Protein AF-A0A3L7QKF2-F1 (afdb_monomer_lite)

Secondary structure (DSSP, 8-state):
-----------TTGGG--S--STT--HHHHHHHT-S----TT----TTSSSPSSPP--TTGGGSHHHHHHHHHHHHHHHHHHHHHHHHTSHHHHHHHHHBHHHHTHHHHHHHHHHHHHHHHHHHHH--TTHHHHHH-EEEEEEEEEEEEEEEEEEETTEEEEEEEEEEEEEEEEETTTTEEEEEEEEPPPEEGGGGGGEE-S--TT-EEEEEE-SS-HHHH-EEGGGTT--SSS--SEETTEE-----HHHHHHHHHHHHHHHHHHHHHHHHHHT--TT--HHHHHHHHHHHHHHHHHHHHHHHHH-TT-----TT-HHHHHHHHHHHHHHHHHHHHHHHHHHHHHHHHT--SPPEEEEEEEEEEEEEEETTTEEEEEEEEEETTS---EEEE--HHHHHHHHHH--SEEEEEEE--TTS--EEEEEEEPEEEEPPSSPPHHHHTT-EEEEETTT--EEEEEEEEESSSS-EEPPPHHHHHHHHHHHHHHTTEEEE-

Sequence (497 aa):
MDQSPVQKPFDLAAFRQPVAQPQGATPEQLAEALGPFAPPEDYDFGDEFDPEVPRPLPRPNRRGSYASRRRSQPLILIVLGIAFVVFRMLPSIEDLGHYILPLWYLHWGGLLFFIGGIGALIRNLLTWDDFQYIRDGIPAIGRVIHLRQAVVPQFHNGVQVASHGSFRALVEYTNPQREQRAFAFFETTTFPESKAPRYESGLEIGDYVTLVSLPGDFATNLRLYAWTGLNPNDDWPKFDGKPLRGMTPLKALLLTKSVLLGLWLFVGFLHLFLYFPEEWNWKWGGIYSLAGVLIAFGVVTLFALRNPKTEPVSLANPPQLRHKILGGFVVGVVGLLGGLFMMSLLNSLCDRSLPVLRSVEIVNSWETTHNFLIRHYEVELRPLRGGADFKKGISVSNLFQLQAAGSRYGVELVRPGWLRLHWVEGIRPVEWQLASNPPTDVEKARIVRFKSIQTSEVYPLMPCIHVNKDLTVPPPPDLVALAAHDLAQQSQMQVEK

Foldseek 3Di:
DDCDDDPDPDPPVVVPPDPCDPPPADLVNLQVVLPDPDDDPPDDLDPLQPDDAQTDQDPQLCQFQLNQQLVQQLVLLQVQLVVLLVVLPPVLLVLCCLFFVVSVCSNVSSVCSNVVSVVSVVCSVPDCPLVSLSRAWDKWKKFFSDKDWDWDFDDDPNHGPFIWIKMKTWIWTQDPVPRDIDIAIAIADTHHPVQVVQKDFLDDHGDIFIWIAGPDPRRVRIHGPLRSRSRRVSQDGAGNPHHPHHQHNVNSVVVSVVVVVVVVLVSLLVVCVQWPFPPDDVVVLVVLLVVLLVVLVVVVVVVCVVCVPPDDPDPVDVVVVVVVVVVSVVSSVSSSSVSSSVQSVQQVVVFPDFFDWFKWFFPDKDWDQDPVTGIWIKTWIAGPVDDDIDIDTFRPVQVVQCVVQVFRIWTFGWGCTPVRRITTPHIWHWHKDFADVVHDPVLVVFWWWKQAPVPRDITGIGTWTPPDPVDIDHHDPSRSVVRVVRCCVVRVIDTDD

pLDDT: mean 86.91, std 12.93, range [34.22, 98.38]

Radius of gyration: 35.55 Å; chains: 1; bounding box: 88×64×93 Å

Structure (mmCIF, N/CA/C/O backbone):
data_AF-A0A3L7QKF2-F1
#
_entry.id   AF-A0A3L7QKF2-F1
#
loop_
_atom_site.group_PDB
_atom_site.id
_atom_site.type_symbol
_atom_site.label_atom_id
_atom_site.label_alt_id
_atom_site.label_comp_id
_atom_site.label_asym_id
_atom_site.label_entity_id
_atom_site.label_seq_id
_atom_site.pdbx_PDB_ins_code
_atom_site.Cartn_x
_atom_site.Cartn_y
_atom_site.Cartn_z
_atom_site.occupancy
_atom_site.B_iso_or_equiv
_atom_site.auth_seq_id
_atom_site.auth_comp_id
_atom_site.auth_asym_id
_atom_site.auth_atom_id
_atom_site.pdbx_PDB_model_num
ATOM 1 N N . MET A 1 1 ? 1.753 41.190 -2.729 1.00 40.41 1 MET A N 1
ATOM 2 C CA . MET A 1 1 ? 1.175 41.350 -1.380 1.00 40.41 1 MET A CA 1
ATOM 3 C C . MET A 1 1 ? 0.117 40.284 -1.238 1.00 40.41 1 MET A C 1
ATOM 5 O O . MET A 1 1 ? -0.972 40.434 -1.771 1.00 40.41 1 MET A O 1
ATOM 9 N N . ASP A 1 2 ? 0.523 39.165 -0.655 1.00 37.12 2 ASP A N 1
ATOM 10 C CA . ASP A 1 2 ? -0.265 37.945 -0.542 1.00 37.12 2 ASP A CA 1
ATOM 11 C C . ASP A 1 2 ? -1.055 38.032 0.770 1.00 37.12 2 ASP A C 1
ATOM 13 O O . ASP A 1 2 ? -0.482 37.929 1.857 1.00 37.12 2 ASP A O 1
ATOM 17 N N . GLN A 1 3 ? -2.343 38.378 0.688 1.00 39.28 3 GLN A N 1
ATOM 18 C CA . GLN A 1 3 ? -3.219 38.464 1.859 1.00 39.28 3 GLN A CA 1
ATOM 19 C C . GLN A 1 3 ? -3.704 37.061 2.226 1.00 39.28 3 GLN A C 1
ATOM 21 O O . GLN A 1 3 ? -4.871 36.717 2.050 1.00 39.28 3 GLN A O 1
ATOM 26 N N . SER A 1 4 ? -2.792 36.243 2.746 1.00 34.22 4 SER A N 1
ATOM 27 C CA . SER A 1 4 ? -3.167 35.013 3.435 1.00 34.22 4 SER A CA 1
ATOM 28 C C . SER A 1 4 ? -4.012 35.390 4.657 1.00 34.22 4 SER A C 1
ATOM 30 O O . SER A 1 4 ? -3.553 36.186 5.484 1.00 34.22 4 SER A O 1
ATOM 32 N N . PRO A 1 5 ? -5.248 34.879 4.788 1.00 47.62 5 PRO A N 1
ATOM 33 C CA . PRO A 1 5 ? -6.104 35.216 5.912 1.00 47.62 5 PRO A CA 1
ATOM 34 C C . PRO A 1 5 ? -5.421 34.788 7.211 1.00 47.62 5 PRO A C 1
ATOM 36 O O . PRO A 1 5 ? -5.010 33.637 7.363 1.00 47.62 5 PRO A O 1
ATOM 39 N N . VAL A 1 6 ? -5.302 35.734 8.145 1.00 45.66 6 VAL A N 1
ATOM 40 C CA . VAL A 1 6 ? -4.823 35.496 9.508 1.00 45.66 6 VAL A CA 1
ATOM 41 C C . VAL A 1 6 ? -5.741 34.452 10.144 1.00 45.66 6 VAL A C 1
ATOM 43 O O . VAL A 1 6 ? -6.860 34.757 10.561 1.00 45.66 6 VAL A O 1
ATOM 46 N N . GLN A 1 7 ? -5.289 33.197 10.171 1.00 41.38 7 GLN A N 1
ATOM 47 C CA . GLN A 1 7 ? -5.963 32.122 10.885 1.00 41.38 7 GLN A CA 1
ATOM 48 C C . GLN A 1 7 ? -5.945 32.481 12.370 1.00 41.38 7 GLN A C 1
ATOM 50 O O . GLN A 1 7 ? -4.893 32.485 13.009 1.00 41.38 7 GLN A O 1
ATOM 55 N N . LYS A 1 8 ? -7.117 32.826 12.919 1.00 47.12 8 LYS A N 1
ATOM 56 C CA . LYS A 1 8 ? -7.283 32.956 14.367 1.00 47.12 8 LYS A CA 1
ATOM 57 C C . LYS A 1 8 ? -6.832 31.643 15.026 1.00 47.12 8 LYS A C 1
ATOM 59 O O . LYS A 1 8 ? -7.213 30.580 14.529 1.00 47.12 8 LYS A O 1
ATOM 64 N N . PRO A 1 9 ? -6.052 31.694 16.120 1.00 48.16 9 PRO A N 1
ATOM 65 C CA . PRO A 1 9 ? -5.667 30.495 16.850 1.00 48.16 9 PRO A CA 1
ATOM 66 C C . PRO A 1 9 ? -6.928 29.736 17.273 1.00 48.16 9 PRO A C 1
ATOM 68 O O . PRO A 1 9 ? -7.850 30.308 17.855 1.00 48.16 9 PRO A O 1
ATOM 71 N N . PHE A 1 10 ? -6.982 28.459 16.902 1.00 46.50 10 PHE A N 1
ATOM 72 C CA . PHE A 1 10 ? -8.096 27.568 17.193 1.00 46.50 10 PHE A CA 1
ATOM 73 C C . PHE A 1 10 ? -8.155 27.319 18.705 1.00 46.50 10 PHE A C 1
ATOM 75 O O . PHE A 1 10 ? -7.245 26.715 19.275 1.00 46.50 10 PHE A O 1
ATOM 82 N N . ASP A 1 11 ? -9.202 27.819 19.360 1.00 50.75 11 ASP A N 1
ATOM 83 C CA . ASP A 1 11 ? -9.399 27.678 20.802 1.00 50.75 11 ASP A CA 1
ATOM 84 C C . ASP A 1 11 ? -9.822 26.238 21.153 1.00 50.75 11 ASP A C 1
ATOM 86 O O . ASP A 1 11 ? -10.990 25.854 21.054 1.00 50.75 11 ASP A O 1
ATOM 90 N N . LEU A 1 12 ? -8.848 25.421 21.564 1.00 42.91 12 LEU A N 1
ATOM 91 C CA . LEU A 1 12 ? -9.054 24.040 22.017 1.00 42.91 12 LEU A CA 1
ATOM 92 C C . LEU A 1 12 ? -9.940 23.943 23.276 1.00 42.91 12 LEU A C 1
ATOM 94 O O . LEU A 1 12 ? -10.521 22.881 23.514 1.00 42.91 12 LEU A O 1
ATOM 98 N N . ALA A 1 13 ? -10.077 25.014 24.071 1.00 44.22 13 ALA A N 1
ATOM 99 C CA . ALA A 1 13 ? -10.923 25.014 25.266 1.00 44.22 13 ALA A CA 1
ATOM 100 C C . ALA A 1 13 ? -12.416 25.123 24.914 1.00 44.22 13 ALA A C 1
ATOM 102 O O . ALA A 1 13 ? -13.247 24.489 25.566 1.00 44.22 13 ALA A O 1
ATOM 103 N N . ALA A 1 14 ? -12.758 25.812 23.821 1.00 44.22 14 ALA A N 1
ATOM 104 C CA . ALA A 1 14 ? -14.123 25.869 23.294 1.00 44.22 14 ALA A CA 1
ATOM 105 C C . ALA A 1 14 ? -14.601 24.523 22.704 1.00 44.22 14 ALA A C 1
ATOM 107 O O . ALA A 1 14 ? -15.801 24.276 22.611 1.00 44.22 14 ALA A O 1
ATOM 108 N N . PHE A 1 15 ? -13.685 23.614 22.350 1.00 44.75 15 PHE A N 1
ATOM 109 C CA . PHE A 1 15 ? -14.020 22.318 21.741 1.00 44.75 15 PHE A CA 1
ATOM 110 C C . PHE A 1 15 ? -14.338 21.203 22.749 1.00 44.75 15 PHE A C 1
ATOM 112 O O . PHE A 1 15 ? -14.870 20.158 22.378 1.00 44.75 15 PHE A O 1
ATOM 119 N N . ARG A 1 16 ? -14.072 21.435 24.041 1.00 40.22 16 ARG A N 1
ATOM 120 C CA . ARG A 1 16 ? -14.614 20.618 25.138 1.00 40.22 16 ARG A CA 1
ATOM 121 C C . ARG A 1 16 ? -16.004 21.081 25.574 1.00 40.22 16 ARG A C 1
ATOM 123 O O . ARG A 1 16 ? -16.436 20.726 26.668 1.00 40.22 16 ARG A O 1
ATOM 130 N N . GLN A 1 17 ? -16.713 21.865 24.758 1.00 40.62 17 GLN A N 1
ATOM 131 C CA . GLN A 1 17 ? -18.116 22.115 25.046 1.00 40.62 17 GLN A CA 1
ATOM 132 C C . GLN A 1 17 ? -18.864 20.773 25.029 1.00 40.62 17 GLN A C 1
ATOM 134 O O . GLN A 1 17 ? -18.797 20.046 24.031 1.00 40.62 17 GLN A O 1
ATOM 139 N N . PRO A 1 18 ? -19.526 20.392 26.137 1.00 46.41 18 PRO A N 1
ATOM 140 C CA . PRO A 1 18 ? -20.340 19.192 26.167 1.00 46.41 18 PRO A CA 1
ATOM 141 C C . PRO A 1 18 ? -21.357 19.318 25.037 1.00 46.41 18 PRO A C 1
ATOM 143 O O . PRO A 1 18 ? -22.107 20.291 24.989 1.00 46.41 18 PRO A O 1
ATOM 146 N N . VAL A 1 19 ? -21.339 18.362 24.099 1.00 48.81 19 VAL A N 1
ATOM 147 C CA . VAL A 1 19 ? -22.352 18.241 23.039 1.00 48.81 19 VAL A CA 1
ATOM 148 C C . VAL A 1 19 ? -23.697 18.500 23.698 1.00 48.81 19 VAL A C 1
ATOM 150 O O . VAL A 1 19 ? -23.996 17.812 24.676 1.00 48.81 19 VAL A O 1
ATOM 153 N N . ALA A 1 20 ? -24.416 19.521 23.220 1.00 48.44 20 ALA A N 1
ATOM 154 C CA . ALA A 1 20 ? -25.563 20.133 23.887 1.00 48.44 20 ALA A CA 1
ATOM 155 C C . ALA A 1 20 ? -26.327 19.103 24.724 1.00 48.44 20 ALA A C 1
ATOM 157 O O . ALA A 1 20 ? -26.848 18.131 24.169 1.00 48.44 20 ALA A O 1
ATOM 158 N N . GLN A 1 21 ? -26.299 19.245 26.054 1.00 55.09 21 GLN A N 1
ATOM 159 C CA . GLN A 1 21 ? -27.175 18.472 26.938 1.00 55.09 21 GLN A CA 1
ATOM 160 C C . GLN A 1 21 ? -28.605 18.553 26.375 1.00 55.09 21 GLN A C 1
ATOM 162 O O . GLN A 1 21 ? -28.918 19.568 25.740 1.00 55.09 21 GLN A O 1
ATOM 167 N N . PRO A 1 22 ? -29.450 17.510 26.523 1.00 57.03 22 PRO A N 1
ATOM 168 C CA . PRO A 1 22 ? -30.863 17.610 26.152 1.00 57.03 22 PRO A CA 1
ATOM 169 C C . PRO A 1 22 ? -31.383 18.950 26.672 1.00 57.03 22 PRO A C 1
ATOM 171 O O . PRO A 1 22 ? -31.248 19.225 27.862 1.00 57.03 22 PRO A O 1
ATOM 174 N N . GLN A 1 23 ? -31.784 19.831 25.750 1.00 59.03 23 GLN A N 1
ATOM 175 C CA . GLN A 1 23 ? -31.842 21.274 25.987 1.00 59.03 23 GLN A CA 1
ATOM 176 C C . GLN A 1 23 ? -32.671 21.573 27.247 1.00 59.03 23 GLN A C 1
ATOM 178 O O . GLN A 1 23 ? -33.895 21.520 27.209 1.00 59.03 23 GLN A O 1
ATOM 183 N N . GLY A 1 24 ? -31.985 21.853 28.362 1.00 79.12 24 GLY A N 1
ATOM 184 C CA . GLY A 1 24 ? -32.574 22.316 29.620 1.00 79.12 24 GLY A CA 1
ATOM 185 C C . GLY A 1 24 ? -32.659 21.325 30.789 1.00 79.12 24 GLY A C 1
ATOM 186 O O . GLY A 1 24 ? -32.879 21.801 31.897 1.00 79.12 24 GLY A O 1
ATOM 187 N N . ALA A 1 25 ? -32.466 20.011 30.605 1.00 87.62 25 ALA A N 1
ATOM 188 C CA . ALA A 1 25 ? -32.591 19.051 31.713 1.00 87.62 25 ALA A CA 1
ATOM 189 C C . ALA A 1 25 ? -31.238 18.752 32.382 1.00 87.62 25 ALA A C 1
ATOM 191 O O . ALA A 1 25 ? -30.298 18.308 31.714 1.00 87.62 25 ALA A O 1
ATOM 192 N N . THR A 1 26 ? -31.129 18.970 33.696 1.00 94.12 26 THR A N 1
ATOM 193 C CA . THR A 1 26 ? -29.914 18.613 34.448 1.00 94.12 26 THR A CA 1
ATOM 194 C C . THR A 1 26 ? -29.810 17.088 34.622 1.00 94.12 26 THR A C 1
ATOM 196 O O . THR A 1 26 ? -30.835 16.398 34.591 1.00 94.12 26 THR A O 1
ATOM 199 N N . PRO A 1 27 ? -28.601 16.516 34.800 1.00 94.94 27 PRO A N 1
ATOM 200 C CA . PRO A 1 27 ? -28.430 15.087 35.092 1.00 94.94 27 PRO A CA 1
ATOM 201 C C . PRO A 1 27 ? -29.315 14.588 36.241 1.00 94.94 27 PRO A C 1
ATOM 203 O O . PRO A 1 27 ? -29.858 13.489 36.170 1.00 94.94 27 PRO A O 1
ATOM 206 N N . GLU A 1 28 ? -29.512 15.420 37.262 1.00 96.12 28 GLU A N 1
ATOM 207 C CA . GLU A 1 28 ? -30.348 15.127 38.424 1.00 96.12 28 GLU A CA 1
ATOM 208 C C . GLU A 1 28 ? -31.826 15.013 38.043 1.00 96.12 28 GLU A C 1
ATOM 210 O O . GLU A 1 28 ? -32.482 14.070 38.470 1.00 96.12 28 GLU A O 1
ATOM 215 N N . GLN A 1 29 ? -32.334 15.911 37.194 1.00 95.50 29 GLN A N 1
ATOM 216 C CA . GLN A 1 29 ? -33.720 15.863 36.711 1.00 95.50 29 GLN A CA 1
ATOM 217 C C . GLN A 1 29 ? -33.979 14.619 35.852 1.00 95.50 29 GLN A C 1
ATOM 219 O O . GLN A 1 29 ? -35.027 13.985 35.967 1.00 95.50 29 GLN A O 1
ATOM 224 N N . LEU A 1 30 ? -33.013 14.244 35.006 1.00 95.06 30 LEU A N 1
ATOM 225 C CA . LEU A 1 30 ? -33.091 13.019 34.202 1.00 95.06 30 LEU A CA 1
ATOM 226 C C . LEU A 1 30 ? -33.076 11.764 35.086 1.00 95.06 30 LEU A C 1
ATOM 228 O O . LEU A 1 30 ? -33.817 10.820 34.824 1.00 95.06 30 LEU A O 1
ATOM 232 N N . ALA A 1 31 ? -32.261 11.759 36.142 1.00 96.06 31 ALA A N 1
ATOM 233 C CA . ALA A 1 31 ? -32.215 10.669 37.110 1.00 96.06 31 ALA A CA 1
ATOM 234 C C . ALA A 1 31 ? -33.495 10.573 37.956 1.00 96.06 31 ALA A C 1
ATOM 236 O O . ALA A 1 31 ? -33.977 9.471 38.209 1.00 96.06 31 ALA A O 1
ATOM 237 N N . GLU A 1 32 ? -34.058 11.708 38.378 1.00 95.94 32 GLU A N 1
ATOM 238 C CA . GLU A 1 32 ? -35.310 11.780 39.142 1.00 95.94 32 GLU A CA 1
ATOM 239 C C . GLU A 1 32 ? -36.499 11.246 38.333 1.00 95.94 32 GLU A C 1
ATOM 241 O O . GLU A 1 32 ? -37.336 10.523 38.874 1.00 95.94 32 GLU A O 1
ATOM 246 N N . ALA A 1 33 ? -36.521 11.494 37.019 1.00 96.12 33 ALA A N 1
ATOM 247 C CA . ALA A 1 33 ? -37.537 10.955 36.114 1.00 96.12 33 ALA A CA 1
ATOM 248 C C . ALA A 1 33 ? -37.557 9.413 36.051 1.00 96.12 33 ALA A C 1
ATOM 250 O O . ALA A 1 33 ? -38.593 8.829 35.741 1.00 96.12 33 ALA A O 1
ATOM 251 N N . LEU A 1 34 ? -36.439 8.749 36.368 1.00 96.38 34 LEU A N 1
ATOM 252 C CA . LEU A 1 34 ? -36.322 7.285 36.435 1.00 96.38 34 LEU A CA 1
ATOM 253 C C . LEU A 1 34 ? -36.580 6.729 37.846 1.00 96.38 34 LEU A C 1
ATOM 255 O O . LEU A 1 34 ? -36.437 5.529 38.081 1.00 96.38 34 LEU A O 1
ATOM 259 N N . GLY A 1 35 ? -36.941 7.586 38.804 1.00 96.62 35 GLY A N 1
ATOM 260 C CA . GLY A 1 35 ? -37.160 7.211 40.196 1.00 96.62 35 GLY A CA 1
ATOM 261 C C . GLY A 1 35 ? -35.864 7.042 41.003 1.00 96.62 35 GLY A C 1
ATOM 262 O O . GLY A 1 35 ? -34.771 7.387 40.539 1.00 96.62 35 GLY A O 1
ATOM 263 N N . PRO A 1 36 ? -35.952 6.531 42.244 1.00 96.44 36 PRO A N 1
ATOM 264 C CA . PRO A 1 36 ? -34.785 6.361 43.105 1.00 96.44 36 PRO A CA 1
ATOM 265 C C . PRO A 1 36 ? -33.778 5.377 42.495 1.00 96.44 36 PRO A C 1
ATOM 267 O O . PRO A 1 36 ? -34.155 4.392 41.863 1.00 96.44 36 PRO A O 1
ATOM 270 N N . PHE A 1 37 ? -32.483 5.637 42.695 1.00 96.81 37 PHE A N 1
ATOM 271 C CA . PHE A 1 37 ? -31.429 4.701 42.310 1.00 96.81 37 PHE A CA 1
ATOM 272 C C . PHE A 1 37 ? -31.416 3.523 43.294 1.00 96.81 37 PHE A C 1
ATOM 274 O O . PHE A 1 37 ? -30.796 3.599 44.351 1.00 96.81 37 PHE A O 1
ATOM 281 N N . ALA A 1 38 ? -32.148 2.463 42.951 1.00 95.94 38 ALA A N 1
ATOM 282 C CA . ALA A 1 38 ? -32.276 1.239 43.738 1.00 95.94 38 ALA A CA 1
ATOM 283 C C . ALA A 1 38 ? -31.801 0.035 42.903 1.00 95.94 38 ALA A C 1
ATOM 285 O O . ALA A 1 38 ? -32.624 -0.596 42.240 1.00 95.94 38 ALA A O 1
ATOM 286 N N . PRO A 1 39 ? -30.480 -0.224 42.832 1.00 94.94 39 PRO A N 1
ATOM 287 C CA . PRO A 1 39 ? -29.970 -1.367 42.082 1.00 94.94 39 PRO A CA 1
ATOM 288 C C . PRO A 1 39 ? -30.537 -2.685 42.641 1.00 94.94 39 PRO A C 1
ATOM 290 O O . PRO A 1 39 ? -30.769 -2.760 43.850 1.00 94.94 39 PRO A O 1
ATOM 293 N N . PRO A 1 40 ? -30.760 -3.710 41.796 1.00 96.06 40 PRO A N 1
ATOM 294 C CA . PRO A 1 40 ? -31.186 -5.029 42.260 1.00 96.06 40 PRO A CA 1
ATOM 295 C C . PRO A 1 40 ? -30.218 -5.591 43.309 1.00 96.06 40 PRO A C 1
ATOM 297 O O . PRO A 1 40 ? -29.003 -5.452 43.162 1.00 96.06 40 PRO A O 1
ATOM 300 N N . GLU A 1 41 ? -30.745 -6.225 44.361 1.00 95.31 41 GLU A N 1
ATOM 301 C CA . GLU A 1 41 ? -29.920 -6.829 45.424 1.00 95.31 41 GLU A CA 1
ATOM 302 C C . GLU A 1 41 ? -29.033 -7.968 44.896 1.00 95.31 41 GLU A C 1
ATOM 304 O O . GLU A 1 41 ? -27.963 -8.230 45.437 1.00 95.31 41 GLU A O 1
ATOM 309 N N . ASP A 1 42 ? -29.467 -8.612 43.815 1.00 95.94 42 ASP A N 1
ATOM 310 C CA . ASP A 1 42 ? -28.813 -9.710 43.112 1.00 95.94 42 ASP A CA 1
ATOM 311 C C . ASP A 1 42 ? -28.104 -9.260 41.822 1.00 95.94 42 ASP A C 1
ATOM 313 O O . ASP A 1 42 ? -27.880 -10.071 40.924 1.00 95.94 42 ASP A O 1
ATOM 317 N N . TYR A 1 43 ? -27.751 -7.971 41.703 1.00 96.12 43 TYR A N 1
ATOM 318 C CA . TYR A 1 43 ? -27.028 -7.477 40.531 1.00 96.12 43 TYR A CA 1
ATOM 319 C C . TYR A 1 43 ? -25.668 -8.177 40.385 1.00 96.12 43 TYR A C 1
ATOM 321 O O . TYR A 1 43 ? -24.766 -8.004 41.208 1.00 96.12 43 TYR A O 1
ATOM 329 N N . ASP A 1 44 ? -25.516 -8.930 39.298 1.00 95.50 44 ASP A N 1
ATOM 330 C CA . ASP A 1 44 ? -24.287 -9.636 38.957 1.00 95.50 44 ASP A CA 1
ATOM 331 C C . ASP A 1 44 ? -23.329 -8.722 38.175 1.00 95.50 44 ASP A C 1
ATOM 333 O O . ASP A 1 44 ? -23.649 -8.204 37.100 1.00 95.50 44 ASP A O 1
ATOM 337 N N . PHE A 1 45 ? -22.124 -8.521 38.710 1.00 95.69 45 PHE A N 1
ATOM 338 C CA . PHE A 1 45 ? -21.072 -7.780 38.012 1.00 95.69 45 PHE A CA 1
ATOM 339 C C . PHE A 1 45 ? -20.445 -8.586 36.864 1.00 95.69 45 PHE A C 1
ATOM 341 O O . PHE A 1 45 ? -19.832 -7.980 35.977 1.00 95.69 45 PHE A O 1
ATOM 348 N N . GLY A 1 46 ? -20.622 -9.908 36.881 1.00 95.06 46 GLY A N 1
ATOM 349 C CA . GLY A 1 46 ? -20.027 -10.915 36.014 1.00 95.06 46 GLY A CA 1
ATOM 350 C C . GLY A 1 46 ? -18.950 -11.726 36.741 1.00 95.06 46 GLY A C 1
ATOM 351 O O . GLY A 1 46 ? -18.132 -11.155 37.468 1.00 95.06 46 GLY A O 1
ATOM 352 N N . ASP A 1 47 ? -18.892 -13.034 36.454 1.00 95.31 47 ASP A N 1
ATOM 353 C CA . ASP A 1 47 ? -17.947 -14.014 37.027 1.00 95.31 47 ASP A CA 1
ATOM 354 C C . ASP A 1 47 ? -16.475 -13.539 37.042 1.00 95.31 47 ASP A C 1
ATOM 356 O O . ASP A 1 47 ? -15.659 -13.960 37.864 1.00 95.31 47 ASP A O 1
ATOM 360 N N . GLU A 1 48 ? -16.075 -12.689 36.090 1.00 96.00 48 GLU A N 1
ATOM 361 C CA . GLU A 1 48 ? -14.723 -12.130 36.021 1.00 96.00 48 GLU A CA 1
ATOM 362 C C . GLU A 1 48 ? -14.356 -11.177 37.170 1.00 96.00 48 GLU A C 1
ATOM 364 O O . GLU A 1 48 ? -13.160 -10.926 37.365 1.00 96.00 48 GLU A O 1
ATOM 369 N N . PHE A 1 49 ? -15.335 -10.646 37.908 1.00 96.75 49 PHE A N 1
ATOM 370 C CA . PHE A 1 49 ? -15.122 -9.713 39.018 1.00 96.75 49 PHE A CA 1
ATOM 371 C C . PHE A 1 49 ? -15.223 -10.356 40.408 1.00 96.75 49 PHE A C 1
ATOM 373 O O . PHE A 1 49 ? -14.779 -9.719 41.368 1.00 96.75 49 PHE A O 1
ATOM 380 N N . ASP A 1 50 ? -15.695 -11.603 40.509 1.00 96.25 50 ASP A N 1
ATOM 381 C CA . ASP A 1 50 ? -15.806 -12.354 41.771 1.00 96.25 50 ASP A CA 1
ATOM 382 C C . ASP A 1 50 ? -14.463 -12.645 42.460 1.00 96.25 50 ASP A C 1
ATOM 384 O O . ASP A 1 50 ? -14.389 -12.555 43.689 1.00 96.25 50 ASP A O 1
ATOM 388 N N . PRO A 1 51 ? -13.375 -13.000 41.739 1.00 96.56 51 PRO A N 1
ATOM 389 C CA . PRO A 1 51 ? -12.096 -13.260 42.387 1.00 96.56 51 PRO A CA 1
ATOM 390 C C . PRO A 1 51 ? -11.510 -12.008 43.054 1.00 96.56 51 PRO A C 1
ATOM 392 O O . PRO A 1 51 ? -11.762 -10.875 42.639 1.00 96.56 51 PRO A O 1
ATOM 395 N N . GLU A 1 52 ? -10.635 -12.207 44.039 1.00 96.12 52 GLU A N 1
ATOM 396 C CA . GLU A 1 52 ? -9.886 -11.111 44.659 1.00 96.12 52 GLU A CA 1
ATOM 397 C C . GLU A 1 52 ? -8.854 -10.492 43.695 1.00 96.12 52 GLU A C 1
ATOM 399 O O . GLU A 1 52 ? -8.279 -11.159 42.829 1.00 96.12 52 GLU A O 1
ATOM 404 N N . VAL A 1 53 ? -8.602 -9.190 43.856 1.00 96.50 53 VAL A N 1
ATOM 405 C CA . VAL A 1 53 ? -7.585 -8.440 43.101 1.00 96.50 53 VAL A CA 1
ATOM 406 C C . VAL A 1 53 ? -6.175 -8.856 43.560 1.00 96.50 53 VAL A C 1
ATOM 408 O O . VAL A 1 53 ? -5.930 -8.877 44.765 1.00 96.50 53 VAL A O 1
ATOM 411 N N . PRO A 1 54 ? -5.203 -9.110 42.657 1.00 96.56 54 PRO A N 1
ATOM 412 C CA . PRO A 1 54 ? -5.298 -9.073 41.197 1.00 96.56 54 PRO A CA 1
ATOM 413 C C . PRO A 1 54 ? -5.990 -10.313 40.612 1.00 96.56 54 PRO A C 1
ATOM 415 O O . PRO A 1 54 ? -5.513 -11.439 40.758 1.00 96.56 54 PRO A O 1
ATOM 418 N N . ARG A 1 55 ? -7.067 -10.092 39.851 1.00 96.00 55 ARG A N 1
ATOM 419 C CA . ARG A 1 55 ? -7.905 -11.163 39.303 1.00 96.00 55 ARG A CA 1
ATOM 420 C C . ARG A 1 55 ? -7.233 -11.887 38.135 1.00 96.00 55 ARG A C 1
ATOM 422 O O . ARG A 1 55 ? -6.617 -11.246 37.272 1.00 96.00 55 ARG A O 1
ATOM 429 N N . PRO A 1 56 ? -7.373 -13.220 38.025 1.00 95.75 56 PRO A N 1
ATOM 430 C CA . PRO A 1 56 ? -6.913 -13.947 36.852 1.00 95.75 56 PRO A CA 1
ATOM 431 C C . PRO A 1 56 ? -7.777 -13.594 35.635 1.00 95.75 56 PRO A C 1
ATOM 433 O O . PRO A 1 56 ? -8.993 -13.719 35.674 1.00 95.75 56 PRO A O 1
ATOM 436 N N . LEU A 1 57 ? -7.157 -13.210 34.512 1.00 94.19 57 LEU A N 1
ATOM 437 C CA . LEU A 1 57 ? -7.900 -12.895 33.285 1.00 94.19 57 LEU A CA 1
ATOM 438 C C . LEU A 1 57 ? -8.559 -14.162 32.697 1.00 94.19 57 LEU A C 1
ATOM 440 O O . LEU A 1 57 ? -7.817 -15.029 32.195 1.00 94.19 57 LEU A O 1
ATOM 444 N N . PRO A 1 58 ? -9.903 -14.261 32.650 1.00 94.19 58 PRO A N 1
ATOM 445 C CA . PRO A 1 58 ? -10.564 -15.466 32.171 1.00 94.19 58 PRO A CA 1
ATOM 446 C C . PRO A 1 58 ? -10.295 -15.723 30.681 1.00 94.19 58 PRO A C 1
ATOM 448 O O . PRO A 1 58 ? -10.068 -14.818 29.868 1.00 94.19 58 PRO A O 1
ATOM 451 N N . ARG A 1 59 ? -10.295 -17.004 30.289 1.00 94.19 59 ARG A N 1
ATOM 452 C CA . ARG A 1 59 ? -10.061 -17.413 28.890 1.00 94.19 59 ARG A CA 1
ATOM 453 C C . ARG A 1 59 ? -11.089 -16.831 27.901 1.00 94.19 59 ARG A C 1
ATOM 455 O O . ARG A 1 59 ? -10.662 -16.518 26.786 1.00 94.19 59 ARG A O 1
ATOM 462 N N . PRO A 1 60 ? -12.386 -16.680 28.238 1.00 93.31 60 PRO A N 1
ATOM 463 C CA . PRO A 1 60 ? -13.362 -16.045 27.351 1.00 93.31 60 PRO A CA 1
ATOM 464 C C . PRO A 1 60 ? -13.013 -14.591 27.015 1.00 93.31 60 PRO A C 1
ATOM 466 O O . PRO A 1 60 ? -12.994 -14.239 25.837 1.00 93.31 60 PRO A O 1
ATOM 469 N N . ASN A 1 61 ? -12.609 -13.777 27.994 1.00 93.12 61 ASN A N 1
ATOM 470 C CA . ASN A 1 61 ? -12.307 -12.348 27.803 1.00 93.12 61 ASN A CA 1
ATOM 471 C C . ASN A 1 61 ? -11.105 -12.130 26.867 1.00 93.12 61 ASN A C 1
ATOM 473 O O . ASN A 1 61 ? -11.011 -11.157 26.119 1.00 93.12 61 ASN A O 1
ATOM 477 N N . ARG A 1 62 ? -10.212 -13.125 26.773 1.00 91.56 62 ARG A N 1
ATOM 478 C CA . ARG A 1 62 ? -9.130 -13.172 25.771 1.00 91.56 62 ARG A CA 1
ATOM 479 C C . ARG A 1 62 ? -9.621 -13.337 24.325 1.00 91.56 62 ARG A C 1
ATOM 481 O O . ARG A 1 62 ? -8.776 -13.371 23.421 1.00 91.56 62 ARG A O 1
ATOM 488 N N . ARG A 1 63 ? -10.922 -13.507 24.090 1.00 90.50 63 ARG A N 1
ATOM 489 C CA . ARG A 1 63 ? -11.559 -13.645 22.770 1.00 90.50 63 ARG A CA 1
ATOM 490 C C . ARG A 1 63 ? -12.470 -12.462 22.411 1.00 90.50 63 ARG A C 1
ATOM 492 O O . ARG A 1 63 ? -12.963 -12.458 21.285 1.00 90.50 63 ARG A O 1
ATOM 499 N N . GLY A 1 64 ? -12.656 -11.485 23.305 1.00 91.38 64 GLY A N 1
ATOM 500 C CA . GLY A 1 64 ? -13.423 -10.262 23.028 1.00 91.38 64 GLY A CA 1
ATOM 501 C C . GLY A 1 64 ? -12.853 -9.444 21.860 1.00 91.38 64 GLY A C 1
ATOM 502 O O . GLY A 1 64 ? -11.705 -9.659 21.432 1.00 91.38 64 GLY A O 1
ATOM 503 N N . SER A 1 65 ? -13.638 -8.508 21.314 1.00 91.12 65 SER A N 1
ATOM 504 C CA . SER A 1 65 ? -13.230 -7.658 20.186 1.00 91.12 65 SER A CA 1
ATOM 505 C C . SER A 1 65 ? -11.914 -6.932 20.442 1.00 91.12 65 SER A C 1
ATOM 507 O O . SER A 1 65 ? -11.058 -6.881 19.551 1.00 91.12 65 SER A O 1
ATOM 509 N N . TYR A 1 66 ? -11.712 -6.429 21.661 1.00 92.50 66 TYR A N 1
ATOM 510 C CA . TYR A 1 66 ? -10.486 -5.762 22.075 1.00 92.50 66 TYR A CA 1
ATOM 511 C C . TYR A 1 66 ? -9.271 -6.688 21.946 1.00 92.50 66 TYR A C 1
ATOM 513 O O . TYR A 1 66 ? -8.319 -6.385 21.220 1.00 92.50 66 TYR A O 1
ATOM 521 N N . ALA A 1 67 ? -9.346 -7.874 22.555 1.00 91.75 67 ALA A N 1
ATOM 522 C CA . ALA A 1 67 ? -8.286 -8.876 22.508 1.00 91.75 67 ALA A CA 1
ATOM 523 C C . ALA A 1 67 ? -7.967 -9.307 21.068 1.00 91.75 67 ALA A C 1
ATOM 525 O O . ALA A 1 67 ? -6.800 -9.459 20.694 1.00 91.75 67 ALA A O 1
ATOM 526 N N . SER A 1 68 ? -9.005 -9.481 20.242 1.00 89.88 68 SER A N 1
ATOM 527 C CA . SER A 1 68 ? -8.852 -9.829 18.831 1.00 89.88 68 SER A CA 1
ATOM 528 C C . SER A 1 68 ? -8.118 -8.732 18.061 1.00 89.88 68 SER A C 1
ATOM 530 O O . SER A 1 68 ? -7.166 -9.047 17.348 1.00 89.88 68 SER A O 1
ATOM 532 N N . ARG A 1 69 ? -8.524 -7.460 18.209 1.00 88.88 69 ARG A N 1
ATOM 533 C CA . ARG A 1 69 ? -7.878 -6.311 17.544 1.00 88.88 69 ARG A CA 1
ATOM 534 C C . ARG A 1 69 ? -6.414 -6.192 17.953 1.00 88.88 69 ARG A C 1
ATOM 536 O O . ARG A 1 69 ? -5.538 -6.075 17.093 1.00 88.88 69 ARG A O 1
ATOM 543 N N . ARG A 1 70 ? -6.156 -6.318 19.255 1.00 91.44 70 ARG A N 1
ATOM 544 C CA . ARG A 1 70 ? -4.819 -6.253 19.843 1.00 91.44 70 ARG A CA 1
ATOM 545 C C . ARG A 1 70 ? -3.880 -7.325 19.282 1.00 91.44 70 ARG A C 1
ATOM 547 O O . ARG A 1 70 ? -2.710 -7.046 19.048 1.00 91.44 70 ARG A O 1
ATOM 554 N N . ARG A 1 71 ? -4.371 -8.536 18.993 1.00 89.81 71 ARG A N 1
ATOM 555 C CA . ARG A 1 71 ? -3.559 -9.592 18.353 1.00 89.81 71 ARG A CA 1
ATOM 556 C C . ARG A 1 71 ? -3.416 -9.419 16.844 1.00 89.81 71 ARG A C 1
ATOM 558 O O . ARG A 1 71 ? -2.346 -9.682 16.305 1.00 89.81 71 ARG A O 1
ATOM 565 N N . SER A 1 72 ? -4.477 -9.009 16.150 1.00 88.88 72 SER A N 1
ATOM 566 C CA . SER A 1 72 ? -4.470 -8.947 14.685 1.00 88.88 72 SER A CA 1
ATOM 567 C C . SER A 1 72 ? -3.637 -7.791 14.142 1.00 88.88 72 SER A C 1
ATOM 569 O O . SER A 1 72 ? -2.968 -7.958 13.129 1.00 88.88 72 SER A O 1
ATOM 571 N N . GLN A 1 73 ? -3.668 -6.627 14.797 1.00 90.50 73 GLN A N 1
ATOM 572 C CA . GLN A 1 73 ? -2.985 -5.424 14.320 1.00 90.50 73 GLN A CA 1
ATOM 573 C C . GLN A 1 73 ? -1.467 -5.605 14.133 1.00 90.50 73 GLN A C 1
ATOM 575 O O . GLN A 1 73 ? -1.002 -5.358 13.021 1.00 90.50 73 GLN A O 1
ATOM 580 N N . PRO A 1 74 ? -0.682 -6.063 15.133 1.00 93.62 74 PRO A N 1
ATOM 581 C CA . PRO A 1 74 ? 0.754 -6.264 14.940 1.00 93.62 74 PRO A CA 1
ATOM 582 C C . PRO A 1 74 ? 1.042 -7.290 13.842 1.00 93.62 74 PRO A C 1
ATOM 584 O O . PRO A 1 74 ? 1.928 -7.074 13.024 1.00 93.62 74 PRO A O 1
ATOM 587 N N . LEU A 1 75 ? 0.250 -8.366 13.762 1.00 90.19 75 LEU A N 1
ATOM 588 C CA . LEU A 1 75 ? 0.420 -9.394 12.737 1.00 90.19 75 LEU A CA 1
ATOM 589 C C . LEU A 1 75 ? 0.167 -8.851 11.323 1.00 90.19 75 LEU A C 1
ATOM 591 O O . LEU A 1 75 ? 0.939 -9.152 10.419 1.00 90.19 75 LEU A O 1
ATOM 595 N N . ILE A 1 76 ? -0.862 -8.018 11.131 1.00 88.50 76 ILE A N 1
ATOM 596 C CA . ILE A 1 76 ? -1.115 -7.335 9.851 1.00 88.50 76 ILE A CA 1
ATOM 597 C C . ILE A 1 76 ? 0.093 -6.488 9.449 1.00 88.50 76 ILE A C 1
ATOM 599 O O . ILE A 1 76 ? 0.546 -6.585 8.311 1.00 88.50 76 ILE A O 1
ATOM 603 N N . LEU A 1 77 ? 0.613 -5.677 10.374 1.00 93.44 77 LEU A N 1
ATOM 604 C CA . LEU A 1 77 ? 1.743 -4.785 10.109 1.00 93.44 77 LEU A CA 1
ATOM 605 C C . LEU A 1 77 ? 3.011 -5.578 9.764 1.00 93.44 77 LEU A C 1
ATOM 607 O O . LEU A 1 77 ? 3.672 -5.264 8.780 1.00 93.44 77 LEU A O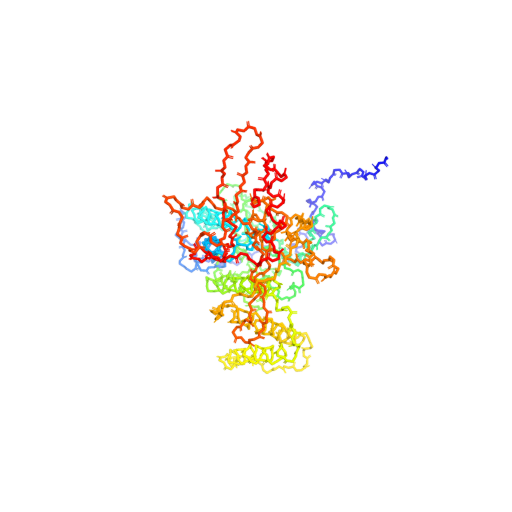 1
ATOM 611 N N . ILE A 1 78 ? 3.303 -6.650 10.507 1.00 94.19 78 ILE A N 1
ATOM 612 C CA . ILE A 1 78 ? 4.447 -7.534 10.242 1.00 94.19 78 ILE A CA 1
ATOM 613 C C . ILE A 1 78 ? 4.322 -8.182 8.860 1.00 94.19 78 ILE A C 1
ATOM 615 O O . ILE A 1 78 ? 5.260 -8.119 8.069 1.00 94.19 78 ILE A O 1
ATOM 619 N N . VAL A 1 79 ? 3.168 -8.781 8.545 1.00 89.69 79 VAL A N 1
ATOM 620 C CA . VAL A 1 79 ? 2.951 -9.469 7.262 1.00 89.69 79 VAL A CA 1
ATOM 621 C C . VAL A 1 79 ? 3.026 -8.489 6.092 1.00 89.69 79 VAL A C 1
ATOM 623 O O . VAL A 1 79 ? 3.650 -8.801 5.081 1.00 89.69 79 VAL A O 1
ATOM 626 N N . LEU A 1 80 ? 2.433 -7.299 6.225 1.00 89.12 80 LEU A N 1
ATOM 627 C CA . LEU A 1 80 ? 2.515 -6.258 5.201 1.00 89.12 80 LEU A CA 1
ATOM 628 C C . LEU A 1 80 ? 3.956 -5.761 5.025 1.00 89.12 80 LEU A C 1
ATOM 630 O O . LEU A 1 80 ? 4.413 -5.611 3.896 1.00 89.12 80 LEU A O 1
ATOM 634 N N . GLY A 1 81 ? 4.679 -5.569 6.131 1.00 94.75 81 GLY A N 1
ATOM 635 C CA . GLY A 1 81 ? 6.078 -5.159 6.124 1.00 94.75 81 GLY A CA 1
ATOM 636 C C . GLY A 1 81 ? 6.979 -6.154 5.395 1.00 94.75 81 GLY A C 1
ATOM 637 O O . GLY A 1 81 ? 7.707 -5.771 4.480 1.00 94.75 81 GLY A O 1
ATOM 638 N N . ILE A 1 82 ? 6.859 -7.444 5.728 1.00 93.56 82 ILE A N 1
ATOM 639 C CA . ILE A 1 82 ? 7.577 -8.529 5.041 1.00 93.56 82 ILE A CA 1
ATOM 640 C C . ILE A 1 82 ? 7.208 -8.554 3.558 1.00 93.56 82 ILE A C 1
ATOM 642 O O . ILE A 1 82 ? 8.095 -8.611 2.710 1.00 93.56 82 ILE A O 1
ATOM 646 N N . ALA A 1 83 ? 5.914 -8.483 3.232 1.00 87.75 83 ALA A N 1
ATOM 647 C CA . ALA A 1 83 ? 5.467 -8.507 1.847 1.00 87.75 83 ALA A CA 1
ATOM 648 C C . ALA A 1 83 ? 6.074 -7.353 1.037 1.00 87.75 83 ALA A C 1
ATOM 650 O O . ALA A 1 83 ? 6.589 -7.586 -0.047 1.00 87.75 83 ALA A O 1
ATOM 651 N N . PHE A 1 84 ? 6.091 -6.131 1.565 1.00 91.81 84 PHE A N 1
ATOM 652 C CA . PHE A 1 84 ? 6.688 -4.975 0.891 1.00 91.81 84 PHE A CA 1
ATOM 653 C C . PHE A 1 84 ? 8.196 -5.121 0.658 1.00 91.81 84 PHE A C 1
ATOM 655 O O . PHE A 1 84 ? 8.677 -4.805 -0.431 1.00 91.81 84 PHE A O 1
ATOM 662 N N . VAL A 1 85 ? 8.935 -5.667 1.627 1.00 92.69 85 VAL A N 1
ATOM 663 C CA . VAL A 1 85 ? 10.370 -5.953 1.458 1.00 92.69 85 VAL A CA 1
ATOM 664 C C . VAL A 1 85 ? 10.596 -7.016 0.381 1.00 92.69 85 VAL A C 1
ATOM 666 O O . VAL A 1 85 ? 11.413 -6.812 -0.514 1.00 92.69 85 VAL A O 1
ATOM 669 N N . VAL A 1 86 ? 9.838 -8.117 0.415 1.00 87.88 86 VAL A N 1
ATOM 670 C CA . VAL A 1 86 ? 9.938 -9.196 -0.583 1.00 87.88 86 VAL A CA 1
ATOM 671 C C . VAL A 1 86 ? 9.561 -8.695 -1.979 1.00 87.88 86 VAL A C 1
ATOM 673 O O . VAL A 1 86 ? 10.249 -9.009 -2.945 1.00 87.88 86 VAL A O 1
ATOM 676 N N . PHE A 1 87 ? 8.512 -7.878 -2.102 1.00 84.50 87 PHE A N 1
ATOM 677 C CA . PHE A 1 87 ? 8.100 -7.310 -3.387 1.00 84.50 87 PHE A CA 1
ATOM 678 C C . PHE A 1 87 ? 9.194 -6.432 -4.008 1.00 84.50 87 PHE A C 1
ATOM 680 O O . PHE A 1 87 ? 9.401 -6.511 -5.214 1.00 84.50 87 PHE A O 1
ATOM 687 N N . ARG A 1 88 ? 9.946 -5.651 -3.217 1.00 88.38 88 ARG A N 1
ATOM 688 C CA . ARG A 1 88 ? 11.062 -4.837 -3.741 1.00 88.38 88 ARG A CA 1
ATOM 689 C C . ARG A 1 88 ? 12.218 -5.676 -4.301 1.00 88.38 88 ARG A C 1
ATOM 691 O O . ARG A 1 88 ? 12.943 -5.177 -5.157 1.00 88.38 88 ARG A O 1
ATOM 698 N N . MET A 1 89 ? 12.396 -6.918 -3.846 1.00 87.31 89 MET A N 1
ATOM 699 C CA . MET A 1 89 ? 13.441 -7.813 -4.367 1.00 87.31 89 MET A CA 1
ATOM 700 C C . MET A 1 89 ? 13.143 -8.324 -5.784 1.00 87.31 89 MET A C 1
ATOM 702 O O . MET A 1 89 ? 14.007 -8.935 -6.406 1.00 87.31 89 MET A O 1
ATOM 706 N N . LEU A 1 90 ? 11.934 -8.093 -6.307 1.00 81.44 90 LEU A N 1
ATOM 707 C CA . LEU A 1 90 ? 11.604 -8.419 -7.688 1.00 81.44 90 LEU A CA 1
ATOM 708 C C . LEU A 1 90 ? 12.250 -7.382 -8.627 1.00 81.44 90 LEU A C 1
ATOM 710 O O . LEU A 1 90 ? 11.928 -6.198 -8.498 1.00 81.44 90 LEU A O 1
ATOM 714 N N . PRO A 1 91 ? 13.074 -7.793 -9.614 1.00 80.62 91 PRO A N 1
ATOM 715 C CA . PRO A 1 91 ? 13.728 -6.867 -10.546 1.00 80.62 91 PRO A CA 1
ATOM 716 C C . PRO A 1 91 ? 12.746 -5.921 -11.249 1.00 80.62 91 PRO A C 1
ATOM 718 O O . PRO A 1 91 ? 13.001 -4.734 -11.390 1.00 80.62 91 PRO A O 1
ATOM 721 N N . SER A 1 92 ? 11.550 -6.407 -11.590 1.00 78.62 92 SER A N 1
ATOM 722 C CA . SER A 1 92 ? 10.517 -5.574 -12.215 1.00 78.62 92 SER A CA 1
ATOM 723 C C . SER A 1 92 ? 10.036 -4.421 -11.325 1.00 78.62 92 SER A C 1
ATOM 725 O O . SER A 1 92 ? 9.647 -3.378 -11.839 1.00 78.62 92 SER A O 1
ATOM 727 N N . ILE A 1 93 ? 10.031 -4.594 -9.997 1.00 82.25 93 ILE A N 1
ATOM 728 C CA . ILE A 1 93 ? 9.644 -3.538 -9.048 1.00 82.25 93 ILE A CA 1
ATOM 729 C C . ILE A 1 93 ? 10.770 -2.521 -8.880 1.00 82.25 93 ILE A C 1
ATOM 731 O O . ILE A 1 93 ? 10.490 -1.346 -8.662 1.00 82.25 93 ILE A O 1
ATOM 735 N N . GLU A 1 94 ? 12.024 -2.951 -8.998 1.00 85.00 94 GLU A N 1
ATOM 736 C CA . GLU A 1 94 ? 13.175 -2.051 -9.042 1.00 85.00 94 GLU A CA 1
ATOM 737 C C . GLU A 1 94 ? 13.094 -1.107 -10.237 1.00 85.00 94 GLU A C 1
ATOM 739 O O . GLU A 1 94 ? 13.088 0.110 -10.051 1.00 85.00 94 GLU A O 1
ATOM 744 N N . ASP A 1 95 ? 12.910 -1.673 -11.431 1.00 82.81 95 ASP A N 1
ATOM 745 C CA . ASP A 1 95 ? 12.759 -0.906 -12.665 1.00 82.81 95 ASP A CA 1
ATOM 746 C C . ASP A 1 95 ? 11.570 0.058 -12.568 1.00 82.81 95 ASP A C 1
ATOM 748 O O . ASP A 1 95 ? 11.691 1.249 -12.857 1.00 82.81 95 ASP A O 1
ATOM 752 N N . LEU A 1 96 ? 10.423 -0.428 -12.078 1.00 83.94 96 LEU A N 1
ATOM 753 C CA . LEU A 1 96 ? 9.232 0.397 -11.859 1.00 83.94 96 LEU A CA 1
ATOM 754 C C . LEU A 1 96 ? 9.406 1.447 -10.764 1.00 83.94 96 LEU A C 1
ATOM 756 O O . LEU A 1 96 ? 8.738 2.478 -10.814 1.00 83.94 96 LEU A O 1
ATOM 760 N N . GLY A 1 97 ? 10.296 1.227 -9.799 1.00 87.94 97 GLY A N 1
ATOM 761 C CA . GLY A 1 97 ? 10.638 2.199 -8.767 1.00 87.94 97 GLY A CA 1
ATOM 762 C C . GLY A 1 97 ? 11.217 3.486 -9.345 1.00 87.94 97 GLY A C 1
ATOM 763 O O . GLY A 1 97 ? 10.992 4.557 -8.783 1.00 87.94 97 GLY A O 1
ATOM 764 N N . HIS A 1 98 ? 11.876 3.410 -10.503 1.00 88.19 98 HIS A N 1
ATOM 765 C CA . HIS A 1 98 ? 12.329 4.604 -11.207 1.00 88.19 98 HIS A CA 1
ATOM 766 C C . HIS A 1 98 ? 11.176 5.402 -11.827 1.00 88.19 98 HIS A C 1
ATOM 768 O O . HIS A 1 98 ? 11.246 6.624 -11.869 1.00 88.19 98 HIS A O 1
ATOM 774 N N . TYR A 1 99 ? 10.093 4.742 -12.245 1.00 84.31 99 TYR A N 1
ATOM 775 C CA . TYR A 1 99 ? 8.901 5.401 -12.792 1.00 84.31 99 TYR A CA 1
ATOM 776 C C . TYR A 1 99 ? 7.928 5.866 -11.717 1.00 84.31 99 TYR A C 1
ATOM 778 O O . TYR A 1 99 ? 7.233 6.860 -11.894 1.00 84.31 99 TYR A O 1
ATOM 786 N N . ILE A 1 100 ? 7.822 5.138 -10.609 1.00 88.12 100 ILE A N 1
ATOM 787 C CA . ILE A 1 100 ? 6.868 5.415 -9.538 1.00 88.12 100 ILE A CA 1
ATOM 788 C C . ILE A 1 100 ? 7.635 5.443 -8.238 1.00 88.12 100 ILE A C 1
ATOM 790 O O . ILE A 1 100 ? 7.924 4.416 -7.622 1.00 88.12 100 ILE A O 1
ATOM 794 N N . LEU A 1 101 ? 7.920 6.661 -7.801 1.00 88.56 101 LEU A N 1
ATOM 795 C CA . LEU A 1 101 ? 8.779 6.921 -6.666 1.00 88.56 101 LEU A CA 1
ATOM 796 C C . LEU A 1 101 ? 8.309 6.205 -5.378 1.00 88.56 101 LEU A C 1
ATOM 798 O O . LEU A 1 101 ? 9.152 5.638 -4.682 1.00 88.56 101 LEU A O 1
ATOM 802 N N . PRO A 1 102 ? 6.999 6.105 -5.062 1.00 89.19 102 PRO A N 1
ATOM 803 C CA . PRO A 1 102 ? 6.540 5.289 -3.936 1.00 89.19 102 PRO A CA 1
ATOM 804 C C . PRO A 1 102 ? 6.982 3.816 -3.969 1.00 89.19 102 PRO A C 1
ATOM 806 O O . PRO A 1 102 ? 7.223 3.240 -2.908 1.00 89.19 102 PRO A O 1
ATOM 809 N N . LEU A 1 103 ? 7.118 3.199 -5.152 1.00 88.56 103 LEU A N 1
ATOM 810 C CA . LEU A 1 103 ? 7.588 1.812 -5.277 1.00 88.56 103 LEU A CA 1
ATOM 811 C C . LEU A 1 103 ? 9.075 1.689 -4.934 1.00 88.56 103 LEU A C 1
ATOM 813 O O . LEU A 1 103 ? 9.487 0.698 -4.332 1.00 88.56 103 LEU A O 1
ATOM 817 N N . TRP A 1 104 ? 9.872 2.716 -5.232 1.00 89.94 104 TRP A N 1
ATOM 818 C CA . TRP A 1 104 ? 11.271 2.769 -4.809 1.00 89.94 104 TRP A CA 1
ATOM 819 C C . TRP A 1 104 ? 11.397 2.721 -3.279 1.00 89.94 104 TRP A C 1
ATOM 821 O O . TRP A 1 104 ? 12.210 1.974 -2.726 1.00 89.94 104 TRP A O 1
ATOM 831 N N . TYR A 1 105 ? 10.519 3.449 -2.584 1.00 93.12 105 TYR A N 1
ATOM 832 C CA . TYR A 1 105 ? 10.454 3.503 -1.121 1.00 93.12 105 TYR A CA 1
ATOM 833 C C . TYR A 1 105 ? 9.709 2.326 -0.472 1.00 93.12 105 TYR A C 1
ATOM 835 O O . TYR A 1 105 ? 9.566 2.301 0.753 1.00 93.12 105 TYR A O 1
ATOM 843 N N . LEU A 1 106 ? 9.274 1.323 -1.244 1.00 90.88 106 LEU A N 1
ATOM 844 C CA . LEU A 1 106 ? 8.515 0.184 -0.721 1.00 90.88 106 LEU A CA 1
ATOM 845 C C . LEU A 1 106 ? 9.286 -0.569 0.376 1.00 90.88 106 LEU A C 1
ATOM 847 O O . LEU A 1 106 ? 8.687 -0.975 1.366 1.00 90.88 106 LEU A O 1
ATOM 851 N N . HIS A 1 107 ? 10.613 -0.693 0.256 1.00 93.62 107 HIS A N 1
ATOM 852 C CA . HIS A 1 107 ? 11.445 -1.328 1.284 1.00 93.62 107 HIS A CA 1
ATOM 853 C C . HIS A 1 107 ? 11.482 -0.535 2.598 1.00 93.62 107 HIS A C 1
ATOM 855 O O . HIS A 1 107 ? 11.349 -1.132 3.663 1.00 93.62 107 HIS A O 1
ATOM 861 N N . TRP A 1 108 ? 11.601 0.797 2.537 1.00 95.56 108 TRP A N 1
ATOM 862 C CA . TRP A 1 108 ? 11.540 1.661 3.721 1.00 95.56 108 TRP A CA 1
ATOM 863 C C . TRP A 1 108 ? 10.168 1.594 4.381 1.00 95.56 108 TRP A C 1
ATOM 865 O O . TRP A 1 108 ? 10.076 1.386 5.590 1.00 95.56 108 TRP A O 1
ATOM 875 N N . GLY A 1 109 ? 9.099 1.698 3.586 1.00 93.69 109 GLY A N 1
ATOM 876 C CA . GLY A 1 109 ? 7.736 1.517 4.078 1.00 93.69 109 GLY A CA 1
ATOM 877 C C . GLY A 1 109 ? 7.549 0.142 4.723 1.00 93.69 109 GLY A C 1
ATOM 878 O O . GLY A 1 109 ? 7.025 0.040 5.829 1.00 93.69 109 GLY A O 1
ATOM 879 N N . GLY A 1 110 ? 8.046 -0.912 4.073 1.00 95.12 110 GLY A N 1
ATOM 880 C CA . GLY A 1 110 ? 8.009 -2.279 4.579 1.00 95.12 110 GLY A CA 1
ATOM 881 C C . GLY A 1 110 ? 8.743 -2.444 5.910 1.00 95.12 110 GLY A C 1
ATOM 882 O O . GLY A 1 110 ? 8.197 -3.028 6.846 1.00 95.12 110 GLY A O 1
ATOM 883 N N . LEU A 1 111 ? 9.937 -1.862 6.034 1.00 97.00 111 LEU A N 1
ATOM 884 C CA . LEU A 1 111 ? 10.718 -1.870 7.269 1.00 97.00 111 LEU A CA 1
ATOM 885 C C . LEU A 1 111 ? 9.993 -1.133 8.405 1.00 97.00 111 LEU A C 1
ATOM 887 O O . LEU A 1 111 ? 9.920 -1.656 9.515 1.00 97.00 111 LEU A O 1
ATOM 891 N N . LEU A 1 112 ? 9.404 0.036 8.132 1.00 97.31 112 LEU A N 1
ATOM 892 C CA . LEU A 1 112 ? 8.620 0.791 9.117 1.00 97.31 112 LEU A CA 1
ATOM 893 C C . LEU A 1 112 ? 7.405 -0.005 9.605 1.00 97.31 112 LEU A C 1
ATOM 895 O O . LEU A 1 112 ? 7.157 -0.070 10.810 1.00 97.31 112 LEU A O 1
ATOM 899 N N . PHE A 1 113 ? 6.675 -0.656 8.694 1.00 96.06 113 PHE A N 1
ATOM 900 C CA . PHE A 1 113 ? 5.560 -1.532 9.057 1.00 96.06 113 PHE A CA 1
ATOM 901 C C . PHE A 1 113 ? 6.017 -2.732 9.888 1.00 96.06 113 PHE A C 1
ATOM 903 O O . PHE A 1 113 ? 5.381 -3.058 10.890 1.00 96.06 113 PHE A O 1
ATOM 910 N N . PHE A 1 114 ? 7.132 -3.358 9.514 1.00 97.38 114 PHE A N 1
ATOM 911 C CA . PHE A 1 114 ? 7.691 -4.486 10.248 1.00 97.38 114 PHE A CA 1
ATOM 912 C C . PHE A 1 114 ? 8.108 -4.084 11.669 1.00 97.38 114 PHE A C 1
ATOM 914 O O . PHE A 1 114 ? 7.629 -4.677 12.635 1.00 97.38 114 PHE A O 1
ATOM 921 N N . ILE A 1 115 ? 8.925 -3.036 11.812 1.00 97.81 115 ILE A N 1
ATOM 922 C CA . ILE A 1 115 ? 9.384 -2.526 13.114 1.00 97.81 115 ILE A CA 1
ATOM 923 C C . ILE A 1 115 ? 8.193 -2.071 13.961 1.00 97.81 115 ILE A C 1
ATOM 925 O O . ILE A 1 115 ? 8.096 -2.446 15.128 1.00 97.81 115 ILE A O 1
ATOM 929 N N . GLY A 1 116 ? 7.253 -1.318 13.384 1.00 97.75 116 GLY A N 1
ATOM 930 C CA . GLY A 1 116 ? 6.039 -0.886 14.076 1.00 97.75 116 GLY A CA 1
ATOM 931 C C . GLY A 1 116 ? 5.171 -2.062 14.528 1.00 97.75 116 GLY A C 1
ATOM 932 O O . GLY A 1 116 ? 4.630 -2.047 15.633 1.00 97.75 116 GLY A O 1
ATOM 933 N N . GLY A 1 117 ? 5.082 -3.118 13.718 1.00 96.88 117 GLY A N 1
ATOM 934 C CA . GLY A 1 117 ? 4.387 -4.353 14.060 1.00 96.88 117 GLY A CA 1
ATOM 935 C C . GLY A 1 117 ? 5.054 -5.124 15.202 1.00 96.88 117 GLY A C 1
ATOM 936 O O . GLY A 1 117 ? 4.361 -5.551 16.126 1.00 96.88 117 GLY A O 1
ATOM 937 N N . ILE A 1 118 ? 6.385 -5.242 15.196 1.00 97.81 118 ILE A N 1
ATOM 938 C CA . ILE A 1 118 ? 7.160 -5.837 16.298 1.00 97.81 118 ILE A CA 1
ATOM 939 C C . ILE A 1 118 ? 7.031 -4.994 17.572 1.00 97.81 118 ILE A C 1
ATOM 941 O O . ILE A 1 118 ? 6.756 -5.539 18.638 1.00 97.81 118 ILE A O 1
ATOM 945 N N . GLY A 1 119 ? 7.144 -3.669 17.473 1.00 97.56 119 GLY A N 1
ATOM 946 C CA . GLY A 1 119 ? 6.952 -2.757 18.601 1.00 97.56 119 GLY A CA 1
ATOM 947 C C . GLY A 1 119 ? 5.547 -2.862 19.197 1.00 97.56 119 GLY A C 1
ATOM 948 O O . GLY A 1 119 ? 5.395 -2.968 20.412 1.00 97.56 119 GLY A O 1
ATOM 949 N N . ALA A 1 120 ? 4.513 -2.924 18.353 1.00 96.12 120 ALA A N 1
ATOM 950 C CA . ALA A 1 120 ? 3.140 -3.155 18.792 1.00 96.12 120 ALA A CA 1
ATOM 951 C C . ALA A 1 120 ? 2.966 -4.538 19.438 1.00 96.12 120 ALA A C 1
ATOM 953 O O . ALA A 1 120 ? 2.255 -4.651 20.434 1.00 96.12 120 ALA A O 1
ATOM 954 N N . LEU A 1 121 ? 3.625 -5.579 18.918 1.00 96.25 121 LEU A N 1
ATOM 955 C CA . LEU A 1 121 ? 3.612 -6.918 19.505 1.00 96.25 121 LEU A CA 1
ATOM 956 C C . LEU A 1 121 ? 4.251 -6.920 20.898 1.00 96.25 121 LEU A C 1
ATOM 958 O O . LEU A 1 121 ? 3.628 -7.397 21.841 1.00 96.25 121 LEU A O 1
ATOM 962 N N . ILE A 1 122 ? 5.444 -6.338 21.041 1.00 96.69 122 ILE A N 1
ATOM 963 C CA . ILE A 1 122 ? 6.155 -6.214 22.321 1.00 96.69 122 ILE A CA 1
ATOM 964 C C . ILE A 1 122 ? 5.319 -5.403 23.311 1.00 96.69 122 ILE A C 1
ATOM 966 O O . ILE A 1 122 ? 5.075 -5.865 24.422 1.00 96.69 122 ILE A O 1
ATOM 970 N N . ARG A 1 123 ? 4.794 -4.241 22.898 1.00 96.06 123 ARG A N 1
ATOM 971 C CA . ARG A 1 123 ? 3.872 -3.445 23.719 1.00 96.06 123 ARG A CA 1
ATOM 972 C C . ARG A 1 123 ? 2.687 -4.290 24.174 1.00 96.06 123 ARG A C 1
ATOM 974 O O . ARG A 1 123 ? 2.330 -4.256 25.341 1.00 96.06 123 ARG A O 1
ATOM 981 N N . ASN A 1 124 ? 2.105 -5.084 23.277 1.00 94.06 124 ASN A N 1
ATOM 982 C CA . ASN A 1 124 ? 0.957 -5.926 23.598 1.00 94.06 124 ASN A CA 1
ATOM 983 C C . ASN A 1 124 ? 1.276 -7.093 24.542 1.00 94.06 124 ASN A C 1
ATOM 985 O O . ASN A 1 124 ? 0.364 -7.591 25.198 1.00 94.06 124 ASN A O 1
ATOM 989 N N . LEU A 1 125 ? 2.536 -7.522 24.605 1.00 93.31 125 LEU A N 1
ATOM 990 C CA . LEU A 1 125 ? 3.017 -8.525 25.555 1.00 93.31 125 LEU A CA 1
ATOM 991 C C . LEU A 1 125 ? 3.365 -7.915 26.919 1.00 93.31 125 LEU A C 1
ATOM 993 O O . LEU A 1 125 ? 3.180 -8.577 27.935 1.00 93.31 125 LEU A O 1
ATOM 997 N N . LEU A 1 126 ? 3.866 -6.676 26.942 1.00 95.12 126 LEU A N 1
ATOM 998 C CA . LEU A 1 126 ? 4.334 -6.011 28.161 1.00 95.12 126 LEU A CA 1
ATOM 999 C C . LEU A 1 126 ? 3.237 -5.238 28.902 1.00 95.12 126 LEU A C 1
ATOM 1001 O O . LEU A 1 126 ? 3.259 -5.183 30.129 1.00 95.12 126 LEU A O 1
ATOM 1005 N N . THR A 1 127 ? 2.289 -4.622 28.192 1.00 91.88 127 THR A N 1
ATOM 1006 C CA . THR A 1 127 ? 1.232 -3.821 28.825 1.00 91.88 127 THR A CA 1
ATOM 1007 C C . THR A 1 127 ? -0.007 -4.665 29.115 1.00 91.88 127 THR A C 1
ATOM 1009 O O . THR A 1 127 ? -0.316 -5.610 28.393 1.00 91.88 127 THR A O 1
ATOM 1012 N N . TRP A 1 128 ? -0.761 -4.329 30.159 1.00 87.94 128 TRP A N 1
ATOM 1013 C CA . TRP A 1 128 ? -2.067 -4.952 30.415 1.00 87.94 128 TRP A CA 1
ATOM 1014 C C . TRP A 1 128 ? -3.212 -4.123 29.819 1.00 87.94 128 TRP A C 1
ATOM 1016 O O . TRP A 1 128 ? -4.153 -4.719 29.295 1.00 87.94 128 TRP A O 1
ATOM 1026 N N . ASP A 1 129 ? -3.043 -2.799 29.718 1.00 92.25 129 ASP A N 1
ATOM 1027 C CA . ASP A 1 129 ? -3.968 -1.863 29.055 1.00 92.25 129 ASP A CA 1
ATOM 1028 C C . ASP A 1 129 ? -5.416 -2.101 29.531 1.00 92.25 129 ASP A C 1
ATOM 1030 O O . ASP A 1 129 ? -5.612 -2.334 30.723 1.00 92.25 129 ASP A O 1
ATOM 1034 N N . ASP A 1 130 ?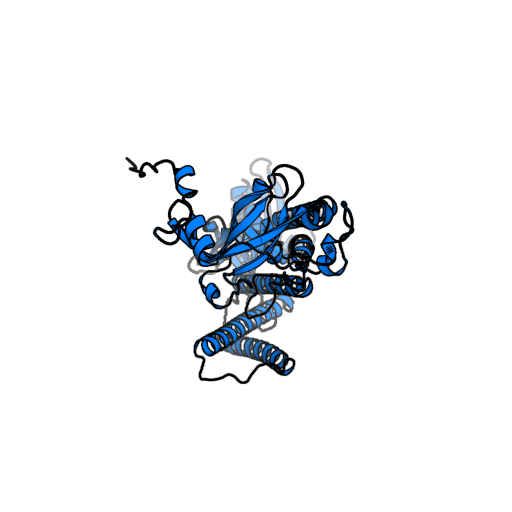 -6.416 -2.154 28.645 1.00 93.75 130 ASP A N 1
ATOM 1035 C CA . ASP A 1 130 ? -7.803 -2.429 29.054 1.00 93.75 130 ASP A CA 1
ATOM 1036 C C . ASP A 1 130 ? -8.000 -3.725 29.879 1.00 93.75 130 ASP A C 1
ATOM 1038 O O . ASP A 1 130 ? -8.917 -3.798 30.692 1.00 93.75 130 ASP A O 1
ATOM 1042 N N . PHE A 1 131 ? -7.127 -4.742 29.779 1.00 96.31 131 PHE A N 1
ATOM 1043 C CA . PHE A 1 131 ? -7.247 -5.930 30.646 1.00 96.31 131 PHE A CA 1
ATOM 1044 C C . PHE A 1 131 ? -6.983 -5.632 32.124 1.00 96.31 131 PHE A C 1
ATOM 1046 O O . PHE A 1 131 ? -7.403 -6.413 32.980 1.00 96.31 131 PHE A O 1
ATOM 1053 N N . GLN A 1 132 ? -6.296 -4.533 32.435 1.00 96.75 132 GLN A N 1
ATOM 1054 C CA . GLN A 1 132 ? -6.041 -4.144 33.817 1.00 96.75 132 GLN A CA 1
ATOM 1055 C C . GLN A 1 132 ? -7.348 -3.761 34.539 1.00 96.75 132 GLN A C 1
ATOM 1057 O O . GLN A 1 132 ? -7.425 -3.892 35.753 1.00 96.75 132 GLN A O 1
ATOM 1062 N N . TYR A 1 133 ? -8.399 -3.369 33.809 1.00 96.69 133 TYR A N 1
ATOM 1063 C CA . TYR A 1 133 ? -9.715 -3.112 34.396 1.00 96.69 133 TYR A CA 1
ATOM 1064 C C . TYR A 1 133 ? -10.364 -4.379 34.958 1.00 96.69 133 TYR A C 1
ATOM 1066 O O . TYR A 1 133 ? -10.956 -4.332 36.025 1.00 96.69 133 TYR A O 1
ATOM 1074 N N . ILE A 1 134 ? -10.204 -5.532 34.305 1.00 96.75 134 ILE A N 1
ATOM 1075 C CA . ILE A 1 134 ? -10.677 -6.807 34.873 1.00 96.75 134 ILE A CA 1
ATOM 1076 C C . ILE A 1 134 ? -9.792 -7.208 36.058 1.00 96.75 134 ILE A C 1
ATOM 1078 O O . ILE A 1 134 ? -10.276 -7.556 37.134 1.00 96.75 134 ILE A O 1
ATOM 1082 N N . ARG A 1 135 ? -8.472 -7.136 35.860 1.00 96.94 135 ARG A N 1
ATOM 1083 C CA . ARG A 1 135 ? -7.483 -7.606 36.833 1.00 96.94 135 ARG A CA 1
ATOM 1084 C C . ARG A 1 135 ? -7.528 -6.816 38.143 1.00 96.94 135 ARG A C 1
ATOM 1086 O O . ARG A 1 135 ? -7.605 -7.413 39.209 1.00 96.94 135 ARG A O 1
ATOM 1093 N N . ASP A 1 136 ? -7.464 -5.494 38.049 1.00 97.50 136 ASP A N 1
ATOM 1094 C CA . ASP A 1 136 ? -7.240 -4.601 39.187 1.00 97.50 136 ASP A CA 1
ATOM 1095 C C . ASP A 1 136 ? -8.412 -3.637 39.423 1.00 97.50 136 ASP A C 1
ATOM 1097 O O . ASP A 1 136 ? -8.406 -2.881 40.392 1.00 97.50 136 ASP A O 1
ATOM 1101 N N . GLY A 1 137 ? -9.415 -3.631 38.541 1.00 96.62 137 GLY A N 1
ATOM 1102 C CA . GLY A 1 137 ? -10.520 -2.687 38.629 1.00 96.62 137 GLY A CA 1
ATOM 1103 C C . GLY A 1 137 ? -11.489 -2.986 39.770 1.00 96.62 137 GLY A C 1
ATOM 1104 O O . GLY A 1 137 ? -11.728 -4.133 40.145 1.00 96.62 137 GLY A O 1
ATOM 1105 N N . ILE A 1 138 ? -12.069 -1.928 40.316 1.00 96.69 138 ILE A N 1
ATOM 1106 C CA . ILE A 1 138 ? -13.134 -1.961 41.309 1.00 96.69 138 ILE A CA 1
ATOM 1107 C C . ILE A 1 138 ? -14.450 -1.804 40.537 1.00 96.69 138 ILE A C 1
ATOM 1109 O O . ILE A 1 138 ? -14.645 -0.750 39.914 1.00 96.69 138 ILE A O 1
ATOM 1113 N N . PRO A 1 139 ? -15.317 -2.833 40.512 1.00 96.94 139 PRO A N 1
ATOM 1114 C CA . PRO A 1 139 ? -16.613 -2.727 39.866 1.00 96.94 139 PRO A CA 1
ATOM 1115 C C . PRO A 1 139 ? -17.541 -1.818 40.687 1.00 96.94 139 PRO A C 1
ATOM 1117 O O . PRO A 1 139 ? -17.456 -1.755 41.913 1.00 96.94 139 PRO A O 1
ATOM 1120 N N . ALA A 1 140 ? -18.423 -1.098 40.006 1.00 96.94 140 ALA A N 1
ATOM 1121 C CA . ALA A 1 140 ? -19.487 -0.307 40.604 1.00 96.94 140 ALA A CA 1
ATOM 1122 C C . ALA A 1 140 ? -20.743 -0.388 39.742 1.00 96.94 140 ALA A C 1
ATOM 1124 O O . ALA A 1 140 ? -20.667 -0.519 38.519 1.00 96.94 140 ALA A O 1
ATOM 1125 N N . ILE A 1 141 ? -21.902 -0.294 40.386 1.00 97.19 141 ILE A N 1
ATOM 1126 C CA . ILE A 1 141 ? -23.187 -0.314 39.693 1.00 97.19 141 ILE A CA 1
ATOM 1127 C C . ILE A 1 141 ? -23.497 1.104 39.223 1.00 97.19 141 ILE A C 1
ATOM 1129 O O . ILE A 1 141 ? -23.445 2.056 40.008 1.00 97.19 141 ILE A O 1
ATOM 1133 N N . GLY A 1 142 ? -23.824 1.241 37.944 1.00 97.69 142 GLY A N 1
ATOM 1134 C CA . GLY A 1 142 ? -24.385 2.459 37.378 1.00 97.69 142 GLY A CA 1
ATOM 1135 C C . GLY A 1 142 ? -25.775 2.220 36.801 1.00 97.69 142 GLY A C 1
ATOM 1136 O O . GLY A 1 142 ? -26.133 1.083 36.521 1.00 97.69 142 GLY A O 1
ATOM 1137 N N . ARG A 1 143 ? -26.550 3.286 36.598 1.00 98.38 143 ARG A N 1
ATOM 1138 C CA . ARG A 1 143 ? -27.818 3.277 35.858 1.00 98.38 143 ARG A CA 1
ATOM 1139 C C . ARG A 1 143 ? -27.741 4.258 34.698 1.00 98.38 143 ARG A C 1
ATOM 1141 O O . ARG A 1 143 ? -27.352 5.414 34.878 1.00 98.38 143 ARG A O 1
ATOM 1148 N N . VAL A 1 144 ? -28.076 3.803 33.496 1.00 98.12 144 VAL A N 1
ATOM 1149 C CA . VAL A 1 144 ? -28.065 4.641 32.292 1.00 98.12 144 VAL A CA 1
ATOM 1150 C C . VAL A 1 144 ? -29.215 5.641 32.383 1.00 98.12 144 VAL A C 1
ATOM 1152 O O . VAL A 1 144 ? -30.374 5.264 32.279 1.00 98.12 144 VAL A O 1
ATOM 1155 N N . ILE A 1 145 ? -28.914 6.928 32.560 1.00 97.88 145 ILE A N 1
ATOM 1156 C CA . ILE A 1 145 ? -29.948 7.971 32.683 1.00 97.88 145 ILE A CA 1
ATOM 1157 C C . ILE A 1 145 ? -30.246 8.670 31.361 1.00 97.88 145 ILE A C 1
ATOM 1159 O O . ILE A 1 145 ? -31.329 9.212 31.156 1.00 97.88 145 ILE A O 1
ATOM 1163 N N . HIS A 1 146 ? -29.289 8.661 30.438 1.00 96.69 146 HIS A N 1
ATOM 1164 C CA . HIS A 1 146 ? -29.488 9.196 29.102 1.00 96.69 146 HIS A CA 1
ATOM 1165 C C . HIS A 1 146 ? -28.586 8.476 28.112 1.00 96.69 146 HIS A C 1
ATOM 1167 O O . HIS A 1 146 ? -27.398 8.292 28.368 1.00 96.69 146 HIS A O 1
ATOM 1173 N N . LEU A 1 147 ? -29.131 8.124 26.955 1.00 96.12 147 LEU A N 1
ATOM 1174 C CA . LEU A 1 147 ? -28.391 7.500 25.873 1.00 96.12 147 LEU A CA 1
ATOM 1175 C C . LEU A 1 147 ? -28.738 8.199 24.567 1.00 96.12 147 LEU A C 1
ATOM 1177 O O . LEU A 1 147 ? -29.908 8.393 24.244 1.00 96.12 147 LEU A O 1
ATOM 1181 N N . ARG A 1 148 ? -27.715 8.549 23.791 1.00 94.56 148 ARG A N 1
ATOM 1182 C CA . ARG A 1 148 ? -27.912 9.099 22.451 1.00 94.56 148 ARG A CA 1
ATOM 1183 C C . ARG A 1 148 ? -26.829 8.662 21.490 1.00 94.56 148 ARG A C 1
ATOM 1185 O O . ARG A 1 148 ? -25.678 8.441 21.871 1.00 94.56 148 ARG A O 1
ATOM 1192 N N . GLN A 1 149 ? -27.192 8.639 20.218 1.00 93.00 149 GLN A N 1
ATOM 1193 C CA . GLN A 1 149 ? -26.228 8.604 19.136 1.00 93.00 149 GLN A CA 1
ATOM 1194 C C . GLN A 1 149 ? -25.762 10.036 18.855 1.00 93.00 149 GLN A C 1
ATOM 1196 O O . GLN A 1 149 ? -26.563 10.908 18.525 1.00 93.00 149 GLN A O 1
ATOM 1201 N N . ALA A 1 150 ? -24.473 10.296 19.047 1.00 90.31 150 ALA A N 1
ATOM 1202 C CA . ALA A 1 150 ? -23.852 11.577 18.760 1.00 90.31 150 ALA A CA 1
ATOM 1203 C C . ALA A 1 150 ? -23.146 11.517 17.404 1.00 90.31 150 ALA A C 1
ATOM 1205 O O . ALA A 1 150 ? -22.479 10.534 17.083 1.00 90.31 150 ALA A O 1
ATOM 1206 N N . VAL A 1 151 ? -23.269 12.587 16.622 1.00 88.44 151 VAL A N 1
ATOM 1207 C CA . VAL A 1 151 ? -22.435 12.800 15.439 1.00 88.44 151 VAL A CA 1
ATOM 1208 C C . VAL A 1 151 ? -21.258 13.667 15.864 1.00 88.44 151 VAL A C 1
ATOM 1210 O O . VAL A 1 151 ? -21.427 14.806 16.294 1.00 88.44 151 VAL A O 1
ATOM 1213 N N . VAL A 1 152 ? -20.063 13.100 15.781 1.00 88.12 152 VAL A N 1
ATOM 1214 C CA . VAL A 1 152 ? -18.790 13.754 16.057 1.00 88.12 152 VAL A CA 1
ATOM 1215 C C . VAL A 1 152 ? -18.217 14.247 14.725 1.00 88.12 152 VAL A C 1
ATOM 1217 O O . VAL A 1 152 ? -17.745 13.432 13.919 1.00 88.12 152 VAL A O 1
ATOM 1220 N N . PRO A 1 153 ? -18.259 15.562 14.449 1.00 86.06 153 PRO A N 1
ATOM 1221 C CA . PRO A 1 153 ? -17.625 16.116 13.263 1.00 86.06 153 PRO A CA 1
ATOM 1222 C C . PRO A 1 153 ? -16.098 16.009 13.380 1.00 86.06 153 PRO A C 1
ATOM 1224 O O . PRO A 1 153 ? -15.508 16.339 14.408 1.00 86.06 153 PRO A O 1
ATOM 1227 N N . GLN A 1 154 ? -15.448 15.550 12.314 1.00 85.38 154 GLN A N 1
ATOM 1228 C CA . GLN A 1 154 ? -13.997 15.578 12.162 1.00 85.38 154 GLN A CA 1
ATOM 1229 C C . GLN A 1 154 ? -13.591 16.753 11.283 1.00 85.38 154 GLN A C 1
ATOM 1231 O O . GLN A 1 154 ? -14.034 16.874 10.138 1.00 85.38 154 GLN A O 1
ATOM 1236 N N . PHE A 1 155 ? -12.697 17.582 11.814 1.00 82.19 155 PHE A N 1
ATOM 1237 C CA . PHE A 1 155 ? -12.160 18.744 11.123 1.00 82.19 155 PHE A CA 1
ATOM 1238 C C . PHE A 1 155 ? -10.700 18.519 10.731 1.00 82.19 155 PHE A C 1
ATOM 1240 O O . PHE A 1 155 ? -9.904 18.013 11.520 1.00 82.19 155 PHE A O 1
ATOM 1247 N N . HIS A 1 156 ? -10.338 18.949 9.527 1.00 80.31 156 HIS A N 1
ATOM 1248 C CA . HIS A 1 156 ? -8.959 19.078 9.074 1.00 80.31 156 HIS A CA 1
ATOM 1249 C C . HIS A 1 156 ? -8.758 20.519 8.616 1.00 80.31 156 HIS A C 1
ATOM 1251 O O . HIS A 1 156 ? -9.484 21.000 7.747 1.00 80.31 156 HIS A O 1
ATOM 1257 N N . ASN A 1 157 ? -7.814 21.229 9.238 1.00 87.06 157 ASN A N 1
ATOM 1258 C CA . ASN A 1 157 ? -7.543 22.647 8.968 1.00 87.06 157 ASN A CA 1
ATOM 1259 C C . ASN A 1 157 ? -8.802 23.539 9.048 1.00 87.06 157 ASN A C 1
ATOM 1261 O O . ASN A 1 157 ? -8.995 24.433 8.230 1.00 87.06 157 ASN A O 1
ATOM 1265 N N . GLY A 1 158 ? -9.688 23.264 10.013 1.00 86.44 158 GLY A N 1
ATOM 1266 C CA . GLY A 1 158 ? -10.938 24.010 10.212 1.00 86.44 158 GLY A CA 1
ATOM 1267 C C . GLY A 1 158 ? -12.081 23.647 9.254 1.00 86.44 158 GLY A C 1
ATOM 1268 O O . GLY A 1 158 ? -13.188 24.143 9.433 1.00 86.44 158 GLY A O 1
ATOM 1269 N N . VAL A 1 159 ? -11.858 22.754 8.285 1.00 84.44 159 VAL A N 1
ATOM 1270 C CA . VAL A 1 159 ? -12.894 22.259 7.366 1.00 84.44 159 VAL A CA 1
ATOM 1271 C C . VAL A 1 159 ? -13.395 20.901 7.846 1.00 84.44 159 VAL A C 1
ATOM 1273 O O . VAL A 1 159 ? -12.594 20.017 8.146 1.00 84.44 159 VAL A O 1
ATOM 1276 N N . GLN A 1 160 ? -14.713 20.716 7.922 1.00 85.94 160 GLN A N 1
ATOM 1277 C CA . GLN A 1 160 ? -15.309 19.419 8.246 1.00 85.94 160 GLN A CA 1
ATOM 1278 C C . GLN A 1 160 ? -15.057 18.443 7.088 1.00 85.94 160 GLN A C 1
ATOM 1280 O O . GLN A 1 160 ? -15.571 18.637 5.990 1.00 85.94 160 GLN A O 1
ATOM 1285 N N . VAL A 1 161 ? -14.248 17.409 7.325 1.00 86.44 161 VAL A N 1
ATOM 1286 C CA . VAL A 1 161 ? -13.877 16.416 6.296 1.00 86.44 161 VAL A CA 1
ATOM 1287 C C . VAL A 1 161 ? -14.789 15.201 6.346 1.00 86.44 161 VAL A C 1
ATOM 1289 O O . VAL A 1 161 ? -15.121 14.620 5.316 1.00 86.44 161 VAL A O 1
ATOM 1292 N N . ALA A 1 162 ? -15.183 14.800 7.551 1.00 84.56 162 ALA A N 1
ATOM 1293 C CA . ALA A 1 162 ? -16.013 13.632 7.769 1.00 84.56 162 ALA A CA 1
ATOM 1294 C C . ALA A 1 162 ? -16.826 13.791 9.050 1.00 84.56 162 ALA A C 1
ATOM 1296 O O . ALA A 1 162 ? -16.470 14.549 9.948 1.00 84.56 162 ALA A O 1
ATOM 1297 N N . SER A 1 163 ? -17.888 13.012 9.155 1.00 87.88 163 SER A N 1
ATOM 1298 C CA . SER A 1 163 ? -18.702 12.895 10.355 1.00 87.88 163 SER A CA 1
ATOM 1299 C C . SER A 1 163 ? -18.698 11.440 10.797 1.00 87.88 163 SER A C 1
ATOM 1301 O O . SER A 1 163 ? -18.829 10.521 9.981 1.00 87.88 163 SER A O 1
ATOM 1303 N N . HIS A 1 164 ? -18.489 11.221 12.089 1.00 92.12 164 HIS A N 1
ATOM 1304 C CA . HIS A 1 164 ? -18.500 9.892 12.683 1.00 92.12 164 HIS A CA 1
ATOM 1305 C C . HIS A 1 164 ? -19.627 9.803 13.704 1.00 92.12 164 HIS A C 1
ATOM 1307 O O . HIS A 1 164 ? -19.841 10.736 14.463 1.00 92.12 164 HIS A O 1
ATOM 1313 N N . GLY A 1 165 ? -20.339 8.686 13.742 1.00 92.88 165 GLY A N 1
ATOM 1314 C CA . GLY A 1 165 ? -21.245 8.374 14.836 1.00 92.88 165 GLY A CA 1
ATOM 1315 C C . GLY A 1 165 ? -20.487 7.828 16.048 1.00 92.88 165 GLY A C 1
ATOM 1316 O O . GLY A 1 165 ? -19.469 7.150 15.907 1.00 92.88 165 GLY A O 1
ATOM 1317 N N . SER A 1 166 ? -20.995 8.098 17.241 1.00 95.25 166 SER A N 1
ATOM 1318 C CA . SER A 1 166 ? -20.645 7.413 18.487 1.00 95.25 166 SER A CA 1
ATOM 1319 C C . SER A 1 166 ? -21.900 7.273 19.346 1.00 95.25 166 SER A C 1
ATOM 1321 O O . SER A 1 166 ? -22.853 8.038 19.192 1.00 95.25 166 SER A O 1
ATOM 1323 N N . PHE A 1 167 ? -21.937 6.298 20.251 1.00 96.00 167 PHE A N 1
ATOM 1324 C CA . PHE A 1 167 ? -22.937 6.299 21.316 1.00 96.00 167 PHE A CA 1
ATOM 1325 C C . PHE A 1 167 ? -22.370 7.012 22.528 1.00 96.00 167 PHE A C 1
ATOM 1327 O O . PHE A 1 167 ? -21.216 6.797 22.897 1.00 96.00 167 PHE A O 1
ATOM 1334 N N . ARG A 1 168 ? -23.195 7.859 23.141 1.00 95.88 168 ARG A N 1
ATOM 1335 C CA . ARG A 1 168 ? -22.881 8.544 24.388 1.00 95.88 168 ARG A CA 1
ATOM 1336 C C . ARG A 1 168 ? -23.921 8.196 25.432 1.00 95.88 168 ARG A C 1
ATOM 1338 O O . ARG A 1 168 ? -25.103 8.460 25.215 1.00 95.88 168 ARG A O 1
ATOM 1345 N N . ALA A 1 169 ? -23.462 7.636 26.542 1.00 97.19 169 ALA A N 1
ATOM 1346 C CA . ALA A 1 169 ? -24.287 7.324 27.698 1.00 97.19 169 ALA A CA 1
ATOM 1347 C C . ALA A 1 169 ? -23.904 8.249 28.851 1.00 97.19 169 ALA A C 1
ATOM 1349 O O . ALA A 1 169 ? -22.726 8.394 29.169 1.00 97.19 169 ALA A O 1
ATOM 1350 N N . LEU A 1 170 ? -24.898 8.872 29.468 1.00 97.44 170 LEU A N 1
ATOM 1351 C CA . LEU A 1 170 ? -24.781 9.470 30.786 1.00 97.44 170 LEU A CA 1
ATOM 1352 C C . LEU A 1 170 ? -25.275 8.435 31.787 1.00 97.44 170 LEU A C 1
ATOM 1354 O O . LEU A 1 170 ? -26.405 7.957 31.675 1.00 97.44 170 LEU A O 1
ATOM 1358 N N . VAL A 1 171 ? -24.424 8.086 32.739 1.00 97.88 171 VAL A N 1
ATOM 1359 C CA . VAL A 1 171 ? -24.709 7.058 33.736 1.00 97.88 171 VAL A CA 1
ATOM 1360 C C . VAL A 1 171 ? -24.574 7.689 35.108 1.00 97.88 171 VAL A C 1
ATOM 1362 O O . VAL A 1 171 ? -23.574 8.350 35.399 1.00 97.88 171 VAL A O 1
ATOM 1365 N N . GLU A 1 172 ? -25.589 7.498 35.937 1.00 98.00 172 GLU A N 1
ATOM 1366 C CA . GLU A 1 172 ? -25.492 7.795 37.359 1.00 98.00 172 GLU A CA 1
ATOM 1367 C C . GLU A 1 172 ? -24.936 6.583 38.099 1.00 98.00 172 GLU A C 1
ATOM 1369 O O . GLU A 1 172 ? -25.218 5.448 37.726 1.00 98.00 172 GLU A O 1
ATOM 1374 N N . TYR A 1 173 ? -24.143 6.799 39.137 1.00 97.62 173 TYR A N 1
ATOM 1375 C CA . TYR A 1 173 ? -23.557 5.714 39.914 1.00 97.62 173 TYR A CA 1
ATOM 1376 C C . TYR A 1 173 ? -23.287 6.160 41.346 1.00 97.62 173 TYR A C 1
ATOM 1378 O O . TYR A 1 173 ? -23.159 7.354 41.632 1.00 97.62 173 TYR A O 1
ATOM 1386 N N . THR A 1 174 ? -23.159 5.192 42.248 1.00 95.19 174 THR A N 1
ATOM 1387 C CA . THR A 1 174 ? -22.690 5.443 43.614 1.00 95.19 174 THR A CA 1
ATOM 1388 C C . THR A 1 174 ? -21.181 5.276 43.645 1.00 95.19 174 THR A C 1
ATOM 1390 O O . THR A 1 174 ? -20.664 4.203 43.337 1.00 95.19 174 THR A O 1
ATOM 1393 N N . ASN A 1 175 ? -20.449 6.335 43.997 1.00 93.06 175 ASN A N 1
ATOM 1394 C CA . ASN A 1 175 ? -19.000 6.243 44.134 1.00 93.06 175 ASN A CA 1
ATOM 1395 C C . ASN A 1 175 ? -18.659 5.368 45.356 1.00 93.06 175 ASN A C 1
ATOM 1397 O O . ASN A 1 175 ? -18.953 5.792 46.475 1.00 93.06 175 ASN A O 1
ATOM 1401 N N . PRO A 1 176 ? -17.992 4.211 45.185 1.00 90.06 176 PRO A N 1
ATOM 1402 C CA . PRO A 1 176 ? -17.731 3.287 46.287 1.00 90.06 176 PRO A CA 1
ATOM 1403 C C . PRO A 1 176 ? -16.781 3.859 47.351 1.00 90.06 176 PRO A C 1
ATOM 1405 O O . PRO A 1 176 ? -16.759 3.369 48.469 1.00 90.06 176 PRO A O 1
ATOM 1408 N N . GLN A 1 177 ? -15.998 4.897 47.034 1.00 90.62 177 GLN A N 1
ATOM 1409 C CA . GLN A 1 177 ? -15.085 5.532 47.993 1.00 90.62 177 GLN A CA 1
ATOM 1410 C C . GLN A 1 177 ? -15.747 6.642 48.816 1.00 90.62 177 GLN A C 1
ATOM 1412 O O . GLN A 1 177 ? -15.271 6.967 49.900 1.00 90.62 177 GLN A O 1
ATOM 1417 N N . ARG A 1 178 ? -16.777 7.296 48.266 1.00 90.44 178 ARG A N 1
ATOM 1418 C CA . ARG A 1 178 ? -17.406 8.485 48.870 1.00 90.44 178 ARG A CA 1
ATOM 1419 C C . ARG A 1 178 ? -18.848 8.259 49.299 1.00 90.44 178 ARG A C 1
ATOM 1421 O O . ARG A 1 178 ? -19.414 9.154 49.911 1.00 90.44 178 ARG A O 1
ATOM 1428 N N . GLU A 1 179 ? -19.441 7.134 48.906 1.00 90.31 179 GLU A N 1
ATOM 1429 C CA . GLU A 1 179 ? -20.861 6.812 49.099 1.00 90.31 179 GLU A CA 1
ATOM 1430 C C . GLU A 1 179 ? -21.803 7.918 48.590 1.00 90.31 179 GLU A C 1
ATOM 1432 O O . GLU A 1 179 ? -22.927 8.091 49.051 1.00 90.31 179 GLU A O 1
ATOM 1437 N N . GLN A 1 180 ? -21.337 8.689 47.606 1.00 93.38 180 GLN A N 1
ATOM 1438 C CA . GLN A 1 180 ? -22.072 9.797 47.010 1.00 93.38 180 GLN A CA 1
ATOM 1439 C C . GLN A 1 180 ? -22.496 9.447 45.591 1.00 93.38 180 GLN A C 1
ATOM 1441 O O . GLN A 1 180 ? -21.736 8.841 44.826 1.00 93.38 180 GLN A O 1
ATOM 1446 N N . ARG A 1 181 ? -23.706 9.885 45.241 1.00 93.88 181 ARG A N 1
ATOM 1447 C CA . ARG A 1 181 ? -24.231 9.828 43.879 1.00 93.88 181 ARG A CA 1
ATOM 1448 C C . ARG A 1 181 ? -23.389 10.729 42.979 1.00 93.88 181 ARG A C 1
ATOM 1450 O O . ARG A 1 181 ? -23.124 11.881 43.318 1.00 93.88 181 ARG A O 1
ATOM 1457 N N . ALA A 1 182 ? -22.972 10.199 41.842 1.00 96.19 182 ALA A N 1
ATOM 1458 C CA . ALA A 1 182 ? -22.188 10.903 40.842 1.00 96.19 182 ALA A CA 1
ATOM 1459 C C . ALA A 1 182 ? -22.690 10.559 39.436 1.00 96.19 182 ALA A C 1
ATOM 1461 O O . ALA A 1 182 ? -23.413 9.584 39.239 1.00 96.19 182 ALA A O 1
ATOM 1462 N N . PHE A 1 183 ? -22.291 11.366 38.455 1.00 96.44 183 PHE A N 1
ATOM 1463 C CA . PHE A 1 183 ? -22.660 11.189 37.054 1.00 96.44 183 PHE A CA 1
ATOM 1464 C C . PHE A 1 183 ? -21.405 11.171 36.188 1.00 96.44 183 PHE A C 1
ATOM 1466 O O . PHE A 1 183 ? -20.498 11.980 36.388 1.00 96.44 183 PHE A O 1
ATOM 1473 N N . ALA A 1 184 ? -21.359 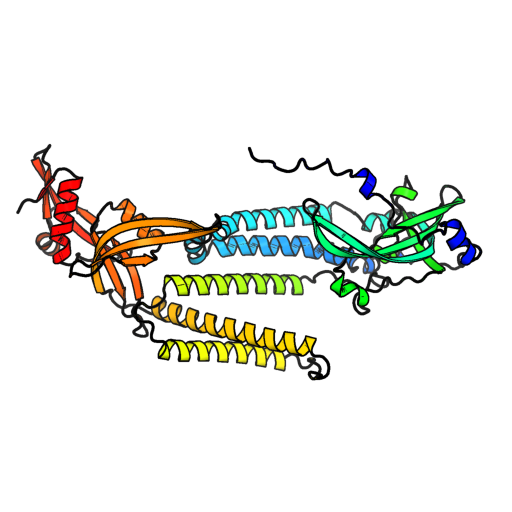10.272 35.208 1.00 96.44 184 ALA A N 1
ATOM 1474 C CA . ALA A 1 184 ? -20.260 10.187 34.254 1.00 96.44 184 ALA A CA 1
ATOM 1475 C C . ALA A 1 184 ? -20.777 9.996 32.826 1.00 96.44 184 ALA A C 1
ATOM 1477 O O . ALA A 1 184 ? -21.763 9.296 32.585 1.00 96.44 184 ALA A O 1
ATOM 1478 N N . PHE A 1 185 ? -20.088 10.628 31.874 1.00 95.69 185 PHE A N 1
ATOM 1479 C CA . PHE A 1 185 ? -20.330 10.438 30.449 1.00 95.69 185 PHE A CA 1
ATOM 1480 C C . PHE A 1 185 ? -19.361 9.404 29.890 1.00 95.69 185 PHE A C 1
ATOM 1482 O O . PHE A 1 185 ? -18.145 9.534 30.026 1.00 95.69 185 PHE A O 1
ATOM 1489 N N . PHE A 1 186 ? -19.912 8.427 29.187 1.00 96.12 186 PHE A N 1
ATOM 1490 C CA . PHE A 1 186 ? -19.170 7.413 28.460 1.00 96.12 186 PHE A CA 1
ATOM 1491 C C . PHE A 1 186 ? -19.419 7.581 26.971 1.00 96.12 186 PHE A C 1
ATOM 1493 O O . PHE A 1 186 ? -20.510 7.973 26.553 1.00 96.12 186 PHE A O 1
ATOM 1500 N N . GLU A 1 187 ? -18.410 7.267 26.167 1.00 95.38 187 GLU A N 1
ATOM 1501 C CA . GLU A 1 187 ? -18.489 7.318 24.712 1.00 95.38 187 GLU A CA 1
ATOM 1502 C C . GLU A 1 187 ? -17.889 6.042 24.119 1.00 95.38 187 GLU A C 1
ATOM 1504 O O . GLU A 1 187 ? -16.823 5.591 24.545 1.00 95.38 187 GLU A O 1
ATOM 1509 N N . THR A 1 188 ? -18.579 5.444 23.147 1.00 94.56 188 THR A N 1
ATOM 1510 C CA . THR A 1 188 ? -18.049 4.293 22.404 1.00 94.56 188 THR A CA 1
ATOM 1511 C C . THR A 1 188 ? -16.949 4.714 21.436 1.00 94.56 188 THR A C 1
ATOM 1513 O O . THR A 1 188 ? -16.806 5.883 21.079 1.00 94.56 188 THR A O 1
ATOM 1516 N N . THR A 1 189 ? -16.232 3.735 20.878 1.00 91.25 189 THR A N 1
ATOM 1517 C CA . THR A 1 189 ? -15.427 3.978 19.674 1.00 91.25 189 THR A CA 1
ATOM 1518 C C . THR A 1 189 ? -16.286 4.573 18.560 1.00 91.25 189 THR A C 1
ATOM 1520 O O . THR A 1 189 ? -17.441 4.171 18.383 1.00 91.25 189 THR A O 1
ATOM 1523 N N . THR A 1 190 ? -15.715 5.496 17.792 1.00 93.00 190 THR A N 1
ATOM 1524 C CA . THR A 1 190 ? -16.399 6.127 16.665 1.00 93.00 190 THR A CA 1
ATOM 1525 C C . THR A 1 190 ? -16.601 5.148 15.502 1.00 93.00 190 THR A C 1
ATOM 1527 O O . THR A 1 190 ? -15.786 4.258 15.250 1.00 93.00 190 THR A O 1
ATOM 1530 N N . PHE A 1 191 ? -17.697 5.316 14.769 1.00 92.62 191 PHE A N 1
ATOM 1531 C CA . PHE A 1 191 ? -18.042 4.564 13.565 1.00 92.62 191 PHE A CA 1
ATOM 1532 C C . PHE A 1 191 ? -18.487 5.511 12.439 1.00 92.62 191 PHE A C 1
ATOM 1534 O O . PHE A 1 191 ? -18.856 6.649 12.709 1.00 92.62 191 PHE A O 1
ATOM 1541 N N . PRO A 1 192 ? -18.442 5.104 11.156 1.00 89.69 192 PRO A N 1
ATOM 1542 C CA . PRO A 1 192 ? -18.880 5.970 10.059 1.00 89.69 192 PRO A CA 1
ATOM 1543 C C . PRO A 1 192 ? -20.352 6.376 10.215 1.00 89.69 192 PRO A C 1
ATOM 1545 O O . PRO A 1 192 ? -21.200 5.501 10.395 1.00 89.69 192 PRO A O 1
ATOM 1548 N N . GLU A 1 193 ? -20.671 7.671 10.096 1.00 90.12 193 GLU A N 1
ATOM 1549 C CA . GLU A 1 193 ? -22.052 8.173 10.240 1.00 90.12 193 GLU A CA 1
ATOM 1550 C C . GLU A 1 193 ? -23.018 7.496 9.255 1.00 90.12 193 GLU A C 1
ATOM 1552 O O . GLU A 1 193 ? -24.117 7.103 9.627 1.00 90.12 193 GLU A O 1
ATOM 1557 N N . SER A 1 194 ? -22.574 7.227 8.024 1.00 87.94 194 SER A N 1
ATOM 1558 C CA . SER A 1 194 ? -23.376 6.524 7.009 1.00 87.94 194 SER A CA 1
ATOM 1559 C C . SER A 1 194 ? -23.823 5.116 7.418 1.00 87.94 194 SER A C 1
ATOM 1561 O O . SER A 1 194 ? -24.699 4.530 6.785 1.00 87.94 194 SER A O 1
ATOM 1563 N N . LYS A 1 195 ? -23.213 4.550 8.462 1.00 90.75 195 LYS A N 1
ATOM 1564 C CA . LYS A 1 195 ? -23.551 3.239 9.013 1.00 90.75 195 LYS A CA 1
ATOM 1565 C C . LYS A 1 195 ? -24.262 3.324 10.359 1.00 90.75 195 LYS A C 1
ATOM 1567 O O . LYS A 1 195 ? -24.669 2.279 10.851 1.00 90.75 195 LYS A O 1
ATOM 1572 N N . ALA A 1 196 ? -24.436 4.520 10.920 1.00 91.19 196 ALA A N 1
ATOM 1573 C CA . ALA A 1 196 ? -25.031 4.769 12.229 1.00 91.19 196 ALA A CA 1
ATOM 1574 C C . ALA A 1 196 ? -26.330 3.981 12.508 1.00 91.19 196 ALA A C 1
ATOM 1576 O O . ALA A 1 196 ? -26.397 3.384 13.582 1.00 91.19 196 ALA A O 1
ATOM 1577 N N . PRO A 1 197 ? -27.296 3.851 11.570 1.00 92.06 197 PRO A N 1
ATOM 1578 C CA . PRO A 1 197 ? -28.542 3.112 11.823 1.00 92.06 197 PRO A CA 1
ATOM 1579 C C . PRO A 1 197 ? -28.371 1.600 12.009 1.00 92.06 197 PRO A C 1
ATOM 1581 O O . PRO A 1 197 ? -29.298 0.919 12.423 1.00 92.06 197 PRO A O 1
ATOM 1584 N N . ARG A 1 198 ? -27.210 1.055 11.634 1.00 93.38 198 ARG A N 1
ATOM 1585 C CA . ARG A 1 198 ? -26.890 -0.378 11.734 1.00 93.38 198 ARG A CA 1
ATOM 1586 C C . ARG A 1 198 ? -26.136 -0.719 13.010 1.00 93.38 198 ARG A C 1
ATOM 1588 O O . ARG A 1 198 ? -25.845 -1.890 13.249 1.00 93.38 198 ARG A O 1
ATOM 1595 N N . TYR A 1 199 ? -25.731 0.300 13.761 1.00 94.19 199 TYR A N 1
ATOM 1596 C CA . TYR A 1 199 ? -25.076 0.116 15.038 1.00 94.19 199 TYR A CA 1
ATOM 1597 C C . TYR A 1 199 ? -26.114 0.119 16.152 1.00 94.19 199 TYR A C 1
ATOM 1599 O O . TYR A 1 199 ? -27.056 0.905 16.135 1.00 94.19 199 TYR A O 1
ATOM 1607 N N . GLU A 1 200 ? -25.886 -0.725 17.145 1.00 95.25 200 GLU A N 1
ATOM 1608 C CA . GLU A 1 200 ? -26.704 -0.841 18.345 1.00 95.25 200 GLU A CA 1
ATOM 1609 C C . GLU A 1 200 ? -25.809 -0.603 19.565 1.00 95.25 200 GLU A C 1
ATOM 1611 O O . GLU A 1 200 ? -24.698 -1.141 19.639 1.00 95.25 200 GLU A O 1
ATOM 1616 N N . SER A 1 201 ? -26.277 0.214 20.511 1.00 95.12 201 SER A N 1
ATOM 1617 C CA . SER A 1 201 ? -25.569 0.529 21.762 1.00 95.12 201 SER A CA 1
ATOM 1618 C C . SER A 1 201 ? -25.510 -0.656 22.721 1.00 95.12 201 SER A C 1
ATOM 1620 O O . SER A 1 201 ? -24.562 -0.743 23.500 1.00 95.12 201 SER A O 1
ATOM 1622 N N . GLY A 1 202 ? -26.535 -1.515 22.677 1.00 94.25 202 GLY A N 1
ATOM 1623 C CA . GLY A 1 202 ? -26.756 -2.594 23.639 1.00 94.25 202 GLY A CA 1
ATOM 1624 C C . GLY A 1 202 ? -27.268 -2.168 24.999 1.00 94.25 202 GLY A C 1
ATOM 1625 O O . GLY A 1 202 ? -27.285 -2.996 25.896 1.00 94.25 202 GLY A O 1
ATOM 1626 N N . LEU A 1 203 ? -27.603 -0.891 25.145 1.00 96.25 203 LEU A N 1
ATOM 1627 C CA . LEU A 1 203 ? -28.053 -0.287 26.388 1.00 96.25 203 LEU A CA 1
ATOM 1628 C C . LEU A 1 203 ? -29.348 0.465 26.123 1.00 96.25 203 LEU A C 1
ATOM 1630 O O . LEU A 1 203 ? -29.489 1.083 25.061 1.00 96.25 203 LEU A O 1
ATOM 1634 N N . GLU A 1 204 ? -30.220 0.480 27.114 1.00 96.88 204 GLU A N 1
ATOM 1635 C CA . GLU A 1 204 ? -31.438 1.271 27.178 1.00 96.88 204 GLU A CA 1
ATOM 1636 C C . GLU A 1 204 ? -31.384 2.239 28.368 1.00 96.88 204 GLU A C 1
ATOM 1638 O O . GLU A 1 204 ? -30.544 2.142 29.264 1.00 96.88 204 GLU A O 1
ATOM 1643 N N . ILE A 1 205 ? -32.248 3.255 28.348 1.00 97.38 205 ILE A N 1
ATOM 1644 C CA . ILE A 1 205 ? -32.363 4.189 29.471 1.00 97.38 205 ILE A CA 1
ATOM 1645 C C . ILE A 1 205 ? -33.056 3.453 30.622 1.00 97.38 205 ILE A C 1
ATOM 1647 O O . ILE A 1 205 ? -34.135 2.902 30.438 1.00 97.38 205 ILE A O 1
ATOM 1651 N N . GLY A 1 206 ? -32.453 3.490 31.807 1.00 97.12 206 GLY A N 1
ATOM 1652 C CA . GLY A 1 206 ? -32.897 2.767 32.997 1.00 97.12 206 GLY A CA 1
ATOM 1653 C C . GLY A 1 206 ? -32.096 1.497 33.281 1.00 97.12 206 GLY A C 1
ATOM 1654 O O . GLY A 1 206 ? -32.142 1.024 34.415 1.00 97.12 206 GLY A O 1
ATOM 1655 N N . ASP A 1 207 ? -31.315 0.997 32.318 1.00 97.81 207 ASP A N 1
ATOM 1656 C CA . ASP A 1 207 ? -30.503 -0.206 32.505 1.00 97.81 207 ASP A CA 1
ATOM 1657 C C . ASP A 1 207 ? -29.457 -0.014 33.602 1.00 97.81 207 ASP A C 1
ATOM 1659 O O . ASP A 1 207 ? -28.743 0.998 33.635 1.00 97.81 207 ASP A O 1
ATOM 1663 N N . TYR A 1 208 ? -29.330 -1.023 34.464 1.00 97.81 208 TYR A N 1
ATOM 1664 C CA . TYR A 1 208 ? -28.210 -1.140 35.387 1.00 97.81 208 TYR A CA 1
ATOM 1665 C C . TYR A 1 208 ? -27.016 -1.766 34.671 1.00 97.81 208 TYR A C 1
ATOM 1667 O O . TYR A 1 208 ? -27.146 -2.774 33.982 1.00 97.81 208 TYR A O 1
ATOM 1675 N N . VAL A 1 209 ? -25.853 -1.136 34.808 1.00 97.25 209 VAL A N 1
ATOM 1676 C CA . VAL A 1 209 ? -24.640 -1.474 34.062 1.00 97.25 209 VAL A CA 1
ATOM 1677 C C . VAL A 1 209 ? -23.425 -1.549 34.973 1.00 97.25 209 VAL A C 1
ATOM 1679 O O . VAL A 1 209 ? -23.283 -0.781 35.927 1.00 97.25 209 VAL A O 1
ATOM 1682 N N . THR A 1 210 ? -22.494 -2.434 34.619 1.00 97.50 210 THR A N 1
ATOM 1683 C CA . THR A 1 210 ? -21.224 -2.576 35.328 1.00 97.50 210 THR A CA 1
ATOM 1684 C C . THR A 1 210 ? -20.267 -1.484 34.867 1.00 97.50 210 THR A C 1
ATOM 1686 O O . THR A 1 210 ? -19.824 -1.441 33.712 1.00 97.50 210 THR A O 1
ATOM 1689 N N . LEU A 1 211 ? -19.938 -0.584 35.786 1.00 97.94 211 LEU A N 1
ATOM 1690 C CA . LEU A 1 211 ? -18.843 0.362 35.651 1.00 97.94 211 LEU A CA 1
ATOM 1691 C C . LEU A 1 211 ? -17.604 -0.222 36.316 1.00 97.94 211 LEU A C 1
ATOM 1693 O O . LEU A 1 211 ? -17.699 -0.919 37.319 1.00 97.94 211 LEU A O 1
ATOM 1697 N N . VAL A 1 212 ? -16.428 0.068 35.774 1.00 97.25 212 VAL A N 1
ATOM 1698 C CA . VAL A 1 212 ? -15.167 -0.419 36.334 1.00 97.25 212 VAL A CA 1
ATOM 1699 C C . VAL A 1 212 ? -14.179 0.727 36.370 1.00 97.25 212 VAL A C 1
ATOM 1701 O O . VAL A 1 212 ? -13.936 1.377 35.351 1.00 97.25 212 VAL A O 1
ATOM 1704 N N . SER A 1 213 ? -13.595 0.974 37.537 1.00 97.31 213 SER A N 1
ATOM 1705 C CA . SER A 1 213 ? -12.520 1.951 37.697 1.00 97.31 213 SER A CA 1
ATOM 1706 C C . SER A 1 213 ? -11.258 1.293 38.208 1.00 97.31 213 SER A C 1
ATOM 1708 O O . SER A 1 213 ? -11.301 0.363 39.002 1.00 97.31 213 SER A O 1
ATOM 1710 N N . LEU A 1 214 ? -10.116 1.835 37.817 1.00 96.38 214 LEU A N 1
ATOM 1711 C CA . LEU A 1 214 ? -8.833 1.470 38.400 1.00 96.38 214 LEU A CA 1
ATOM 1712 C C . LEU A 1 214 ? -8.667 2.089 39.795 1.00 96.38 214 LEU A C 1
ATOM 1714 O O . LEU A 1 214 ? -9.292 3.121 40.071 1.00 96.38 214 LEU A O 1
ATOM 1718 N N . PRO A 1 215 ? -7.824 1.497 40.663 1.00 93.88 215 PRO A N 1
ATOM 1719 C CA . PRO A 1 215 ? -7.492 2.075 41.960 1.00 93.88 215 PRO A CA 1
ATOM 1720 C C . PRO A 1 215 ? -6.905 3.487 41.814 1.00 93.88 215 PRO A C 1
ATOM 1722 O O . PRO A 1 215 ? -6.162 3.767 40.872 1.00 93.88 215 PRO A O 1
ATOM 1725 N N . GLY A 1 216 ? -7.221 4.373 42.761 1.00 92.38 216 GLY A N 1
ATOM 1726 C CA . GLY A 1 216 ? -6.841 5.787 42.720 1.00 92.38 216 GLY A CA 1
ATOM 1727 C C . GLY A 1 216 ? -8.042 6.683 42.428 1.00 92.38 216 GLY A C 1
ATOM 1728 O O . GLY A 1 216 ? -9.062 6.584 43.112 1.00 92.38 216 GLY A O 1
ATOM 1729 N N . ASP A 1 217 ? -7.916 7.565 41.435 1.00 89.25 217 ASP A N 1
ATOM 1730 C CA . ASP A 1 217 ? -8.986 8.489 41.053 1.00 89.25 217 ASP A CA 1
ATOM 1731 C C . ASP A 1 217 ? -10.115 7.755 40.316 1.00 89.25 217 ASP A C 1
ATOM 1733 O O . ASP A 1 217 ? -10.028 7.470 39.116 1.00 89.25 217 ASP A O 1
ATOM 1737 N N . PHE A 1 218 ? -11.173 7.451 41.074 1.00 90.44 218 PHE A N 1
ATOM 1738 C CA . PHE A 1 218 ? -12.325 6.696 40.600 1.00 90.44 218 PHE A CA 1
ATOM 1739 C C . PHE A 1 218 ? -13.042 7.382 39.431 1.00 90.44 218 PHE A C 1
ATOM 1741 O O . PHE A 1 218 ? -13.509 6.713 38.517 1.00 90.44 218 PHE A O 1
ATOM 1748 N N . ALA A 1 219 ? -13.135 8.716 39.437 1.00 89.56 219 ALA A N 1
ATOM 1749 C CA . ALA A 1 219 ? -13.901 9.450 38.431 1.00 89.56 219 ALA A CA 1
ATOM 1750 C C . ALA A 1 219 ? -13.162 9.519 37.089 1.00 89.56 219 ALA A C 1
ATOM 1752 O O . ALA A 1 219 ? -13.768 9.346 36.033 1.00 89.56 219 ALA A O 1
ATOM 1753 N N . THR A 1 220 ? -11.845 9.731 37.127 1.00 91.38 220 THR A N 1
ATOM 1754 C CA . THR A 1 220 ? -11.028 9.879 35.912 1.00 91.38 220 THR A CA 1
ATOM 1755 C C . THR A 1 220 ? -10.806 8.549 35.193 1.00 91.38 220 THR A C 1
ATOM 1757 O O . THR A 1 220 ? -10.712 8.513 33.966 1.00 91.38 220 THR A O 1
ATOM 1760 N N . ASN A 1 221 ? -10.737 7.447 35.942 1.00 94.81 221 ASN A N 1
ATOM 1761 C CA . ASN A 1 221 ? -10.446 6.132 35.380 1.00 94.81 221 ASN A CA 1
ATOM 1762 C C . ASN A 1 221 ? -11.689 5.306 35.055 1.00 94.81 221 ASN A C 1
ATOM 1764 O O . ASN A 1 221 ? -11.527 4.214 34.520 1.00 94.81 221 ASN A O 1
ATOM 1768 N N . LEU A 1 222 ? -12.895 5.788 35.350 1.00 96.75 222 LEU A N 1
ATOM 1769 C CA . LEU A 1 222 ? -14.131 5.033 35.179 1.00 96.75 222 LEU A CA 1
ATOM 1770 C C . LEU A 1 222 ? -14.371 4.638 33.715 1.00 96.75 222 LEU A C 1
ATOM 1772 O O . LEU A 1 222 ? -14.271 5.459 32.800 1.00 96.75 222 LEU A O 1
ATOM 1776 N N . ARG A 1 223 ? -14.740 3.378 33.485 1.00 97.12 223 ARG A N 1
ATOM 1777 C CA . ARG A 1 223 ? -15.139 2.846 32.176 1.00 97.12 223 ARG A CA 1
ATOM 1778 C C . ARG A 1 223 ? -16.467 2.112 32.284 1.00 97.12 223 ARG A C 1
ATOM 1780 O O . ARG A 1 223 ? -16.733 1.446 33.279 1.00 97.12 223 ARG A O 1
ATOM 1787 N N . LEU A 1 224 ? -17.259 2.183 31.221 1.00 97.19 224 LEU A N 1
ATOM 1788 C CA . LEU A 1 224 ? -18.456 1.367 31.050 1.00 97.19 224 LEU A CA 1
ATOM 1789 C C . LEU A 1 224 ? -18.052 0.007 30.474 1.00 97.19 224 LEU A C 1
ATOM 1791 O O . LEU A 1 224 ? -17.613 -0.068 29.324 1.00 97.19 224 LEU A O 1
ATOM 1795 N N . TYR A 1 225 ? -18.167 -1.057 31.273 1.00 96.69 225 TYR A N 1
ATOM 1796 C CA . TYR A 1 225 ? -17.553 -2.352 30.971 1.00 96.69 225 TYR A CA 1
ATOM 1797 C C . TYR A 1 225 ? -18.037 -2.954 29.647 1.00 96.69 225 TYR A C 1
ATOM 1799 O O . TYR A 1 225 ? -17.215 -3.381 28.833 1.00 96.69 225 TYR A O 1
ATOM 1807 N N . ALA A 1 226 ? -19.343 -2.876 29.377 1.00 95.12 226 ALA A N 1
ATOM 1808 C CA . ALA A 1 226 ? -19.967 -3.362 28.142 1.00 95.12 226 ALA A CA 1
ATOM 1809 C C . ALA A 1 226 ? -19.371 -2.744 26.859 1.00 95.12 226 ALA A C 1
ATOM 1811 O O . ALA A 1 226 ? -19.400 -3.358 25.796 1.00 95.12 226 ALA A O 1
ATOM 1812 N N . TRP A 1 227 ? -18.794 -1.539 26.942 1.00 96.00 227 TRP A N 1
ATOM 1813 C CA . TRP A 1 227 ? -18.209 -0.824 25.798 1.00 96.00 227 TRP A CA 1
ATOM 1814 C C . TRP A 1 227 ? -16.690 -0.987 25.662 1.00 96.00 227 TRP A C 1
ATOM 1816 O O . TRP A 1 227 ? -16.090 -0.460 24.723 1.00 96.00 227 TRP A O 1
ATOM 1826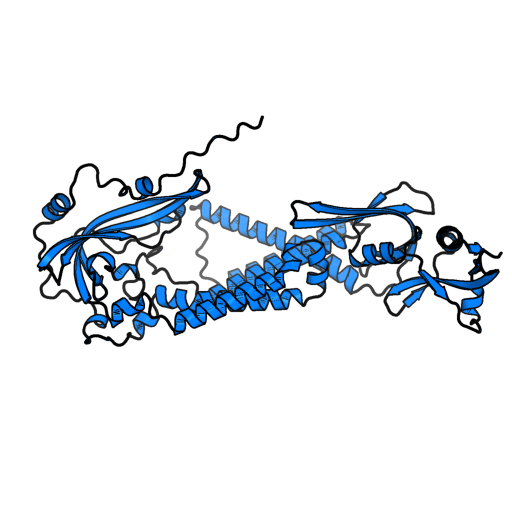 N N . THR A 1 228 ? -16.046 -1.723 26.572 1.00 94.56 228 THR A N 1
ATOM 1827 C CA . THR A 1 228 ? -14.597 -1.996 26.510 1.00 94.56 228 THR A CA 1
ATOM 1828 C C . THR A 1 228 ? -14.239 -3.058 25.466 1.00 94.56 228 THR A C 1
ATOM 1830 O O . THR A 1 228 ? -13.105 -3.126 24.992 1.00 94.56 228 THR A O 1
ATOM 1833 N N . GLY A 1 229 ? -15.200 -3.909 25.094 1.00 93.75 229 GLY A N 1
ATOM 1834 C CA . GLY A 1 229 ? -14.978 -5.054 24.211 1.00 93.75 229 GLY A CA 1
ATOM 1835 C C . GLY A 1 229 ? -14.139 -6.176 24.830 1.00 93.75 229 GLY A C 1
ATOM 1836 O O . GLY A 1 229 ? -13.501 -6.956 24.108 1.00 93.75 229 GLY A O 1
ATOM 1837 N N . LEU A 1 230 ? -14.095 -6.233 26.166 1.00 94.06 230 LEU A N 1
ATOM 1838 C CA . LEU A 1 230 ? -13.411 -7.275 26.929 1.00 94.06 230 LEU A CA 1
ATOM 1839 C C . LEU A 1 230 ? -14.295 -8.506 27.171 1.00 94.06 230 LEU A C 1
ATOM 1841 O O . LEU A 1 230 ? -13.784 -9.622 27.091 1.00 94.06 230 LEU A O 1
ATOM 1845 N N . ASN A 1 231 ? -15.595 -8.326 27.418 1.00 93.56 231 ASN A N 1
ATOM 1846 C CA . ASN A 1 231 ? -16.553 -9.424 27.563 1.00 93.56 231 ASN A CA 1
ATOM 1847 C C . ASN A 1 231 ? -17.044 -9.871 26.167 1.00 93.56 231 ASN A C 1
ATOM 1849 O O . ASN A 1 231 ? -17.637 -9.068 25.452 1.00 93.56 231 ASN A O 1
ATOM 1853 N N . PRO A 1 232 ? -16.797 -11.123 25.732 1.00 89.00 232 PRO A N 1
ATOM 1854 C CA . PRO A 1 232 ? -17.215 -11.607 24.415 1.00 89.00 232 PRO A CA 1
ATOM 1855 C C . PRO A 1 232 ? -18.727 -11.856 24.290 1.00 89.00 232 PRO A C 1
ATOM 1857 O O . PRO A 1 232 ? -19.212 -11.966 23.160 1.00 89.00 232 PRO A O 1
ATOM 1860 N N . ASN A 1 233 ? -19.442 -11.997 25.409 1.00 89.88 233 ASN A N 1
ATOM 1861 C CA . ASN A 1 233 ? -20.885 -12.234 25.442 1.00 89.88 233 ASN A CA 1
ATOM 1862 C C . ASN A 1 233 ? -21.651 -10.908 25.289 1.00 89.88 233 ASN A C 1
ATOM 1864 O O . ASN A 1 233 ? -22.589 -10.836 24.494 1.00 89.88 233 ASN A O 1
ATOM 1868 N N . ASP A 1 234 ? -21.142 -9.844 25.918 1.00 86.81 234 ASP A N 1
ATOM 1869 C CA . ASP A 1 234 ? -21.749 -8.503 25.947 1.00 86.81 234 ASP A CA 1
ATOM 1870 C C . ASP A 1 234 ? -20.870 -7.445 25.270 1.00 86.81 234 ASP A C 1
ATOM 1872 O O . ASP A 1 234 ? -20.695 -6.327 25.749 1.00 86.81 234 ASP A O 1
ATOM 1876 N N . ASP A 1 235 ? -20.274 -7.818 24.140 1.00 85.75 235 ASP A N 1
ATOM 1877 C CA . ASP A 1 235 ? -19.391 -6.950 23.364 1.00 85.75 235 ASP A CA 1
ATOM 1878 C C . ASP A 1 235 ? -20.224 -5.941 22.560 1.00 85.75 235 ASP A C 1
ATOM 1880 O O . ASP A 1 235 ? -20.792 -6.271 21.507 1.00 85.75 235 ASP A O 1
ATOM 1884 N N . TRP A 1 236 ? -20.303 -4.716 23.077 1.00 90.00 236 TRP A N 1
ATOM 1885 C CA . TRP A 1 236 ? -21.028 -3.606 22.474 1.00 90.00 236 TRP A CA 1
ATOM 1886 C C . TRP A 1 236 ? -20.083 -2.444 22.119 1.00 90.00 236 TRP A C 1
ATOM 1888 O O . TRP A 1 236 ? -19.042 -2.261 22.752 1.00 90.00 236 TRP A O 1
ATOM 1898 N N . PRO A 1 237 ? -20.413 -1.621 21.108 1.00 92.88 237 PRO A N 1
ATOM 1899 C CA . PRO A 1 237 ? -21.611 -1.686 20.268 1.00 92.88 237 PRO A CA 1
ATOM 1900 C C . PRO A 1 237 ? -21.603 -2.867 19.281 1.00 92.88 237 PRO A C 1
ATOM 1902 O O . PRO A 1 237 ? -20.543 -3.374 18.907 1.00 92.88 237 PRO A O 1
ATOM 1905 N N . LYS A 1 238 ? -22.790 -3.293 18.833 1.00 93.00 238 LYS A N 1
ATOM 1906 C CA . LYS A 1 238 ? -22.968 -4.321 17.790 1.00 93.00 238 LYS A CA 1
ATOM 1907 C C . LYS A 1 238 ? -23.260 -3.662 16.447 1.00 93.00 238 LYS A C 1
ATOM 1909 O O . LYS A 1 238 ? -23.774 -2.552 16.390 1.00 93.00 238 LYS A O 1
ATOM 1914 N N . PHE A 1 239 ? -22.910 -4.344 15.362 1.00 92.19 239 PHE A N 1
ATOM 1915 C CA . PHE A 1 239 ? -23.213 -3.951 13.988 1.00 92.19 239 PHE A CA 1
ATOM 1916 C C . PHE A 1 239 ? -24.067 -5.039 13.334 1.00 92.19 239 PHE A C 1
ATOM 1918 O O . PHE A 1 239 ? -23.604 -6.175 13.194 1.00 92.19 239 PHE A O 1
ATOM 1925 N N . ASP A 1 240 ? -25.302 -4.702 12.958 1.00 91.88 240 ASP A N 1
ATOM 1926 C CA . ASP A 1 240 ? -26.346 -5.642 12.518 1.00 91.88 240 ASP A CA 1
ATOM 1927 C C . ASP A 1 240 ? -26.506 -6.836 13.485 1.00 91.88 240 ASP A C 1
ATOM 1929 O O . ASP A 1 240 ? -26.348 -8.001 13.092 1.00 91.88 240 ASP A O 1
ATOM 1933 N N . GLY A 1 241 ? -26.697 -6.552 14.778 1.00 90.62 241 GLY A N 1
ATOM 1934 C CA . GLY A 1 241 ? -26.822 -7.564 15.833 1.00 90.62 241 GLY A CA 1
ATOM 1935 C C . GLY A 1 241 ? -25.572 -8.421 16.094 1.00 90.62 241 GLY A C 1
ATOM 1936 O O . GLY A 1 241 ? -25.622 -9.363 16.886 1.00 90.62 241 GLY A O 1
ATOM 1937 N N . LYS A 1 242 ? -24.429 -8.143 15.447 1.00 89.88 242 LYS A N 1
ATOM 1938 C CA . LYS A 1 242 ? -23.177 -8.898 15.631 1.00 89.88 242 LYS A CA 1
ATOM 1939 C C . LYS A 1 242 ? -22.138 -8.072 16.388 1.00 89.88 242 LYS A C 1
ATOM 1941 O O . LYS A 1 242 ? -21.964 -6.898 16.069 1.00 89.88 242 LYS A O 1
ATOM 1946 N N . PRO A 1 243 ? -21.380 -8.677 17.319 1.00 86.44 243 PRO A N 1
ATOM 1947 C CA . PRO A 1 243 ? -20.303 -7.977 18.010 1.00 86.44 243 PRO A CA 1
ATOM 1948 C C . PRO A 1 243 ? -19.268 -7.483 17.004 1.00 86.44 243 PRO A C 1
ATOM 1950 O O . PRO A 1 243 ? -19.021 -8.139 15.979 1.00 86.44 243 PRO A O 1
ATOM 1953 N N . LEU A 1 244 ? -18.653 -6.337 17.301 1.00 85.31 244 LEU A N 1
ATOM 1954 C CA . LEU A 1 244 ? -17.609 -5.738 16.474 1.00 85.31 244 LEU A CA 1
ATOM 1955 C C . LEU A 1 244 ? -16.340 -6.581 16.505 1.00 85.31 244 LEU A C 1
ATOM 1957 O O . LEU A 1 244 ? -15.335 -6.250 17.124 1.00 85.31 244 LEU A O 1
ATOM 1961 N N . ARG A 1 245 ? -16.355 -7.697 15.784 1.00 80.69 245 ARG A N 1
ATOM 1962 C CA . ARG A 1 245 ? -15.180 -8.547 15.667 1.00 80.69 245 ARG A CA 1
ATOM 1963 C C . ARG A 1 245 ? -14.095 -7.779 14.929 1.00 80.69 245 ARG A C 1
ATOM 1965 O O . ARG A 1 245 ? -14.284 -7.350 13.788 1.00 80.69 245 ARG A O 1
ATOM 1972 N N . GLY A 1 246 ? -12.936 -7.671 15.577 1.00 74.38 246 GLY A N 1
ATOM 1973 C CA . GLY A 1 246 ? -11.708 -7.240 14.925 1.00 74.38 246 GLY A CA 1
ATOM 1974 C C . GLY A 1 246 ? -11.434 -8.057 13.659 1.00 74.38 246 GLY A C 1
ATOM 1975 O O . GLY A 1 246 ? -11.984 -9.143 13.440 1.00 74.38 246 GLY A O 1
ATOM 1976 N N . MET A 1 247 ? -10.571 -7.531 12.794 1.00 78.88 247 MET A N 1
ATOM 1977 C CA . MET A 1 247 ? -10.214 -8.232 11.569 1.00 78.88 247 MET A CA 1
ATOM 1978 C C . MET A 1 247 ? -9.505 -9.545 11.924 1.00 78.88 247 MET A C 1
ATOM 1980 O O . MET A 1 247 ? -8.387 -9.544 12.427 1.00 78.88 247 MET A O 1
ATOM 1984 N N . THR A 1 248 ? -10.165 -10.683 11.694 1.00 80.94 248 THR A N 1
ATOM 1985 C CA . THR A 1 248 ? -9.559 -12.005 11.932 1.00 80.94 248 THR A CA 1
ATOM 1986 C C . THR A 1 248 ? -8.255 -12.139 11.132 1.00 80.94 248 THR A C 1
ATOM 1988 O O . THR A 1 248 ? -8.218 -11.609 10.016 1.00 80.94 248 THR A O 1
ATOM 1991 N N . PRO A 1 249 ? -7.246 -12.905 11.593 1.00 75.31 249 PRO A N 1
ATOM 1992 C CA . PRO A 1 249 ? -6.001 -13.127 10.846 1.00 75.31 249 PRO A CA 1
ATOM 1993 C C . PRO A 1 249 ? -6.218 -13.589 9.397 1.00 75.31 249 PRO A C 1
ATOM 1995 O O . PRO A 1 249 ? -5.503 -13.168 8.496 1.00 75.31 249 PRO A O 1
ATOM 1998 N N . LEU A 1 250 ? -7.264 -14.384 9.143 1.00 80.12 250 LEU A N 1
ATOM 1999 C CA . LEU A 1 250 ? -7.633 -14.798 7.789 1.00 80.12 250 LEU A CA 1
ATOM 2000 C C . LEU A 1 250 ? -8.115 -13.620 6.929 1.00 80.12 250 LEU A C 1
ATOM 2002 O O . LEU A 1 250 ? -7.638 -13.441 5.816 1.00 80.12 250 LEU A O 1
ATOM 2006 N N . LYS A 1 251 ? -9.037 -12.790 7.440 1.00 79.50 251 LYS A N 1
ATOM 2007 C CA . LYS A 1 251 ? -9.484 -11.562 6.751 1.00 79.50 251 LYS A CA 1
ATOM 2008 C C . LYS A 1 251 ? -8.329 -10.590 6.514 1.00 79.50 251 LYS A C 1
ATOM 2010 O O . LYS A 1 251 ? -8.276 -9.976 5.458 1.00 79.50 251 LYS A O 1
ATOM 2015 N N . ALA A 1 252 ? -7.413 -10.485 7.473 1.00 75.62 252 ALA A N 1
ATOM 2016 C CA . ALA A 1 252 ? -6.175 -9.732 7.337 1.00 75.62 252 ALA A CA 1
ATOM 2017 C C . ALA A 1 252 ? -5.329 -10.228 6.168 1.00 75.62 252 ALA A C 1
ATOM 2019 O O . ALA A 1 252 ? -5.015 -9.454 5.272 1.00 75.62 252 ALA A O 1
ATOM 2020 N N . LEU A 1 253 ? -5.051 -11.529 6.131 1.00 78.69 253 LEU A N 1
ATOM 2021 C CA . LEU A 1 253 ? -4.287 -12.149 5.057 1.00 78.69 253 LEU A CA 1
ATOM 2022 C C . LEU A 1 253 ? -4.984 -12.017 3.696 1.00 78.69 253 LEU A C 1
ATOM 2024 O O . LEU A 1 253 ? -4.322 -11.762 2.696 1.00 78.69 253 LEU A O 1
ATOM 2028 N N . LEU A 1 254 ? -6.314 -12.134 3.650 1.00 79.75 254 LEU A N 1
ATOM 2029 C CA . LEU A 1 254 ? -7.096 -11.895 2.435 1.00 79.75 254 LEU A CA 1
ATOM 2030 C C . LEU A 1 254 ? -7.016 -10.435 1.983 1.00 79.75 254 LEU A C 1
ATOM 2032 O O . LEU A 1 254 ? -6.840 -10.195 0.794 1.00 79.75 254 LEU A O 1
ATOM 2036 N N . LEU A 1 255 ? -7.100 -9.468 2.903 1.00 78.38 255 LEU A N 1
ATOM 2037 C CA . LEU A 1 255 ? -6.926 -8.052 2.580 1.00 78.38 255 LEU A CA 1
ATOM 2038 C C . LEU A 1 255 ? -5.520 -7.794 2.035 1.00 78.38 255 LEU A C 1
ATOM 2040 O O . LEU A 1 255 ? -5.390 -7.187 0.977 1.00 78.38 255 LEU A O 1
ATOM 2044 N N . THR A 1 256 ? -4.483 -8.302 2.706 1.00 75.50 256 THR A N 1
ATOM 2045 C CA . THR A 1 256 ? -3.099 -8.194 2.236 1.00 75.50 256 THR A CA 1
ATOM 2046 C C . THR A 1 256 ? -2.951 -8.819 0.854 1.00 75.50 256 THR A C 1
ATOM 2048 O O . THR A 1 256 ? -2.440 -8.167 -0.048 1.00 75.50 256 THR A O 1
ATOM 2051 N N . LYS A 1 257 ? -3.467 -10.034 0.633 1.00 79.75 257 LYS A N 1
ATOM 2052 C CA . LYS A 1 257 ? -3.452 -10.687 -0.683 1.00 79.75 257 LYS A CA 1
ATOM 2053 C C . LYS A 1 257 ? -4.145 -9.835 -1.749 1.00 79.75 257 LYS A C 1
ATOM 2055 O O . LYS A 1 257 ? -3.619 -9.728 -2.850 1.00 79.75 257 LYS A O 1
ATOM 2060 N N . SER A 1 258 ? -5.284 -9.220 -1.437 1.00 75.69 258 SER A N 1
ATOM 2061 C CA . SER A 1 258 ? -5.995 -8.330 -2.361 1.00 75.69 258 SER A CA 1
ATOM 2062 C C . SER A 1 258 ? -5.193 -7.070 -2.687 1.00 75.69 258 SER A C 1
ATOM 2064 O O . SER A 1 258 ? -5.138 -6.681 -3.849 1.00 75.69 258 SER A O 1
ATOM 2066 N N . VAL A 1 259 ? -4.532 -6.462 -1.696 1.00 77.94 259 VAL A N 1
ATOM 2067 C CA . VAL A 1 259 ? -3.641 -5.307 -1.907 1.00 77.94 259 VAL A CA 1
ATOM 2068 C C . VAL A 1 259 ? -2.453 -5.697 -2.786 1.00 77.94 259 VAL A C 1
ATOM 2070 O O . VAL A 1 259 ? -2.155 -4.999 -3.748 1.00 77.94 259 VAL A O 1
ATOM 2073 N N . LEU A 1 260 ? -1.816 -6.837 -2.509 1.00 77.75 260 LEU A N 1
ATOM 2074 C CA . LEU A 1 260 ? -0.688 -7.340 -3.294 1.00 77.75 260 LEU A CA 1
ATOM 2075 C C . LEU A 1 260 ? -1.096 -7.719 -4.721 1.00 77.75 260 LEU A C 1
ATOM 2077 O O . LEU A 1 260 ? -0.355 -7.442 -5.658 1.00 77.75 260 LEU A O 1
ATOM 2081 N N . LEU A 1 261 ? -2.280 -8.307 -4.906 1.00 79.69 261 LEU A N 1
ATOM 2082 C CA . LEU A 1 261 ? -2.831 -8.587 -6.230 1.00 79.69 261 LEU A CA 1
ATOM 2083 C C . LEU A 1 261 ? -3.126 -7.291 -6.991 1.00 79.69 261 LEU A C 1
ATOM 2085 O O . LEU A 1 261 ? -2.789 -7.192 -8.163 1.00 79.69 261 LEU A O 1
ATOM 2089 N N . GLY A 1 262 ? -3.721 -6.293 -6.331 1.00 76.94 262 GLY A N 1
ATOM 2090 C CA . GLY A 1 262 ? -3.956 -4.976 -6.924 1.00 76.94 262 GLY A CA 1
ATOM 2091 C C . GLY A 1 262 ? -2.652 -4.296 -7.341 1.00 76.94 262 GLY A C 1
ATOM 2092 O O . GLY A 1 262 ? -2.555 -3.792 -8.456 1.00 76.94 262 GLY A O 1
ATOM 2093 N N . LEU A 1 263 ? -1.627 -4.363 -6.487 1.00 75.19 263 LEU A N 1
ATOM 2094 C CA . LEU A 1 263 ? -0.287 -3.871 -6.794 1.00 75.19 263 LEU A CA 1
ATOM 2095 C C . LEU A 1 263 ? 0.325 -4.616 -7.988 1.00 75.19 263 LEU A C 1
ATOM 2097 O O . LEU A 1 263 ? 0.862 -3.981 -8.887 1.00 75.19 263 LEU A O 1
ATOM 2101 N N . TRP A 1 264 ? 0.204 -5.944 -8.027 1.00 75.94 264 TRP A N 1
ATOM 2102 C CA . TRP A 1 264 ? 0.693 -6.769 -9.132 1.00 75.94 264 TRP A CA 1
ATOM 2103 C C . TRP A 1 264 ? -0.013 -6.452 -10.457 1.00 75.94 264 TRP A C 1
ATOM 2105 O O . TRP A 1 264 ? 0.644 -6.310 -11.483 1.00 75.94 264 TRP A O 1
ATOM 2115 N N . LEU A 1 265 ? -1.336 -6.272 -10.439 1.00 76.00 265 LEU A N 1
ATOM 2116 C CA . LEU A 1 265 ? -2.110 -5.870 -11.617 1.00 76.00 265 LEU A CA 1
ATOM 2117 C C . LEU A 1 265 ? -1.720 -4.472 -12.102 1.00 76.00 265 LEU A C 1
ATOM 2119 O O . LEU A 1 265 ? -1.603 -4.251 -13.302 1.00 76.00 265 LEU A O 1
ATOM 2123 N N . PHE A 1 266 ? -1.493 -3.540 -11.177 1.00 73.56 266 PHE A N 1
ATOM 2124 C CA . PHE A 1 266 ? -1.038 -2.191 -11.497 1.00 73.56 266 PHE A CA 1
ATOM 2125 C C . PHE A 1 266 ? 0.369 -2.194 -12.115 1.00 73.56 266 PHE A C 1
ATOM 2127 O O . PHE A 1 266 ? 0.595 -1.565 -13.145 1.00 73.56 266 PHE A O 1
ATOM 2134 N N . VAL A 1 267 ? 1.287 -2.975 -11.545 1.00 72.75 267 VAL A N 1
ATOM 2135 C CA . VAL A 1 267 ? 2.625 -3.248 -12.096 1.00 72.75 267 VAL A CA 1
ATOM 2136 C C . VAL A 1 267 ? 2.532 -3.846 -13.500 1.00 72.75 267 VAL A C 1
ATOM 2138 O O . VAL A 1 267 ? 3.225 -3.391 -14.407 1.00 72.75 267 VAL A O 1
ATOM 2141 N N . GLY A 1 268 ? 1.636 -4.813 -13.705 1.00 73.12 268 GLY A N 1
ATOM 2142 C CA . GLY A 1 268 ? 1.391 -5.395 -15.021 1.00 73.12 268 GLY A CA 1
ATOM 2143 C C . GLY A 1 268 ? 0.851 -4.375 -16.023 1.00 73.12 268 GLY A C 1
ATOM 2144 O O . GLY A 1 268 ? 1.328 -4.294 -17.150 1.00 73.12 268 GLY A O 1
ATOM 2145 N N . PHE A 1 269 ? -0.083 -3.521 -15.608 1.00 72.50 269 PHE A N 1
ATOM 2146 C CA . PHE A 1 269 ? -0.594 -2.442 -16.453 1.00 72.50 269 PHE A CA 1
ATOM 2147 C C . PHE A 1 269 ? 0.511 -1.471 -16.895 1.00 72.50 269 PHE A C 1
ATOM 2149 O O . PHE A 1 269 ? 0.588 -1.115 -18.068 1.00 72.50 269 PHE A O 1
ATOM 2156 N N . LEU A 1 270 ? 1.404 -1.082 -15.984 1.00 68.81 270 LEU A N 1
ATOM 2157 C CA . LEU A 1 270 ? 2.539 -0.214 -16.312 1.00 68.81 270 LEU A CA 1
ATOM 2158 C C . LEU A 1 270 ? 3.527 -0.895 -17.251 1.00 68.81 270 LEU A C 1
ATOM 2160 O O . LEU A 1 270 ? 4.015 -0.273 -18.188 1.00 68.81 270 LEU A O 1
ATOM 2164 N N . HIS A 1 271 ? 3.793 -2.180 -17.030 1.00 70.44 271 HIS A N 1
ATOM 2165 C CA . HIS A 1 271 ? 4.617 -2.964 -17.936 1.00 70.44 271 HIS A CA 1
ATOM 2166 C C . HIS A 1 271 ? 3.991 -3.009 -19.336 1.00 70.44 271 HIS A C 1
ATOM 2168 O O . HIS A 1 271 ? 4.675 -2.772 -20.324 1.00 70.44 271 HIS A O 1
ATOM 2174 N N . LEU A 1 272 ? 2.677 -3.213 -19.442 1.00 69.69 272 LEU A N 1
ATOM 2175 C CA . LEU A 1 272 ? 1.983 -3.130 -20.723 1.00 69.69 272 LEU A CA 1
ATOM 2176 C C . LEU A 1 272 ? 2.131 -1.749 -21.375 1.00 69.69 272 LEU A C 1
ATOM 2178 O O . LEU A 1 272 ? 2.321 -1.686 -22.582 1.00 69.69 272 LEU A O 1
ATOM 2182 N N . PHE A 1 273 ? 2.058 -0.666 -20.601 1.00 68.31 273 PHE A N 1
ATOM 2183 C CA . PHE A 1 273 ? 2.235 0.688 -21.125 1.00 68.31 273 PHE A CA 1
ATOM 2184 C C . PHE A 1 273 ? 3.655 0.922 -21.667 1.00 68.31 273 PHE A C 1
ATOM 2186 O O . PHE A 1 273 ? 3.812 1.512 -22.731 1.00 68.31 273 PHE A O 1
ATOM 2193 N N . LEU A 1 274 ? 4.683 0.425 -20.971 1.00 65.69 274 LEU A N 1
ATOM 2194 C CA . LEU A 1 274 ? 6.087 0.582 -21.373 1.00 65.69 274 LEU A CA 1
ATOM 2195 C C . LEU A 1 274 ? 6.479 -0.306 -22.561 1.00 65.69 274 LEU A C 1
ATOM 2197 O O . LEU A 1 274 ? 7.280 0.105 -23.394 1.00 65.69 274 LEU A O 1
ATOM 2201 N N . TYR A 1 275 ? 5.913 -1.509 -22.645 1.00 68.19 275 TYR A N 1
ATOM 2202 C CA . TYR A 1 275 ? 6.224 -2.500 -23.681 1.00 68.19 275 TYR A CA 1
ATOM 2203 C C . TYR A 1 275 ? 5.066 -2.677 -24.669 1.00 68.19 275 TYR A C 1
ATOM 2205 O O . TYR A 1 275 ? 4.849 -3.768 -25.205 1.00 68.19 275 TYR A O 1
ATOM 2213 N N . PHE A 1 276 ? 4.279 -1.619 -24.879 1.00 69.25 276 PHE A N 1
ATOM 2214 C CA . PHE A 1 276 ? 3.137 -1.682 -25.778 1.00 69.25 276 PHE A CA 1
ATOM 2215 C C . PHE A 1 276 ? 3.620 -1.911 -27.224 1.00 69.25 276 PHE A C 1
ATOM 2217 O O . PHE A 1 276 ? 4.575 -1.257 -27.649 1.00 69.25 276 PHE A O 1
ATOM 2224 N N . PRO A 1 277 ? 3.003 -2.827 -27.993 1.00 69.19 277 PRO A N 1
ATOM 2225 C CA . PRO A 1 277 ? 3.437 -3.111 -29.359 1.00 69.19 277 PRO A CA 1
ATOM 2226 C C . PRO A 1 277 ? 3.356 -1.873 -30.258 1.00 69.19 277 PRO A C 1
ATOM 2228 O O . PRO A 1 277 ? 2.350 -1.163 -30.240 1.00 69.19 277 PRO A O 1
ATOM 2231 N N . GLU A 1 278 ? 4.382 -1.654 -31.084 1.00 69.06 278 GLU A N 1
ATOM 2232 C CA . GLU A 1 278 ? 4.466 -0.499 -31.997 1.00 69.06 278 GLU A CA 1
ATOM 2233 C C . GLU A 1 278 ? 3.368 -0.572 -33.077 1.00 69.06 278 GLU A C 1
ATOM 2235 O O . GLU A 1 278 ? 2.779 0.434 -33.463 1.00 69.06 278 GLU A O 1
ATOM 2240 N N . GLU A 1 279 ? 3.012 -1.791 -33.493 1.00 70.12 279 GLU A N 1
ATOM 2241 C CA . GLU A 1 279 ? 1.983 -2.078 -34.498 1.00 70.12 279 GLU A CA 1
ATOM 2242 C C . GLU A 1 279 ? 0.717 -2.663 -33.859 1.00 70.12 279 GLU A C 1
ATOM 2244 O O . GLU A 1 279 ? 0.227 -3.729 -34.248 1.00 70.12 279 GLU A O 1
ATOM 2249 N N . TRP A 1 280 ? 0.187 -2.005 -32.824 1.00 71.19 280 TRP A N 1
ATOM 2250 C CA . TRP A 1 280 ? -1.006 -2.512 -32.152 1.00 71.19 280 TRP A CA 1
ATOM 2251 C C . TRP A 1 280 ? -2.196 -2.636 -33.107 1.00 71.19 280 TRP A C 1
ATOM 2253 O O . TRP A 1 280 ? -2.805 -1.658 -33.545 1.00 71.19 280 TRP A O 1
ATOM 2263 N N . ASN A 1 281 ? -2.578 -3.880 -33.378 1.00 69.12 281 ASN A N 1
ATOM 2264 C CA . ASN A 1 281 ? -3.773 -4.196 -34.131 1.00 69.12 281 ASN A CA 1
ATOM 2265 C C . ASN A 1 281 ? -4.919 -4.491 -33.159 1.00 69.12 281 ASN A C 1
ATOM 2267 O O . ASN A 1 281 ? -4.976 -5.563 -32.549 1.00 69.12 281 ASN A O 1
ATOM 2271 N N . TRP A 1 282 ? -5.872 -3.558 -33.067 1.00 72.50 282 TRP A N 1
ATOM 2272 C CA . TRP A 1 282 ? -7.066 -3.669 -32.221 1.00 72.50 282 TRP A CA 1
ATOM 2273 C C . TRP A 1 282 ? -7.848 -4.975 -32.413 1.00 72.50 282 TRP A C 1
ATOM 2275 O O . TRP A 1 282 ? -8.508 -5.421 -31.476 1.00 72.50 282 TRP A O 1
ATOM 2285 N N . LYS A 1 283 ? -7.750 -5.630 -33.580 1.00 71.75 283 LYS A N 1
ATOM 2286 C CA . LYS A 1 283 ? -8.377 -6.941 -33.817 1.00 71.75 283 LYS A CA 1
ATOM 2287 C C . LYS A 1 283 ? -7.801 -8.023 -32.904 1.00 71.75 283 LYS A C 1
ATOM 2289 O O . LYS A 1 283 ? -8.560 -8.739 -32.257 1.00 71.75 283 LYS A O 1
ATOM 2294 N N . TRP A 1 284 ? -6.474 -8.121 -32.821 1.00 65.44 284 TRP A N 1
ATOM 2295 C CA . TRP A 1 284 ? -5.812 -9.077 -31.932 1.00 65.44 284 TRP A CA 1
ATOM 2296 C C . TRP A 1 284 ? -5.991 -8.660 -30.479 1.00 65.44 284 TRP A C 1
ATOM 2298 O O . TRP A 1 284 ? -6.419 -9.476 -29.668 1.00 65.44 284 TRP A O 1
ATOM 2308 N N . GLY A 1 285 ? -5.815 -7.371 -30.183 1.00 68.44 285 GLY A N 1
ATOM 2309 C CA . GLY A 1 285 ? -6.107 -6.809 -28.869 1.00 68.44 285 GLY A CA 1
ATOM 2310 C C . GLY A 1 285 ? -7.484 -7.181 -28.321 1.00 68.44 285 GLY A C 1
ATOM 2311 O O . GLY A 1 285 ? -7.601 -7.572 -27.160 1.00 68.44 285 GLY A O 1
ATOM 2312 N N . GLY A 1 286 ? -8.515 -7.130 -29.168 1.00 70.88 286 GLY A N 1
ATOM 2313 C CA . GLY A 1 286 ? -9.879 -7.521 -28.820 1.00 70.88 286 GLY A CA 1
ATOM 2314 C C . GLY A 1 286 ? -10.022 -9.002 -28.462 1.00 70.88 286 GLY A C 1
ATOM 2315 O O . GLY A 1 286 ? -10.677 -9.316 -27.471 1.00 70.88 286 GLY A O 1
ATOM 2316 N N . ILE A 1 287 ? -9.377 -9.911 -29.203 1.00 75.62 287 ILE A N 1
ATOM 2317 C CA . ILE A 1 287 ? -9.446 -11.364 -28.951 1.00 75.62 287 ILE A CA 1
ATOM 2318 C C . ILE A 1 287 ? -8.836 -11.716 -27.588 1.00 75.62 287 ILE A C 1
ATOM 2320 O O . ILE A 1 287 ? -9.440 -12.456 -26.812 1.00 75.62 287 ILE A O 1
ATOM 2324 N N . TYR A 1 288 ? -7.669 -11.160 -27.257 1.00 68.00 288 TYR A N 1
ATOM 2325 C CA . TYR A 1 288 ? -7.005 -11.448 -25.978 1.00 68.00 288 TYR A CA 1
ATOM 2326 C C . TYR A 1 288 ? -7.646 -10.713 -24.801 1.00 68.00 288 TYR A C 1
ATOM 2328 O O . TYR A 1 288 ? -7.755 -11.281 -23.714 1.00 68.00 288 TYR A O 1
ATOM 2336 N N . SER A 1 289 ? -8.153 -9.497 -25.026 1.00 70.75 289 SER A N 1
ATOM 2337 C CA . SER A 1 289 ? -9.017 -8.804 -24.061 1.00 70.75 289 SER A CA 1
ATOM 2338 C C . SER A 1 289 ? -10.234 -9.657 -23.718 1.00 70.75 289 SER A C 1
ATOM 2340 O O . SER A 1 289 ? -10.543 -9.853 -22.545 1.00 70.75 289 SER A O 1
ATOM 2342 N N . LEU A 1 290 ? -10.895 -10.216 -24.736 1.00 74.38 290 LEU A N 1
ATOM 2343 C CA . LEU A 1 290 ? -12.045 -11.092 -24.560 1.00 74.38 290 LEU A CA 1
ATOM 2344 C C . LEU A 1 290 ? -11.663 -12.368 -23.800 1.00 74.38 290 LEU A C 1
ATOM 2346 O O . LEU A 1 290 ? -12.369 -12.741 -22.870 1.00 74.38 290 LEU A O 1
ATOM 2350 N N . ALA A 1 291 ? -10.532 -13.002 -24.125 1.00 76.31 291 ALA A N 1
ATOM 2351 C CA . ALA A 1 291 ? -10.037 -14.165 -23.387 1.00 76.31 291 ALA A CA 1
ATOM 2352 C C . ALA A 1 291 ? -9.771 -13.843 -21.903 1.00 76.31 291 ALA A C 1
ATOM 2354 O O . ALA A 1 291 ? -10.192 -14.596 -21.025 1.00 76.31 291 ALA A O 1
ATOM 2355 N N . GLY A 1 292 ? -9.143 -12.701 -21.607 1.00 72.88 292 GLY A N 1
ATOM 2356 C CA . GLY A 1 292 ? -8.916 -12.233 -20.238 1.00 72.88 292 GLY A CA 1
ATOM 2357 C C . GLY A 1 292 ? -10.217 -11.967 -19.473 1.00 72.88 292 GLY A C 1
ATOM 2358 O O . GLY A 1 292 ? -10.362 -12.401 -18.328 1.00 72.88 292 GLY A O 1
ATOM 2359 N N . VAL A 1 293 ? -11.202 -11.336 -20.123 1.00 75.75 293 VAL A N 1
ATOM 2360 C CA . VAL A 1 293 ? -12.555 -11.139 -19.571 1.00 75.75 293 VAL A CA 1
ATOM 2361 C C . VAL A 1 293 ? -13.235 -12.479 -19.295 1.00 75.75 293 VAL A C 1
ATOM 2363 O O . VAL A 1 293 ? -13.790 -12.657 -18.214 1.00 75.75 293 VAL A O 1
ATOM 2366 N N . LEU A 1 294 ? -13.170 -13.438 -20.224 1.00 78.62 294 LEU A N 1
ATOM 2367 C CA . LEU A 1 294 ? -13.775 -14.764 -20.065 1.00 78.62 294 LEU A CA 1
ATOM 2368 C C . LEU A 1 294 ? -13.137 -15.556 -18.916 1.00 78.62 294 LEU A C 1
ATOM 2370 O O . LEU A 1 294 ? -13.860 -16.183 -18.143 1.00 78.62 294 LEU A O 1
ATOM 2374 N N . ILE A 1 295 ? -11.811 -15.492 -18.751 1.00 76.62 295 ILE A N 1
ATOM 2375 C CA . ILE A 1 295 ? -11.106 -16.122 -17.623 1.00 76.62 295 ILE A CA 1
ATOM 2376 C C . ILE A 1 295 ? -11.522 -15.467 -16.303 1.00 76.62 295 ILE A C 1
ATOM 2378 O O . ILE A 1 295 ? -11.885 -16.169 -15.358 1.00 76.62 295 ILE A O 1
ATOM 2382 N N . ALA A 1 296 ? -11.508 -14.133 -16.229 1.00 74.75 296 ALA A N 1
ATOM 2383 C CA . ALA A 1 296 ? -11.906 -13.407 -15.026 1.00 74.75 296 ALA A CA 1
ATOM 2384 C C . ALA A 1 296 ? -13.364 -13.706 -14.647 1.00 74.75 296 ALA A C 1
ATOM 2386 O O . ALA A 1 296 ? -13.660 -13.988 -13.484 1.00 74.75 296 ALA A O 1
ATOM 2387 N N . PHE A 1 297 ? -14.258 -13.722 -15.639 1.00 74.69 297 PHE A N 1
ATOM 2388 C CA . PHE A 1 297 ? -15.655 -14.089 -15.454 1.00 74.69 297 PHE A CA 1
ATOM 2389 C C . PHE A 1 297 ? -15.783 -15.537 -14.971 1.00 74.69 297 PHE A C 1
ATOM 2391 O O . PHE A 1 297 ? -16.424 -15.770 -13.955 1.00 74.69 297 PHE A O 1
ATOM 2398 N N . GLY A 1 298 ? -15.096 -16.492 -15.605 1.00 76.56 298 GLY A N 1
ATOM 2399 C CA . GLY A 1 298 ? -15.092 -17.900 -15.201 1.00 76.56 298 GLY A CA 1
ATOM 2400 C C . GLY A 1 298 ? -14.615 -18.118 -13.761 1.00 76.56 298 GLY A C 1
ATOM 2401 O O . GLY A 1 298 ? -15.243 -18.869 -13.015 1.00 76.56 298 GLY A O 1
ATOM 2402 N N . VAL A 1 299 ? -13.561 -17.416 -13.327 1.00 74.81 299 VAL A N 1
ATOM 2403 C CA . VAL A 1 299 ? -13.070 -17.457 -11.937 1.00 74.81 299 VAL A CA 1
ATOM 2404 C C . VAL A 1 299 ? -14.118 -16.914 -10.966 1.00 74.81 299 VAL A C 1
ATOM 2406 O O . VAL A 1 299 ? -14.370 -17.531 -9.930 1.00 74.81 299 VAL A O 1
ATOM 2409 N N . VAL A 1 300 ? -14.759 -15.790 -11.295 1.00 75.62 300 VAL A N 1
ATOM 2410 C CA . VAL A 1 300 ? -15.813 -15.203 -10.455 1.00 75.62 300 VAL A CA 1
ATOM 2411 C C . VAL A 1 300 ? -17.046 -16.101 -10.402 1.00 75.62 300 VAL A C 1
ATOM 2413 O O . VAL A 1 300 ? -17.574 -16.326 -9.313 1.00 75.62 300 VAL A O 1
ATOM 2416 N N . THR A 1 301 ? -17.472 -16.675 -11.528 1.00 73.94 301 THR A N 1
ATOM 2417 C CA . THR A 1 301 ? -18.583 -17.632 -11.590 1.00 73.94 301 THR A CA 1
ATOM 2418 C C . THR A 1 301 ? -18.277 -18.878 -10.762 1.00 73.94 301 THR A C 1
ATOM 2420 O O . THR A 1 301 ? -19.108 -19.274 -9.950 1.00 73.94 301 THR A O 1
ATOM 2423 N N . LEU A 1 302 ? -17.076 -19.456 -10.869 1.00 74.94 302 LEU A N 1
ATOM 2424 C CA . LEU A 1 302 ? -16.648 -20.584 -10.031 1.00 74.94 302 LEU A CA 1
ATOM 2425 C C . LEU A 1 302 ? -16.668 -20.231 -8.537 1.00 74.94 302 LEU A C 1
ATOM 2427 O O . LEU A 1 302 ? -17.108 -21.034 -7.713 1.00 74.94 302 LEU A O 1
ATOM 2431 N N . PHE A 1 303 ? -16.225 -19.025 -8.172 1.00 72.81 303 PHE A N 1
ATOM 2432 C CA . PHE A 1 303 ? -16.227 -18.569 -6.781 1.00 72.81 303 PHE A CA 1
ATOM 2433 C C . PHE A 1 303 ? -17.644 -18.326 -6.242 1.00 72.81 303 PHE A C 1
ATOM 2435 O O . PHE A 1 303 ? -17.916 -18.612 -5.073 1.00 72.81 303 PHE A O 1
ATOM 2442 N N . ALA A 1 304 ? -18.547 -17.829 -7.092 1.00 73.44 304 ALA A N 1
ATOM 2443 C CA . ALA A 1 304 ? -19.960 -17.655 -6.778 1.00 73.44 304 ALA A CA 1
ATOM 2444 C C . ALA A 1 304 ? -20.662 -19.012 -6.602 1.00 73.44 304 ALA A C 1
ATOM 2446 O O . ALA A 1 304 ? -21.332 -19.223 -5.596 1.00 73.44 304 ALA A O 1
ATOM 2447 N N . LEU A 1 305 ? -20.425 -19.967 -7.508 1.00 75.56 305 LEU A N 1
ATOM 2448 C CA . LEU A 1 305 ? -20.978 -21.325 -7.429 1.00 75.56 305 LEU A CA 1
ATOM 2449 C C . LEU A 1 305 ? -20.496 -22.084 -6.183 1.00 75.56 305 LEU A C 1
ATOM 2451 O O . LEU A 1 305 ? -21.248 -22.862 -5.602 1.00 75.56 305 LEU A O 1
ATOM 2455 N N . ARG A 1 306 ? -19.260 -21.837 -5.728 1.00 78.00 306 ARG A N 1
ATOM 2456 C CA . ARG A 1 306 ? -18.705 -22.466 -4.517 1.00 78.00 306 ARG A CA 1
ATOM 2457 C C . ARG A 1 306 ? -19.260 -21.880 -3.212 1.00 78.00 306 ARG A C 1
ATOM 2459 O O . ARG A 1 306 ? -19.117 -22.505 -2.163 1.00 78.00 306 ARG A O 1
ATOM 2466 N N . ASN A 1 307 ? -19.902 -20.712 -3.260 1.00 66.56 307 ASN A N 1
ATOM 2467 C CA . ASN A 1 307 ? -20.511 -20.053 -2.104 1.00 66.56 307 ASN A CA 1
ATOM 2468 C C . ASN A 1 307 ? -22.037 -19.931 -2.285 1.00 66.56 307 ASN A C 1
ATOM 2470 O O . ASN A 1 307 ? -22.544 -18.820 -2.436 1.00 66.56 307 ASN A O 1
ATOM 2474 N N . PRO A 1 308 ? -22.801 -21.039 -2.194 1.00 58.12 308 PRO A N 1
ATOM 2475 C CA . PRO A 1 308 ? -24.241 -21.067 -2.487 1.00 58.12 308 PRO A CA 1
ATOM 2476 C C . PRO A 1 308 ? -25.112 -20.252 -1.515 1.00 58.12 308 PRO A C 1
ATOM 2478 O O . PRO A 1 308 ? -26.321 -20.170 -1.690 1.00 58.12 308 PRO A O 1
ATOM 2481 N N . LYS A 1 309 ? -24.519 -19.614 -0.496 1.00 65.06 309 LYS A N 1
ATOM 2482 C CA . LYS A 1 309 ? -25.219 -18.710 0.430 1.00 65.06 309 LYS A CA 1
ATOM 2483 C C . LYS A 1 309 ? -25.490 -17.321 -0.155 1.00 65.06 309 LYS A C 1
ATOM 2485 O O . LYS A 1 309 ? -25.917 -16.436 0.581 1.00 65.06 309 LYS A O 1
ATOM 2490 N N . THR A 1 310 ? -25.221 -17.081 -1.437 1.00 59.94 310 THR A N 1
ATOM 2491 C CA . THR A 1 310 ? -25.690 -15.854 -2.086 1.00 59.94 310 THR A CA 1
ATOM 2492 C C . THR A 1 310 ? -27.205 -15.898 -2.184 1.00 59.94 310 THR A C 1
ATOM 2494 O O . THR A 1 310 ? -27.748 -16.550 -3.072 1.00 59.94 310 THR A O 1
ATOM 2497 N N . GLU A 1 311 ? -27.869 -15.213 -1.254 1.00 62.62 311 GLU A N 1
ATOM 2498 C CA . GLU A 1 311 ? -29.306 -14.963 -1.309 1.00 62.62 311 GLU A CA 1
ATOM 2499 C C . GLU A 1 311 ? -29.699 -14.493 -2.720 1.00 62.62 311 GLU A C 1
ATOM 2501 O O . GLU A 1 311 ? -28.972 -13.681 -3.324 1.00 62.62 311 GLU A O 1
ATOM 2506 N N . PRO A 1 312 ? -30.810 -15.017 -3.273 1.00 61.31 312 PRO A N 1
ATOM 2507 C CA . PRO A 1 312 ? -31.291 -14.612 -4.582 1.00 61.31 312 PRO A CA 1
ATOM 2508 C C . PRO A 1 312 ? -31.422 -13.093 -4.605 1.00 61.31 312 PRO A C 1
ATOM 2510 O O . PRO A 1 312 ? -3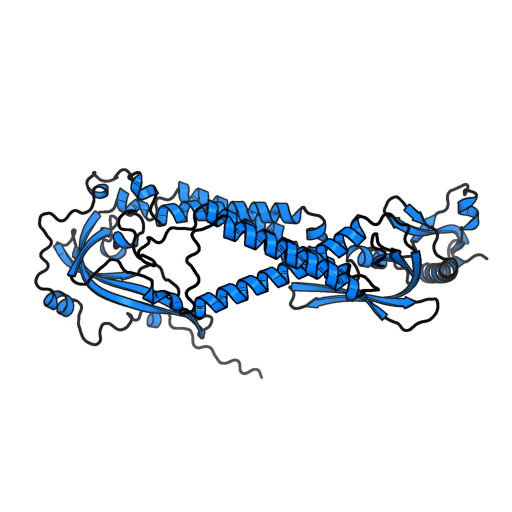1.904 -12.474 -3.657 1.00 61.31 312 PRO A O 1
ATOM 2513 N N . VAL A 1 313 ? -30.911 -12.480 -5.673 1.00 55.59 313 VAL A N 1
ATOM 2514 C CA . VAL A 1 313 ? -30.861 -11.023 -5.789 1.00 55.59 313 VAL A CA 1
ATOM 2515 C C . VAL A 1 313 ? -32.292 -10.507 -5.803 1.00 55.59 313 VAL A C 1
ATOM 2517 O O . VAL A 1 313 ? -32.975 -10.607 -6.817 1.00 55.59 313 VAL A O 1
ATOM 2520 N N . SER A 1 314 ? -32.752 -9.960 -4.680 1.00 55.31 314 SER A N 1
ATOM 2521 C CA . SER A 1 314 ? -34.033 -9.272 -4.655 1.00 55.31 314 SER A CA 1
ATOM 2522 C C . SER A 1 314 ? -33.915 -8.019 -5.523 1.00 55.31 314 SER A C 1
ATOM 2524 O O . SER A 1 314 ? -33.191 -7.078 -5.188 1.00 55.31 314 SER A O 1
ATOM 2526 N N . LEU A 1 315 ? -34.625 -8.011 -6.655 1.00 63.12 315 LEU A N 1
ATOM 2527 C CA . LEU A 1 315 ? -34.742 -6.861 -7.560 1.00 63.12 315 LEU A CA 1
ATOM 2528 C C . LEU A 1 315 ? -35.337 -5.623 -6.862 1.00 63.12 315 LEU A C 1
ATOM 2530 O O . LEU A 1 315 ? -35.222 -4.519 -7.385 1.00 63.12 315 LEU A O 1
ATOM 2534 N N . ALA A 1 316 ? -35.912 -5.786 -5.666 1.00 65.88 316 ALA A N 1
ATOM 2535 C CA . ALA A 1 316 ? -36.486 -4.708 -4.869 1.00 65.88 316 ALA A CA 1
ATOM 2536 C C . ALA A 1 316 ? -35.444 -3.813 -4.162 1.00 65.88 316 ALA A C 1
ATOM 2538 O O . ALA A 1 316 ? -35.809 -2.750 -3.672 1.00 65.88 316 ALA A O 1
ATOM 2539 N N . ASN A 1 317 ? -34.157 -4.195 -4.119 1.00 63.66 317 ASN A N 1
ATOM 2540 C CA . ASN A 1 317 ? -33.095 -3.409 -3.474 1.00 63.66 317 ASN A CA 1
ATOM 2541 C C . ASN A 1 317 ? -32.094 -2.823 -4.500 1.00 63.66 317 ASN A C 1
ATOM 2543 O O . ASN A 1 317 ? -31.004 -3.379 -4.696 1.00 63.66 317 ASN A O 1
ATOM 2547 N N . PRO A 1 318 ? -32.394 -1.660 -5.121 1.00 68.50 318 PRO A N 1
ATOM 2548 C CA . PRO A 1 318 ? -31.532 -1.019 -6.120 1.00 68.50 318 PRO A CA 1
ATOM 2549 C C . PRO A 1 318 ? -30.064 -0.770 -5.701 1.00 68.50 318 PRO A C 1
ATOM 2551 O O . PRO A 1 318 ? -29.193 -0.899 -6.569 1.00 68.50 318 PRO A O 1
ATOM 2554 N N . PRO A 1 319 ? -29.704 -0.472 -4.428 1.00 68.00 319 PRO A N 1
ATOM 2555 C CA . PRO A 1 319 ? -28.294 -0.301 -4.063 1.00 68.00 319 PRO A CA 1
ATOM 2556 C C . PRO A 1 319 ? -27.475 -1.597 -4.172 1.00 68.00 319 PRO A C 1
ATOM 2558 O O . PRO A 1 319 ? -26.315 -1.553 -4.581 1.00 68.00 319 PRO A O 1
ATOM 2561 N N . GLN A 1 320 ? -28.062 -2.766 -3.892 1.00 68.44 320 GLN A N 1
ATOM 2562 C CA . GLN A 1 320 ? -27.346 -4.041 -4.033 1.00 68.44 320 GLN A CA 1
ATOM 2563 C C . GLN A 1 320 ? -27.078 -4.388 -5.503 1.00 68.44 320 GLN A C 1
ATOM 2565 O O . GLN A 1 320 ? -26.012 -4.914 -5.829 1.00 68.44 320 GLN A O 1
ATOM 2570 N N . LEU A 1 321 ? -28.016 -4.056 -6.396 1.00 71.25 321 LEU A N 1
ATOM 2571 C CA . LEU A 1 321 ? -27.854 -4.251 -7.836 1.00 71.25 321 LEU A CA 1
ATOM 2572 C C . LEU A 1 321 ? -26.712 -3.384 -8.390 1.00 71.25 321 LEU A C 1
ATOM 2574 O O . LEU A 1 321 ? -25.863 -3.893 -9.119 1.00 71.25 321 LEU A O 1
ATOM 2578 N N . ARG A 1 322 ? -26.621 -2.110 -7.971 1.00 70.50 322 ARG A N 1
ATOM 2579 C CA . ARG A 1 322 ? -25.514 -1.212 -8.356 1.00 70.50 322 ARG A CA 1
ATOM 2580 C C . ARG A 1 322 ? -24.147 -1.762 -7.947 1.00 70.50 322 ARG A C 1
ATOM 2582 O O . ARG A 1 322 ? -23.231 -1.746 -8.762 1.00 70.50 322 ARG A O 1
ATOM 2589 N N . HIS A 1 323 ? -24.006 -2.300 -6.733 1.00 72.25 323 HIS A N 1
ATOM 2590 C CA . HIS A 1 323 ? -22.743 -2.903 -6.289 1.00 72.25 323 HIS A CA 1
ATOM 2591 C C . HIS A 1 323 ? -22.360 -4.153 -7.088 1.00 72.25 323 HIS A C 1
ATOM 2593 O O . HIS A 1 323 ? -21.180 -4.349 -7.368 1.00 72.25 323 HIS A O 1
ATOM 2599 N N . LYS A 1 324 ? -23.331 -4.982 -7.486 1.00 75.06 324 LYS A N 1
ATOM 2600 C CA . LYS A 1 324 ? -23.073 -6.172 -8.313 1.00 75.06 324 LYS A CA 1
ATOM 2601 C C . LYS A 1 324 ? -22.694 -5.805 -9.746 1.00 75.06 324 LYS A C 1
ATOM 2603 O O . LYS A 1 324 ? -21.749 -6.383 -10.271 1.00 75.06 324 LYS A O 1
ATOM 2608 N N . ILE A 1 325 ? -23.369 -4.821 -10.344 1.00 75.00 325 ILE A N 1
ATOM 2609 C CA . ILE A 1 325 ? -23.023 -4.298 -11.675 1.00 75.00 325 ILE A CA 1
ATOM 2610 C C . ILE A 1 325 ? -21.626 -3.675 -11.647 1.00 75.00 325 ILE A C 1
ATOM 2612 O O . ILE A 1 325 ? -20.795 -4.013 -12.484 1.00 75.00 325 ILE A O 1
ATOM 2616 N N . LEU A 1 326 ? -21.337 -2.827 -10.654 1.00 76.00 326 LEU A N 1
ATOM 2617 C CA . LEU A 1 326 ? -20.013 -2.230 -10.488 1.00 76.00 326 LEU A CA 1
ATOM 2618 C C . LEU A 1 326 ? -18.944 -3.305 -10.257 1.00 76.00 326 LEU A C 1
ATOM 2620 O O . LEU A 1 326 ? -17.879 -3.240 -10.857 1.00 76.00 326 LEU A O 1
ATOM 2624 N N . GLY A 1 327 ? -19.237 -4.322 -9.443 1.00 76.25 327 GLY A N 1
ATOM 2625 C CA . GLY A 1 327 ? -18.347 -5.461 -9.228 1.00 76.25 327 GLY A CA 1
ATOM 2626 C C . GLY A 1 327 ? -18.062 -6.233 -10.517 1.00 76.25 327 GLY A C 1
ATOM 2627 O O . GLY A 1 327 ? -16.903 -6.493 -10.824 1.00 76.25 327 GLY A O 1
ATOM 2628 N N . GLY A 1 328 ? -19.096 -6.541 -11.306 1.00 75.25 328 GLY A N 1
ATOM 2629 C CA . GLY A 1 328 ? -18.951 -7.183 -12.614 1.00 75.25 328 GLY A CA 1
ATOM 2630 C C . GLY A 1 328 ? -18.152 -6.333 -13.603 1.00 75.25 328 GLY A C 1
ATOM 2631 O O . GLY A 1 328 ? -17.284 -6.858 -14.295 1.00 75.25 328 GLY A O 1
ATOM 2632 N N . PHE A 1 329 ? -18.379 -5.018 -13.618 1.00 75.56 329 PHE A N 1
ATOM 2633 C CA . PHE A 1 329 ? -17.615 -4.079 -14.436 1.00 75.56 329 PHE A CA 1
ATOM 2634 C C . PHE A 1 329 ? -16.138 -4.041 -14.030 1.00 75.56 329 PHE A C 1
ATOM 2636 O O . PHE A 1 329 ? -15.273 -4.180 -14.888 1.00 75.56 329 PHE A O 1
ATOM 2643 N N . VAL A 1 330 ? -15.837 -3.933 -12.731 1.00 75.50 330 VAL A N 1
ATOM 2644 C CA . VAL A 1 330 ? -14.457 -3.954 -12.217 1.00 75.50 330 VAL A CA 1
ATOM 2645 C C . VAL A 1 330 ? -13.765 -5.266 -12.581 1.00 75.50 330 VAL A C 1
ATOM 2647 O O . VAL A 1 330 ? -12.640 -5.241 -13.067 1.00 75.50 330 VAL A O 1
ATOM 2650 N N . VAL A 1 331 ? -14.439 -6.408 -12.414 1.00 76.88 331 VAL A N 1
ATOM 2651 C CA . VAL A 1 331 ? -13.912 -7.721 -12.822 1.00 76.88 331 VAL A CA 1
ATOM 2652 C C . VAL A 1 331 ? -13.655 -7.768 -14.327 1.00 76.88 331 VAL A C 1
ATOM 2654 O O . VAL A 1 331 ? -12.606 -8.251 -14.740 1.00 76.88 331 VAL A O 1
ATOM 2657 N N . GLY A 1 332 ? -14.576 -7.249 -15.143 1.00 75.50 332 GLY A N 1
ATOM 2658 C CA . GLY A 1 332 ? -14.421 -7.178 -16.594 1.00 75.50 332 GLY A CA 1
ATOM 2659 C C . GLY A 1 332 ? -13.227 -6.320 -17.009 1.00 75.50 332 GLY A C 1
ATOM 2660 O O . GLY A 1 332 ? -12.400 -6.769 -17.794 1.00 75.50 332 GLY A O 1
ATOM 2661 N N . VAL A 1 333 ? -13.079 -5.125 -16.433 1.00 76.25 333 VAL A N 1
ATOM 2662 C CA . VAL A 1 333 ? -11.939 -4.232 -16.699 1.00 76.25 333 VAL A CA 1
ATOM 2663 C C . VAL A 1 333 ? -10.625 -4.875 -16.260 1.00 76.25 333 VAL A C 1
ATOM 2665 O O . VAL A 1 333 ? -9.665 -4.882 -17.025 1.00 76.25 333 VAL A O 1
ATOM 2668 N N . VAL A 1 334 ? -10.576 -5.469 -15.065 1.00 75.88 334 VAL A N 1
ATOM 2669 C CA . VAL A 1 334 ? -9.383 -6.176 -14.571 1.00 75.88 334 VAL A CA 1
ATOM 2670 C C . VAL A 1 334 ? -9.042 -7.373 -15.459 1.00 75.88 334 VAL A C 1
ATOM 2672 O O . VAL A 1 334 ? -7.874 -7.577 -15.774 1.00 75.88 334 VAL A O 1
ATOM 2675 N N . GLY A 1 335 ? -10.041 -8.141 -15.897 1.00 77.06 335 GLY A N 1
ATOM 2676 C CA . GLY A 1 335 ? -9.856 -9.253 -16.827 1.00 77.06 335 GLY A CA 1
ATOM 2677 C C . GLY A 1 335 ? -9.328 -8.796 -18.183 1.00 77.06 335 GLY A C 1
ATOM 2678 O O . GLY A 1 335 ? -8.396 -9.399 -18.707 1.00 77.06 335 GLY A O 1
ATOM 2679 N N . LEU A 1 336 ? -9.867 -7.699 -18.719 1.00 79.12 336 LEU A N 1
ATOM 2680 C CA . LEU A 1 336 ? -9.422 -7.097 -19.974 1.00 79.12 336 LEU A CA 1
ATOM 2681 C C . LEU A 1 336 ? -7.966 -6.630 -19.884 1.00 79.12 336 LEU A C 1
ATOM 2683 O O . LEU A 1 336 ? -7.139 -7.041 -20.694 1.00 79.12 336 LEU A O 1
ATOM 2687 N N . LEU A 1 337 ? -7.637 -5.826 -18.868 1.00 76.12 337 LEU A N 1
ATOM 2688 C CA . LEU A 1 337 ? -6.277 -5.326 -18.654 1.00 76.12 337 LEU A CA 1
ATOM 2689 C C . LEU A 1 337 ? -5.296 -6.467 -18.372 1.00 76.12 337 LEU A C 1
ATOM 2691 O O . LEU A 1 337 ? -4.190 -6.467 -18.904 1.00 76.12 337 LEU A O 1
ATOM 2695 N N . GLY A 1 338 ? -5.711 -7.463 -17.587 1.00 76.88 338 GLY A N 1
ATOM 2696 C CA . GLY A 1 338 ? -4.918 -8.655 -17.306 1.00 76.88 338 GLY A CA 1
ATOM 2697 C C . GLY A 1 338 ? -4.651 -9.493 -18.557 1.00 76.88 338 GLY A C 1
ATOM 2698 O O . GLY A 1 338 ? -3.528 -9.947 -18.750 1.00 76.88 338 GLY A O 1
ATOM 2699 N N . GLY A 1 339 ? -5.646 -9.660 -19.434 1.00 77.81 339 GLY A N 1
ATOM 2700 C CA . GLY A 1 339 ? -5.494 -10.367 -20.709 1.00 77.81 339 GLY A CA 1
ATOM 2701 C C . GLY A 1 339 ? -4.534 -9.657 -21.659 1.00 77.81 339 GLY A C 1
ATOM 2702 O O . GLY A 1 339 ? -3.630 -10.286 -22.206 1.00 77.81 339 GLY A O 1
ATOM 2703 N N . LEU A 1 340 ? -4.684 -8.337 -21.797 1.00 77.81 340 LEU A N 1
ATOM 2704 C CA . LEU A 1 340 ? -3.769 -7.505 -22.575 1.00 77.81 340 LEU A CA 1
ATOM 2705 C C . LEU A 1 340 ? -2.339 -7.576 -22.020 1.00 77.81 340 LEU A C 1
ATOM 2707 O O . LEU A 1 340 ? -1.398 -7.806 -22.776 1.00 77.81 340 LEU A O 1
ATOM 2711 N N . PHE A 1 341 ? -2.174 -7.448 -20.700 1.00 79.19 341 PHE A N 1
ATOM 2712 C CA . PHE A 1 341 ? -0.868 -7.540 -20.047 1.00 79.19 341 PHE A CA 1
ATOM 2713 C C . PHE A 1 341 ? -0.211 -8.899 -20.278 1.00 79.19 341 PHE A C 1
ATOM 2715 O O . PHE A 1 341 ? 0.931 -8.953 -20.727 1.00 79.19 341 PHE A O 1
ATOM 2722 N N . MET A 1 342 ? -0.933 -9.991 -20.020 1.00 78.75 342 MET A N 1
ATOM 2723 C CA . MET A 1 342 ? -0.420 -11.342 -20.238 1.00 78.75 342 MET A CA 1
ATOM 2724 C C . MET A 1 342 ? -0.030 -11.567 -21.695 1.00 78.75 342 MET A C 1
ATOM 2726 O O . MET A 1 342 ? 0.948 -12.255 -21.956 1.00 78.75 342 MET A O 1
ATOM 2730 N N . MET A 1 343 ? -0.752 -10.971 -22.644 1.00 81.06 343 MET A N 1
ATOM 2731 C CA . MET A 1 343 ? -0.405 -11.045 -24.056 1.00 81.06 343 MET A CA 1
ATOM 2732 C C . MET A 1 343 ? 0.911 -10.326 -24.362 1.00 81.06 343 MET A C 1
ATOM 2734 O O . MET A 1 343 ? 1.791 -10.940 -24.958 1.00 81.06 343 MET A O 1
ATOM 2738 N N . SER A 1 344 ? 1.063 -9.061 -23.957 1.00 78.19 344 SER A N 1
ATOM 2739 C CA . SER A 1 344 ? 2.311 -8.313 -24.169 1.00 78.19 344 SER A CA 1
ATOM 2740 C C . SER A 1 344 ? 3.488 -9.010 -23.491 1.00 78.19 344 SER A C 1
ATOM 2742 O O . SER A 1 344 ? 4.546 -9.156 -24.096 1.00 78.19 344 SER A O 1
ATOM 2744 N N . LEU A 1 345 ? 3.267 -9.516 -22.275 1.00 81.56 345 LEU A N 1
ATOM 2745 C CA . LEU A 1 345 ? 4.251 -10.268 -21.508 1.00 81.56 345 LEU A CA 1
ATOM 2746 C C . LEU A 1 345 ? 4.647 -11.574 -22.209 1.00 81.56 345 LEU A C 1
ATOM 2748 O O . LEU A 1 345 ? 5.828 -11.862 -22.334 1.00 81.56 345 LEU A O 1
ATOM 2752 N N . LEU A 1 346 ? 3.689 -12.370 -22.690 1.00 83.50 346 LEU A N 1
ATOM 2753 C CA . LEU A 1 346 ? 3.985 -13.596 -23.439 1.00 83.50 346 LEU A CA 1
ATOM 2754 C C . LEU A 1 346 ? 4.663 -13.282 -24.776 1.00 83.50 346 LEU A C 1
ATOM 2756 O O . LEU A 1 346 ? 5.591 -13.984 -25.168 1.00 83.50 346 LEU A O 1
ATOM 2760 N N . ASN A 1 347 ? 4.230 -12.222 -25.463 1.00 87.81 347 ASN A N 1
ATOM 2761 C CA . ASN A 1 347 ? 4.824 -11.794 -26.722 1.00 87.81 347 ASN A CA 1
ATOM 2762 C C . ASN A 1 347 ? 6.295 -11.409 -26.553 1.00 87.81 347 ASN A C 1
ATOM 2764 O O . ASN A 1 347 ? 7.079 -11.778 -27.419 1.00 87.81 347 ASN A O 1
ATOM 2768 N N . SER A 1 348 ? 6.662 -10.712 -25.471 1.00 83.62 348 SER A N 1
ATOM 2769 C CA . SER A 1 348 ? 8.044 -10.301 -25.202 1.00 83.62 348 SER A CA 1
ATOM 2770 C C . SER A 1 348 ? 8.885 -11.410 -24.559 1.00 83.62 348 SER A C 1
ATOM 2772 O O . SER A 1 348 ? 9.987 -11.680 -25.025 1.00 83.62 348 SER A O 1
ATOM 2774 N N . LEU A 1 349 ? 8.375 -12.114 -23.538 1.00 84.25 349 LEU A N 1
ATOM 2775 C CA . LEU A 1 349 ? 9.127 -13.155 -22.819 1.00 84.25 349 LEU A CA 1
ATOM 2776 C C . LEU A 1 349 ? 9.406 -14.400 -23.668 1.00 84.25 349 LEU A C 1
ATOM 2778 O O . LEU A 1 349 ? 10.435 -15.052 -23.483 1.00 84.25 349 LEU A O 1
ATOM 2782 N N . CYS A 1 350 ? 8.492 -14.773 -24.567 1.00 90.06 350 CYS A N 1
ATOM 2783 C CA . CYS A 1 350 ? 8.688 -15.927 -25.448 1.00 90.06 350 CYS A CA 1
ATOM 2784 C C . CYS A 1 350 ? 9.458 -15.576 -26.729 1.00 90.06 350 CYS A C 1
ATOM 2786 O O . CYS A 1 350 ? 9.767 -16.472 -27.518 1.00 90.06 350 CYS A O 1
ATOM 2788 N N . ASP A 1 351 ? 9.783 -14.301 -26.950 1.00 89.94 351 ASP A N 1
ATOM 2789 C CA . ASP A 1 351 ? 10.491 -13.861 -28.140 1.00 89.94 351 ASP A CA 1
ATOM 2790 C C . ASP A 1 351 ? 12.000 -14.108 -28.031 1.00 89.94 351 ASP A C 1
ATOM 2792 O O . ASP A 1 351 ? 12.731 -13.415 -27.328 1.00 89.94 351 ASP A O 1
ATOM 2796 N N . ARG A 1 352 ? 12.473 -15.112 -28.773 1.00 92.12 352 ARG A N 1
ATOM 2797 C CA . ARG A 1 352 ? 13.898 -15.458 -28.900 1.00 92.12 352 ARG A CA 1
ATOM 2798 C C . ARG A 1 352 ? 14.500 -15.039 -30.240 1.00 92.12 352 ARG A C 1
ATOM 2800 O O . ARG A 1 352 ? 15.599 -15.474 -30.574 1.00 92.12 352 ARG A O 1
ATOM 2807 N N . SER A 1 353 ? 13.771 -14.267 -31.041 1.00 93.62 353 SER A N 1
ATOM 2808 C CA . SER A 1 353 ? 14.250 -13.827 -32.350 1.00 93.62 353 SER A CA 1
ATOM 2809 C C . SER A 1 353 ? 15.432 -12.857 -32.224 1.00 93.62 353 SER A C 1
ATOM 2811 O O . SER A 1 353 ? 15.685 -12.285 -31.163 1.00 93.62 353 SER A O 1
ATOM 2813 N N . LEU A 1 354 ? 16.197 -12.683 -33.301 1.00 93.62 354 LEU A N 1
ATOM 2814 C CA . LEU A 1 354 ? 17.229 -11.647 -33.351 1.00 93.62 354 LEU A CA 1
ATOM 2815 C C . LEU A 1 354 ? 16.569 -10.283 -33.609 1.00 93.62 354 LEU A C 1
ATOM 2817 O O . LEU A 1 354 ? 15.701 -10.202 -34.483 1.00 93.62 354 LEU A O 1
ATOM 2821 N N . PRO A 1 355 ? 16.961 -9.217 -32.887 1.00 96.19 355 PRO A N 1
ATOM 2822 C CA . PRO A 1 355 ? 16.416 -7.889 -33.126 1.00 96.19 355 PRO A CA 1
ATOM 2823 C C . PRO A 1 355 ? 16.890 -7.336 -34.474 1.00 96.19 355 PRO A C 1
ATOM 2825 O O . PRO A 1 355 ? 18.038 -7.519 -34.882 1.00 96.19 355 PRO A O 1
ATOM 2828 N N . VAL A 1 356 ? 16.003 -6.612 -35.147 1.00 96.25 356 VAL A N 1
ATOM 2829 C CA . VAL A 1 356 ? 16.308 -5.797 -36.321 1.00 96.25 356 VAL A CA 1
ATOM 2830 C C . VAL A 1 356 ? 16.808 -4.440 -35.838 1.00 96.25 356 VAL A C 1
ATOM 2832 O O . VAL A 1 356 ? 16.114 -3.739 -35.103 1.00 96.25 356 VAL A O 1
ATOM 2835 N N . LEU A 1 357 ? 18.016 -4.071 -36.259 1.00 97.50 357 LEU A N 1
ATOM 2836 C CA . LEU A 1 357 ? 18.653 -2.814 -35.875 1.00 97.50 357 LEU A CA 1
ATOM 2837 C C . LEU A 1 357 ? 18.159 -1.684 -36.786 1.00 97.50 357 LEU A C 1
ATOM 2839 O O . LEU A 1 357 ? 18.356 -1.745 -38.003 1.00 97.50 357 LEU A O 1
ATOM 2843 N N . ARG A 1 358 ? 17.535 -0.651 -36.213 1.00 96.88 358 ARG A N 1
ATOM 2844 C CA . ARG A 1 358 ? 17.175 0.580 -36.937 1.00 96.88 358 ARG A CA 1
ATOM 2845 C C . ARG A 1 358 ? 18.074 1.727 -36.489 1.00 96.88 358 ARG A C 1
ATOM 2847 O O . ARG A 1 358 ? 18.068 2.081 -35.316 1.00 96.88 358 ARG A O 1
ATOM 2854 N N . SER A 1 359 ? 18.841 2.291 -37.416 1.00 97.75 359 SER A N 1
ATOM 2855 C CA . SER A 1 359 ? 19.789 3.377 -37.151 1.00 97.75 359 SER A CA 1
ATOM 2856 C C . SER A 1 359 ? 19.062 4.686 -36.813 1.00 97.75 359 SER A C 1
ATOM 2858 O O . SER A 1 359 ? 18.227 5.153 -37.596 1.00 97.75 359 SER A O 1
ATOM 2860 N N . VAL A 1 360 ? 19.396 5.286 -35.668 1.00 97.69 360 VAL A N 1
ATOM 2861 C CA . VAL A 1 360 ? 18.785 6.530 -35.172 1.00 97.69 360 VAL A CA 1
ATOM 2862 C C . VAL A 1 360 ? 19.839 7.508 -34.650 1.00 97.69 360 VAL A C 1
ATOM 2864 O O . VAL A 1 360 ? 20.861 7.109 -34.089 1.00 97.69 360 VAL A O 1
ATOM 2867 N N . GLU A 1 361 ? 19.575 8.799 -34.829 1.00 97.62 361 GLU A N 1
ATOM 2868 C CA . GLU A 1 361 ? 20.248 9.890 -34.121 1.00 97.62 361 GLU A CA 1
ATOM 2869 C C . GLU A 1 361 ? 19.439 10.233 -32.863 1.00 97.62 361 GLU A C 1
ATOM 2871 O O . GLU A 1 361 ? 18.216 10.378 -32.911 1.00 97.62 361 GLU A O 1
ATOM 2876 N N . ILE A 1 362 ? 20.128 10.346 -31.732 1.00 97.19 362 ILE A N 1
ATOM 2877 C CA . ILE A 1 362 ? 19.580 10.746 -30.440 1.00 97.19 362 ILE A CA 1
ATOM 2878 C C . ILE A 1 362 ? 19.697 12.266 -30.362 1.00 97.19 362 ILE A C 1
ATOM 2880 O O . ILE A 1 362 ? 20.784 12.808 -30.159 1.00 97.19 362 ILE A O 1
ATOM 2884 N N . VAL A 1 363 ? 18.574 12.955 -30.548 1.00 97.00 363 VAL A N 1
ATOM 2885 C CA . VAL A 1 363 ? 18.527 14.422 -30.591 1.00 97.00 363 VAL A CA 1
ATOM 2886 C C . VAL A 1 363 ? 18.529 14.991 -29.176 1.00 97.00 363 VAL A C 1
ATOM 2888 O O . VAL A 1 363 ? 19.289 15.909 -28.868 1.00 97.00 363 VAL A O 1
ATOM 2891 N N . ASN A 1 364 ? 17.676 14.444 -28.307 1.00 96.75 364 ASN A N 1
ATOM 2892 C CA . ASN A 1 364 ? 17.532 14.900 -26.929 1.00 96.75 364 ASN A CA 1
ATOM 2893 C C . ASN A 1 364 ? 16.956 13.801 -26.021 1.00 96.75 364 ASN A C 1
ATOM 2895 O O . ASN A 1 364 ? 16.388 12.817 -26.494 1.00 96.75 364 ASN A O 1
ATOM 2899 N N . SER A 1 365 ? 17.068 13.983 -24.706 1.00 95.50 365 SER A N 1
ATOM 2900 C CA . SER A 1 365 ? 16.450 13.111 -23.705 1.00 95.50 365 SER A CA 1
ATOM 2901 C C . SER A 1 365 ? 15.912 13.917 -22.528 1.00 95.50 365 SER A C 1
ATOM 2903 O O . SER A 1 365 ? 16.570 14.857 -22.079 1.00 95.50 365 SER A O 1
ATOM 2905 N N . TRP A 1 366 ? 14.758 13.523 -21.992 1.00 94.00 366 TRP A N 1
ATOM 2906 C CA . TRP A 1 366 ? 14.104 14.202 -20.876 1.00 94.00 366 TRP A CA 1
ATOM 2907 C C . TRP A 1 366 ? 13.744 13.238 -19.750 1.00 94.00 366 TRP A C 1
ATOM 2909 O O . TRP A 1 366 ? 13.280 12.121 -19.980 1.00 94.00 366 TRP A O 1
ATOM 2919 N N . GLU A 1 367 ? 13.876 13.734 -18.523 1.00 94.19 367 GLU A N 1
ATOM 2920 C CA . GLU A 1 367 ? 13.270 13.166 -17.320 1.00 94.19 367 GLU A CA 1
ATOM 2921 C C . GLU A 1 367 ? 12.248 14.175 -16.792 1.00 94.19 367 GLU A C 1
ATOM 2923 O O . GLU A 1 367 ? 12.599 15.290 -16.404 1.00 94.19 367 GLU A O 1
ATOM 2928 N N . THR A 1 368 ? 10.970 13.796 -16.784 1.00 90.25 368 THR A N 1
ATOM 2929 C CA . THR A 1 368 ? 9.889 14.639 -16.256 1.00 90.25 368 THR A CA 1
ATOM 2930 C C . THR A 1 368 ? 9.304 13.994 -15.010 1.00 90.25 368 THR A C 1
ATOM 2932 O O . THR A 1 368 ? 8.827 12.864 -15.059 1.00 90.25 368 THR A O 1
ATOM 2935 N N . THR A 1 369 ? 9.312 14.708 -13.882 1.00 90.50 369 THR A N 1
ATOM 2936 C CA . THR A 1 369 ? 8.682 14.245 -12.636 1.00 90.50 369 THR A CA 1
ATOM 2937 C C . THR A 1 369 ? 7.338 14.943 -12.425 1.00 90.50 369 THR A C 1
ATOM 2939 O O . THR A 1 369 ? 7.279 16.144 -12.176 1.00 90.50 369 THR A O 1
ATOM 2942 N N . HIS A 1 370 ? 6.251 14.181 -12.465 1.00 84.38 370 HIS A N 1
ATOM 2943 C CA . HIS A 1 370 ? 4.890 14.635 -12.207 1.00 84.38 370 HIS A CA 1
ATOM 2944 C C . HIS A 1 370 ? 4.539 14.475 -10.725 1.00 84.38 370 HIS A C 1
ATOM 2946 O O . HIS A 1 370 ? 4.557 13.366 -10.178 1.00 84.38 370 HIS A O 1
ATOM 2952 N N . ASN A 1 371 ? 4.186 15.589 -10.077 1.00 89.19 371 ASN A N 1
ATOM 2953 C CA . ASN A 1 371 ? 3.707 15.640 -8.689 1.00 89.19 371 ASN A CA 1
ATOM 2954 C C . ASN A 1 371 ? 4.630 14.946 -7.671 1.00 89.19 371 ASN A C 1
ATOM 2956 O O . ASN A 1 371 ? 4.146 14.436 -6.668 1.00 89.19 371 ASN A O 1
ATOM 2960 N N . PHE A 1 372 ? 5.939 14.872 -7.941 1.00 85.06 372 PHE A N 1
ATOM 2961 C CA . PHE A 1 372 ? 6.922 14.122 -7.138 1.00 85.06 372 PHE A CA 1
ATOM 2962 C C . PHE A 1 372 ? 6.649 12.611 -7.002 1.00 85.06 372 PHE A C 1
ATOM 2964 O O . PHE A 1 372 ? 7.316 11.939 -6.220 1.00 85.06 372 PHE A O 1
ATOM 2971 N N . LEU A 1 373 ? 5.693 12.057 -7.754 1.00 82.75 373 LEU A N 1
ATOM 2972 C CA . LEU A 1 373 ? 5.250 10.667 -7.609 1.00 82.75 373 LEU A CA 1
ATOM 2973 C C . LEU A 1 373 ? 5.584 9.817 -8.828 1.00 82.75 373 LEU A C 1
ATOM 2975 O O . LEU A 1 373 ? 6.017 8.678 -8.666 1.00 82.75 373 LEU A O 1
ATOM 2979 N N . ILE A 1 374 ? 5.372 10.358 -10.027 1.00 84.56 374 ILE A N 1
ATOM 2980 C CA . ILE A 1 374 ? 5.514 9.621 -11.283 1.00 84.56 374 ILE A CA 1
ATOM 2981 C C . ILE A 1 374 ? 6.612 10.280 -12.104 1.00 84.56 374 ILE A C 1
ATOM 2983 O O . ILE A 1 374 ? 6.555 11.481 -12.347 1.00 84.56 374 ILE A O 1
ATOM 2987 N N . ARG A 1 375 ? 7.598 9.507 -12.542 1.00 88.94 375 ARG A N 1
ATOM 2988 C CA . ARG A 1 375 ? 8.633 9.940 -13.472 1.00 88.94 375 ARG A CA 1
ATOM 2989 C C . ARG A 1 375 ? 8.375 9.339 -14.839 1.00 88.94 375 ARG A C 1
ATOM 2991 O O . ARG A 1 375 ? 8.051 8.159 -14.963 1.00 88.94 375 ARG A O 1
ATOM 2998 N N . HIS A 1 376 ? 8.523 10.171 -15.852 1.00 87.06 376 HIS A N 1
ATOM 2999 C CA . HIS A 1 376 ? 8.440 9.790 -17.245 1.00 87.06 376 HIS A CA 1
ATOM 3000 C C . HIS A 1 376 ? 9.776 10.076 -17.924 1.00 87.06 376 HIS A C 1
ATOM 3002 O O . HIS A 1 376 ? 10.368 11.137 -17.712 1.00 87.06 376 HIS A O 1
ATOM 3008 N N . TYR A 1 377 ? 10.238 9.117 -18.722 1.00 91.62 377 TYR A N 1
ATOM 3009 C CA . TYR A 1 377 ? 11.514 9.170 -19.421 1.00 91.62 377 TYR A CA 1
ATOM 3010 C C . TYR A 1 377 ? 11.245 9.121 -20.916 1.00 91.62 377 TYR A C 1
ATOM 3012 O O . TYR A 1 377 ? 10.685 8.144 -21.416 1.00 91.62 377 TYR A O 1
ATOM 3020 N N . GLU A 1 378 ? 11.644 10.177 -21.615 1.00 93.38 378 GLU A N 1
ATOM 3021 C CA . GLU A 1 378 ? 11.450 10.325 -23.055 1.00 93.38 378 GLU A CA 1
ATOM 3022 C C . GLU A 1 378 ? 12.786 10.551 -23.749 1.00 93.38 378 GLU A C 1
ATOM 3024 O O . GLU A 1 378 ? 13.688 11.198 -23.216 1.00 93.38 378 GLU A O 1
ATOM 3029 N N . VAL A 1 379 ? 12.884 10.063 -24.975 1.00 95.62 379 VAL A N 1
ATOM 3030 C CA . VAL A 1 379 ? 13.992 10.332 -25.885 1.00 95.62 379 VAL A CA 1
ATOM 3031 C C . VAL A 1 379 ? 13.430 10.811 -27.218 1.00 95.62 379 VAL A C 1
ATOM 3033 O O . VAL A 1 379 ? 12.417 10.297 -27.693 1.00 95.62 379 VAL A O 1
ATOM 3036 N N . GLU A 1 380 ? 14.060 11.826 -27.797 1.00 97.00 380 GLU A N 1
ATOM 3037 C CA . GLU A 1 380 ? 13.776 12.301 -29.148 1.00 97.00 380 GLU A CA 1
ATOM 3038 C C . GLU A 1 380 ? 14.768 11.693 -30.118 1.00 97.00 380 GLU A C 1
ATOM 3040 O O . GLU A 1 380 ? 15.985 11.793 -29.944 1.00 97.00 380 GLU A O 1
ATOM 3045 N N . LEU A 1 381 ? 14.214 11.036 -31.128 1.00 97.06 381 LEU A N 1
ATOM 3046 C CA . LEU A 1 381 ? 14.952 10.259 -32.101 1.00 97.06 381 LEU A CA 1
ATOM 3047 C C . LEU A 1 381 ? 14.691 10.809 -33.493 1.00 97.06 381 LEU A C 1
ATOM 3049 O O . LEU A 1 381 ? 13.554 11.136 -33.842 1.00 97.06 381 LEU A O 1
ATOM 3053 N N . ARG A 1 382 ? 15.742 10.824 -34.308 1.00 97.50 382 ARG A N 1
ATOM 3054 C CA . ARG A 1 382 ? 15.664 11.097 -35.740 1.00 97.50 382 ARG A CA 1
ATOM 3055 C C . ARG A 1 382 ? 16.107 9.857 -36.525 1.00 97.50 382 ARG A C 1
ATOM 3057 O O . ARG A 1 382 ? 17.253 9.425 -36.380 1.00 97.50 382 ARG A O 1
ATOM 3064 N N . PRO A 1 383 ? 15.244 9.258 -37.367 1.00 96.75 383 PRO A N 1
ATOM 3065 C CA . PRO A 1 383 ? 15.647 8.159 -38.240 1.00 96.75 383 PRO A CA 1
ATOM 3066 C C . PRO A 1 383 ? 16.700 8.611 -39.254 1.00 96.75 383 PRO A C 1
ATOM 3068 O O . PRO A 1 383 ? 16.492 9.584 -39.979 1.00 96.75 383 PRO A O 1
ATOM 3071 N N . LEU A 1 384 ? 17.793 7.858 -39.396 1.00 95.50 384 LEU A N 1
ATOM 3072 C CA . LEU A 1 384 ? 18.849 8.220 -40.353 1.00 95.50 384 LEU A CA 1
ATOM 3073 C C . LEU A 1 384 ? 18.453 8.027 -41.823 1.00 95.50 384 LEU A C 1
ATOM 3075 O O . LEU A 1 384 ? 19.028 8.650 -42.710 1.00 95.50 384 LEU A O 1
ATOM 3079 N N . ARG A 1 385 ? 17.443 7.195 -42.100 1.00 92.38 385 ARG A N 1
ATOM 3080 C CA . ARG A 1 385 ? 16.914 6.970 -43.460 1.00 92.38 385 ARG A CA 1
ATOM 3081 C C . ARG A 1 385 ? 15.921 8.045 -43.920 1.00 92.38 385 ARG A C 1
ATOM 3083 O O . ARG A 1 385 ? 15.253 7.860 -44.934 1.00 92.38 385 ARG A O 1
ATOM 3090 N N . GLY A 1 386 ? 15.833 9.153 -43.187 1.00 87.81 386 GLY A N 1
ATOM 3091 C CA . GLY A 1 386 ? 14.848 10.204 -43.396 1.00 87.81 386 GLY A CA 1
ATOM 3092 C C . GLY A 1 386 ? 13.583 9.974 -42.570 1.00 87.81 386 GLY A C 1
ATOM 3093 O O . GLY A 1 386 ? 13.162 8.843 -42.329 1.00 87.81 386 GLY A O 1
ATOM 3094 N N . GLY A 1 387 ? 12.991 11.070 -42.108 1.00 90.75 387 GLY A N 1
ATOM 3095 C CA . GLY A 1 387 ? 11.830 11.076 -41.225 1.00 90.75 387 GLY A CA 1
ATOM 3096 C C . GLY A 1 387 ? 11.786 12.357 -40.398 1.00 90.75 387 GLY A C 1
ATOM 3097 O O . GLY A 1 387 ? 12.766 13.098 -40.349 1.00 90.75 387 GLY A O 1
ATOM 3098 N N . ALA A 1 388 ? 10.639 12.625 -39.778 1.00 94.56 388 ALA A N 1
ATOM 3099 C CA . ALA A 1 388 ? 10.533 13.673 -38.772 1.00 94.56 388 ALA A CA 1
ATOM 3100 C C . ALA A 1 388 ? 11.063 13.165 -37.426 1.00 94.56 388 ALA A C 1
ATOM 3102 O O . ALA A 1 388 ? 10.992 11.966 -37.141 1.00 94.56 388 ALA A O 1
ATOM 3103 N N . ASP A 1 389 ? 11.550 14.089 -36.607 1.00 95.69 389 ASP A N 1
ATOM 3104 C CA . ASP A 1 389 ? 11.909 13.816 -35.219 1.00 95.69 389 ASP A CA 1
ATOM 3105 C C . ASP A 1 389 ? 10.658 13.347 -34.469 1.00 95.69 389 ASP A C 1
ATOM 3107 O O . ASP A 1 389 ? 9.559 13.885 -34.656 1.00 95.69 389 ASP A O 1
ATOM 3111 N N . PHE A 1 390 ? 10.803 12.324 -33.635 1.00 93.56 390 PHE A N 1
ATOM 3112 C CA . PHE A 1 390 ? 9.702 11.806 -32.835 1.00 93.56 390 PHE A CA 1
ATOM 3113 C C . PHE A 1 390 ? 10.163 11.490 -31.417 1.00 93.56 390 PHE A C 1
ATOM 3115 O O . PHE A 1 390 ? 11.307 11.103 -31.178 1.00 93.56 390 PHE A O 1
ATOM 3122 N N . LYS A 1 391 ? 9.244 11.653 -30.463 1.00 93.50 391 LYS A N 1
ATOM 3123 C CA . LYS A 1 391 ? 9.475 11.333 -29.055 1.00 93.50 391 LYS A CA 1
ATOM 3124 C C . LYS A 1 391 ? 8.992 9.928 -28.746 1.00 93.50 391 LYS A C 1
ATOM 3126 O O . LYS A 1 391 ? 7.920 9.524 -29.198 1.00 93.50 391 LYS A O 1
ATOM 3131 N N . LYS A 1 392 ? 9.758 9.206 -27.938 1.00 90.19 392 LYS A N 1
ATOM 3132 C CA . LYS A 1 392 ? 9.441 7.843 -27.517 1.00 90.19 392 LYS A CA 1
ATOM 3133 C C . LYS A 1 392 ? 9.772 7.653 -26.044 1.00 90.19 392 LYS A C 1
ATOM 3135 O O . LYS A 1 392 ? 10.760 8.194 -25.554 1.00 90.19 392 LYS A O 1
ATOM 3140 N N . GLY A 1 393 ? 8.944 6.883 -25.341 1.00 87.31 393 GLY A N 1
ATOM 3141 C CA . GLY A 1 393 ? 9.254 6.451 -23.979 1.00 87.31 393 GLY A CA 1
ATOM 3142 C C . GLY A 1 393 ? 10.466 5.517 -23.976 1.00 87.31 393 GLY A C 1
ATOM 3143 O O . GLY A 1 393 ? 10.605 4.682 -24.870 1.00 87.31 393 GLY A O 1
ATOM 3144 N N . ILE A 1 394 ? 11.347 5.649 -22.987 1.00 89.62 394 ILE A N 1
ATOM 3145 C CA . ILE A 1 394 ? 12.563 4.830 -22.873 1.00 89.62 394 ILE A CA 1
ATOM 3146 C C . ILE A 1 394 ? 12.692 4.209 -21.477 1.00 89.62 394 ILE A C 1
ATOM 3148 O O . ILE A 1 394 ? 12.219 4.766 -20.482 1.00 89.62 394 ILE A O 1
ATOM 3152 N N . SER A 1 395 ? 13.330 3.032 -21.397 1.00 88.38 395 SER A N 1
ATOM 3153 C CA . SER A 1 395 ? 13.705 2.447 -20.108 1.00 88.38 395 SER A CA 1
ATOM 3154 C C . SER A 1 395 ? 14.772 3.281 -19.398 1.00 88.38 395 SER A C 1
ATOM 3156 O O . SER A 1 395 ? 15.673 3.815 -20.043 1.00 88.38 395 SER A O 1
ATOM 3158 N N . VAL A 1 396 ? 14.719 3.363 -18.068 1.00 89.56 396 VAL A N 1
ATOM 3159 C CA . VAL A 1 396 ? 15.738 4.088 -17.285 1.00 89.56 396 VAL A CA 1
ATOM 3160 C C . VAL A 1 396 ? 17.133 3.505 -17.498 1.00 89.56 396 VAL A C 1
ATOM 3162 O O . VAL A 1 396 ? 18.093 4.248 -17.684 1.00 89.56 396 VAL A O 1
ATOM 3165 N N . SER A 1 397 ? 17.244 2.176 -17.559 1.00 88.50 397 SER A N 1
ATOM 3166 C CA . SER A 1 397 ? 18.508 1.498 -17.858 1.00 88.50 397 SER A CA 1
ATOM 3167 C C . SER A 1 397 ? 19.068 1.900 -19.223 1.00 88.50 397 SER A C 1
ATOM 3169 O O . SER A 1 397 ? 20.267 2.131 -19.350 1.00 88.50 397 SER A O 1
ATOM 3171 N N . ASN A 1 398 ? 18.210 2.004 -20.242 1.00 91.12 398 ASN A N 1
ATOM 3172 C CA . ASN A 1 398 ? 18.627 2.375 -21.589 1.00 91.12 398 ASN A CA 1
ATOM 3173 C C . ASN A 1 398 ? 19.008 3.853 -21.633 1.00 91.12 398 ASN A C 1
ATOM 3175 O O . ASN A 1 398 ? 20.029 4.188 -22.218 1.00 91.12 398 ASN A O 1
ATOM 3179 N N . LEU A 1 399 ? 18.246 4.727 -20.969 1.00 93.06 399 LEU A N 1
ATOM 3180 C CA . LEU A 1 399 ? 18.581 6.144 -20.877 1.00 93.06 399 LEU A CA 1
ATOM 3181 C C . LEU A 1 399 ? 19.945 6.358 -20.209 1.00 93.06 399 LEU A C 1
ATOM 3183 O O . LEU A 1 399 ? 20.759 7.113 -20.735 1.00 93.06 399 LEU A O 1
ATOM 3187 N N . PHE A 1 400 ? 20.235 5.658 -19.108 1.00 91.81 400 PHE A N 1
ATOM 3188 C CA . PHE A 1 400 ? 21.552 5.731 -18.473 1.00 91.81 400 PHE A CA 1
ATOM 3189 C C . PHE A 1 400 ? 22.667 5.180 -19.362 1.00 91.81 400 PHE A C 1
ATOM 3191 O O . PHE A 1 400 ? 23.743 5.766 -19.387 1.00 91.81 400 PHE A O 1
ATOM 3198 N N . GLN A 1 401 ? 22.427 4.106 -20.121 1.00 91.94 401 GLN A N 1
ATOM 3199 C CA . GLN A 1 401 ? 23.397 3.619 -21.110 1.00 91.94 401 GLN A CA 1
ATOM 3200 C C . GLN A 1 401 ? 23.666 4.664 -22.198 1.00 91.94 401 GLN A C 1
ATOM 3202 O O . GLN A 1 401 ? 24.824 4.927 -22.509 1.00 91.94 401 GLN A O 1
ATOM 3207 N N . LEU A 1 402 ? 22.620 5.306 -22.731 1.00 93.19 402 LEU A N 1
ATOM 3208 C CA . LEU A 1 402 ? 22.758 6.377 -23.721 1.00 93.19 402 LEU A CA 1
ATOM 3209 C C . LEU A 1 402 ? 23.572 7.555 -23.167 1.00 93.19 402 LEU A C 1
ATOM 3211 O O . LEU A 1 402 ? 24.496 8.029 -23.822 1.00 93.19 402 LEU A O 1
ATOM 3215 N N . GLN A 1 403 ? 23.263 7.993 -21.944 1.00 92.88 403 GLN A N 1
ATOM 3216 C CA . GLN A 1 403 ? 23.973 9.091 -21.285 1.00 92.88 403 GLN A CA 1
ATOM 3217 C C . GLN A 1 403 ? 25.428 8.735 -20.957 1.00 92.88 403 GLN A C 1
ATOM 3219 O O . GLN A 1 403 ? 26.308 9.572 -21.137 1.00 92.88 403 GLN A O 1
ATOM 3224 N N . ALA A 1 404 ? 25.692 7.506 -20.504 1.00 93.25 404 ALA A N 1
ATOM 3225 C CA . ALA A 1 404 ? 27.036 7.044 -20.166 1.00 93.25 404 ALA A CA 1
ATOM 3226 C C . ALA A 1 404 ? 27.933 6.888 -21.401 1.00 93.25 404 ALA A C 1
ATOM 3228 O O . ALA A 1 404 ? 29.119 7.199 -21.331 1.00 93.25 404 ALA A O 1
ATOM 3229 N N . ALA A 1 405 ? 27.375 6.433 -22.527 1.00 93.00 405 ALA A N 1
ATOM 3230 C CA . ALA A 1 405 ? 28.120 6.301 -23.775 1.00 93.00 405 ALA A CA 1
ATOM 3231 C C . ALA A 1 405 ? 28.446 7.657 -24.421 1.00 93.00 405 ALA A C 1
ATOM 3233 O O . ALA A 1 405 ? 29.409 7.751 -25.177 1.00 93.00 405 ALA A O 1
ATOM 3234 N N . GLY A 1 406 ? 27.637 8.695 -24.173 1.00 92.56 406 GLY A N 1
ATOM 3235 C CA . GLY A 1 406 ? 27.843 10.043 -24.719 1.00 92.56 406 GLY A CA 1
ATOM 3236 C C . GLY A 1 406 ? 27.707 10.155 -26.246 1.00 92.56 406 GLY A C 1
ATOM 3237 O O . GLY A 1 406 ? 27.909 11.233 -26.807 1.00 92.56 406 GLY A O 1
ATOM 3238 N N . SER A 1 407 ? 27.358 9.064 -26.934 1.00 92.44 407 SER A N 1
ATOM 3239 C CA . SER A 1 407 ? 27.197 9.050 -28.385 1.00 92.44 407 SER A CA 1
ATOM 3240 C C . SER A 1 407 ? 25.857 9.652 -28.797 1.00 92.44 407 SER A C 1
ATOM 3242 O O . SER A 1 407 ? 24.812 9.327 -28.230 1.00 92.44 407 SER A O 1
ATOM 3244 N N . ARG A 1 408 ? 25.874 10.479 -29.848 1.00 96.00 408 ARG A N 1
ATOM 3245 C CA . ARG A 1 408 ? 24.650 10.980 -30.498 1.00 96.00 408 ARG A CA 1
ATOM 3246 C C . ARG A 1 408 ? 23.972 9.944 -31.386 1.00 96.00 408 ARG A C 1
ATOM 3248 O O . ARG A 1 408 ? 22.889 10.194 -31.904 1.00 96.00 408 ARG A O 1
ATOM 3255 N N . TYR A 1 409 ? 24.601 8.795 -31.594 1.00 97.56 409 TYR A N 1
ATOM 3256 C CA . TYR A 1 409 ? 24.173 7.802 -32.563 1.00 97.56 409 TYR A CA 1
ATOM 3257 C C . TYR A 1 409 ? 23.938 6.457 -31.884 1.00 97.56 409 TYR A C 1
ATOM 3259 O O . TYR A 1 409 ? 24.697 6.017 -31.020 1.00 97.56 409 TYR A O 1
ATOM 3267 N N . GLY A 1 410 ? 22.871 5.781 -32.295 1.00 97.19 410 GLY A N 1
ATOM 3268 C CA . GLY A 1 410 ? 22.492 4.497 -31.733 1.00 97.19 410 GLY A CA 1
ATOM 3269 C C . GLY A 1 410 ? 21.608 3.690 -32.667 1.00 97.19 410 GLY A C 1
ATOM 3270 O O . GLY A 1 410 ? 21.380 4.044 -33.828 1.00 97.19 410 GLY A O 1
ATOM 3271 N N . VAL A 1 411 ? 21.100 2.581 -32.145 1.00 97.56 411 VAL A N 1
ATOM 3272 C CA . VAL A 1 411 ? 20.099 1.766 -32.830 1.00 97.56 411 VAL A CA 1
ATOM 3273 C C . VAL A 1 411 ? 18.909 1.495 -31.933 1.00 97.56 411 VAL A C 1
ATOM 3275 O O . VAL A 1 411 ? 19.059 1.211 -30.744 1.00 97.56 411 VAL A O 1
ATOM 3278 N N . GLU A 1 412 ? 17.722 1.509 -32.527 1.00 96.88 412 GLU A N 1
ATOM 3279 C CA . GLU A 1 412 ? 16.559 0.862 -31.935 1.00 96.88 412 GLU A CA 1
ATOM 3280 C C . GLU A 1 412 ? 16.630 -0.647 -32.199 1.00 96.88 412 GLU A C 1
ATOM 3282 O O . GLU A 1 412 ? 16.821 -1.091 -33.337 1.00 96.88 412 GLU A O 1
ATOM 3287 N N . LEU A 1 413 ? 16.463 -1.437 -31.138 1.00 96.31 413 LEU A N 1
ATOM 3288 C CA . LEU A 1 413 ? 16.375 -2.893 -31.192 1.00 96.31 413 LEU A CA 1
ATOM 3289 C C . LEU A 1 413 ? 14.912 -3.301 -31.383 1.00 96.31 413 LEU A C 1
ATOM 3291 O O . LEU A 1 413 ? 14.163 -3.443 -30.414 1.00 96.31 413 LEU A O 1
ATOM 3295 N N . VAL A 1 414 ? 14.491 -3.473 -32.635 1.00 95.25 414 VAL A N 1
ATOM 3296 C CA . VAL A 1 414 ? 13.105 -3.833 -32.957 1.00 95.25 414 VAL A CA 1
ATOM 3297 C C . VAL A 1 414 ? 12.982 -5.338 -33.077 1.00 95.25 414 VAL A C 1
ATOM 3299 O O . VAL A 1 414 ? 13.601 -5.958 -33.939 1.00 95.25 414 VAL A O 1
ATOM 3302 N N . ARG A 1 415 ? 12.159 -5.942 -32.229 1.00 94.31 415 ARG A N 1
ATOM 3303 C CA . ARG A 1 415 ? 11.909 -7.376 -32.255 1.00 94.31 415 ARG A CA 1
ATOM 3304 C C . ARG A 1 415 ? 10.557 -7.688 -32.885 1.00 94.31 415 ARG A C 1
ATOM 3306 O O . ARG A 1 415 ? 9.604 -6.954 -32.638 1.00 94.31 415 ARG A O 1
ATOM 3313 N N . PRO A 1 416 ? 10.436 -8.771 -33.670 1.00 92.88 416 PRO A N 1
ATOM 3314 C CA . PRO A 1 416 ? 9.168 -9.195 -34.257 1.00 92.88 416 PRO A CA 1
ATOM 3315 C C . PRO A 1 416 ? 8.124 -9.660 -33.237 1.00 92.88 416 PRO A C 1
ATOM 3317 O O . PRO A 1 416 ? 6.940 -9.629 -33.559 1.00 92.88 416 PRO A O 1
ATOM 3320 N N . GLY A 1 417 ? 8.514 -10.076 -32.027 1.00 91.25 417 GLY A N 1
ATOM 3321 C CA . GLY A 1 417 ? 7.594 -10.653 -31.049 1.00 91.25 417 GLY A CA 1
ATOM 3322 C C . GLY A 1 417 ? 7.230 -12.104 -31.368 1.00 91.25 417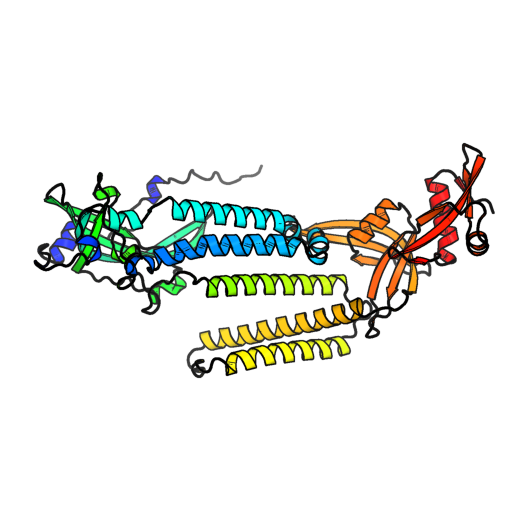 GLY A C 1
ATOM 3323 O O . GLY A 1 417 ? 7.136 -12.512 -32.529 1.00 91.25 417 GLY A O 1
ATOM 3324 N N . TRP A 1 418 ? 6.968 -12.907 -30.334 1.00 92.19 418 TRP A N 1
ATOM 3325 C CA . TRP A 1 418 ? 6.546 -14.303 -30.517 1.00 92.19 418 TRP A CA 1
ATOM 3326 C C . TRP A 1 418 ? 5.202 -14.422 -31.259 1.00 92.19 418 TRP A C 1
ATOM 3328 O O . TRP A 1 418 ? 5.016 -15.312 -32.089 1.00 92.19 418 TRP A O 1
ATOM 3338 N N . LEU A 1 419 ? 4.287 -13.477 -31.021 1.00 86.19 419 LEU A N 1
ATOM 3339 C CA . LEU A 1 419 ? 2.985 -13.376 -31.688 1.00 86.19 419 LEU A CA 1
ATOM 3340 C C . LEU A 1 419 ? 3.036 -12.527 -32.969 1.00 86.19 419 LEU A C 1
ATOM 3342 O O . LEU A 1 419 ? 1.986 -12.145 -33.483 1.00 86.19 419 LEU A O 1
ATOM 3346 N N . ARG A 1 420 ? 4.238 -12.223 -33.485 1.00 88.38 420 ARG A N 1
ATOM 3347 C CA . ARG A 1 420 ? 4.468 -11.277 -34.595 1.00 88.38 420 ARG A CA 1
ATOM 3348 C C . ARG A 1 420 ? 3.951 -9.864 -34.310 1.00 88.38 420 ARG A C 1
ATOM 3350 O O . ARG A 1 420 ? 3.553 -9.147 -35.225 1.00 88.38 420 ARG A O 1
ATOM 3357 N N . LEU A 1 421 ? 3.907 -9.492 -33.035 1.00 86.62 421 LEU A N 1
ATOM 3358 C CA . LEU A 1 421 ? 3.654 -8.123 -32.620 1.00 86.62 421 LEU A CA 1
ATOM 3359 C C . LEU A 1 421 ? 4.992 -7.452 -32.358 1.00 86.62 421 LEU A C 1
ATOM 3361 O O . LEU A 1 421 ? 5.626 -7.719 -31.330 1.00 86.62 421 LEU A O 1
ATOM 3365 N N . HIS A 1 422 ? 5.394 -6.592 -33.293 1.00 90.38 422 HIS A N 1
ATOM 3366 C CA . HIS A 1 422 ? 6.649 -5.871 -33.189 1.00 90.38 422 HIS A CA 1
ATOM 3367 C C . HIS A 1 422 ? 6.687 -5.044 -31.905 1.00 90.38 422 HIS A C 1
ATOM 3369 O O . HIS A 1 422 ? 5.744 -4.316 -31.579 1.00 90.38 422 HIS A O 1
ATOM 3375 N N . TRP A 1 423 ? 7.790 -5.159 -31.178 1.00 89.69 423 TRP A N 1
ATOM 3376 C CA . TRP A 1 423 ? 8.038 -4.396 -29.965 1.00 89.69 423 TRP A CA 1
ATOM 3377 C C . TRP A 1 423 ? 9.484 -3.918 -29.951 1.00 89.69 423 TRP A C 1
ATOM 3379 O O . TRP A 1 423 ? 10.374 -4.541 -30.534 1.00 89.69 423 TRP A O 1
ATOM 3389 N N . VAL A 1 424 ? 9.716 -2.774 -29.320 1.00 90.44 424 VAL A N 1
ATOM 3390 C CA . VAL A 1 424 ? 11.056 -2.199 -29.217 1.00 90.44 424 VAL A CA 1
ATOM 3391 C C . VAL A 1 424 ? 11.632 -2.597 -27.870 1.00 90.44 424 VAL A C 1
ATOM 3393 O O . VAL A 1 424 ? 11.120 -2.197 -26.830 1.00 90.44 424 VAL A O 1
ATOM 3396 N N . GLU A 1 425 ? 12.685 -3.412 -27.898 1.00 91.19 425 GLU A N 1
ATOM 3397 C CA . GLU A 1 425 ? 13.383 -3.861 -26.688 1.00 91.19 425 GLU A CA 1
ATOM 3398 C C . GLU A 1 425 ? 14.086 -2.688 -26.000 1.00 91.19 425 GLU A C 1
ATOM 3400 O O . GLU A 1 425 ? 14.154 -2.601 -24.773 1.00 91.19 425 GLU A O 1
ATOM 3405 N N . GLY A 1 426 ? 14.612 -1.766 -26.800 1.00 92.88 426 GLY A N 1
ATOM 3406 C CA . GLY A 1 426 ? 15.331 -0.620 -26.295 1.00 92.88 426 GLY A CA 1
ATOM 3407 C C . GLY A 1 426 ? 16.105 0.118 -27.365 1.00 92.88 426 GLY A C 1
ATOM 3408 O O . GLY A 1 426 ? 16.044 -0.210 -28.550 1.00 92.88 426 GLY A O 1
ATOM 3409 N N . ILE A 1 427 ? 16.863 1.104 -26.903 1.00 95.75 427 ILE A N 1
ATOM 3410 C CA . ILE A 1 427 ? 17.796 1.872 -27.718 1.00 95.75 427 ILE A CA 1
ATOM 3411 C C . ILE A 1 427 ? 19.182 1.625 -27.149 1.00 95.75 427 ILE A C 1
ATOM 3413 O O . ILE A 1 427 ? 19.371 1.712 -25.933 1.00 95.75 427 ILE A O 1
ATOM 3417 N N . ARG A 1 428 ? 20.126 1.277 -28.020 1.00 96.88 428 ARG A N 1
ATOM 3418 C CA . ARG A 1 428 ? 21.524 1.049 -27.655 1.00 96.88 428 ARG A CA 1
ATOM 3419 C C . ARG A 1 428 ? 22.401 2.103 -28.321 1.00 96.88 428 ARG A C 1
ATOM 3421 O O . ARG A 1 428 ? 22.222 2.333 -29.520 1.00 96.88 428 ARG A O 1
ATOM 3428 N N . PRO A 1 429 ? 23.325 2.733 -27.581 1.00 97.12 429 PRO A N 1
ATOM 3429 C CA . PRO A 1 429 ? 24.289 3.633 -28.191 1.00 97.12 429 PRO A CA 1
ATOM 3430 C C . PRO A 1 429 ? 25.306 2.828 -29.009 1.00 97.12 429 PRO A C 1
ATOM 3432 O O . PRO A 1 429 ? 25.471 1.621 -28.803 1.00 97.12 429 PRO A O 1
ATOM 3435 N N . VAL A 1 430 ? 25.997 3.489 -29.937 1.00 97.44 430 VAL A N 1
ATOM 3436 C CA . VAL A 1 430 ? 27.212 2.918 -30.530 1.00 97.44 430 VAL A CA 1
ATOM 3437 C C . VAL A 1 430 ? 28.347 3.058 -29.524 1.00 97.44 430 VAL A C 1
ATOM 3439 O O . VAL A 1 430 ? 28.724 4.170 -29.160 1.00 97.44 430 VAL A O 1
ATOM 3442 N N . GLU A 1 431 ? 28.903 1.931 -29.094 1.00 96.88 431 GLU A N 1
ATOM 3443 C CA . GLU A 1 431 ? 30.057 1.889 -28.199 1.00 96.88 431 GLU A CA 1
ATOM 3444 C C . GLU A 1 431 ? 31.327 1.540 -28.976 1.00 96.88 431 GLU A C 1
ATOM 3446 O O . GLU A 1 431 ? 31.284 0.864 -30.007 1.00 96.88 431 GLU A O 1
ATOM 3451 N N . TRP A 1 432 ? 32.473 1.997 -28.476 1.00 96.38 432 TRP A N 1
ATOM 3452 C CA . TRP A 1 432 ? 33.770 1.807 -29.118 1.00 96.38 432 TRP A CA 1
ATOM 3453 C C . TRP A 1 432 ? 34.664 0.931 -28.253 1.00 96.38 432 TRP A C 1
ATOM 3455 O O . TRP A 1 432 ? 34.945 1.260 -27.103 1.00 96.38 432 TRP A O 1
ATOM 3465 N N . GLN A 1 433 ? 35.128 -0.178 -28.819 1.00 96.12 433 GLN A N 1
ATOM 3466 C CA . GLN A 1 433 ? 36.044 -1.106 -28.159 1.00 96.12 433 GLN A CA 1
ATOM 3467 C C . GLN A 1 433 ? 37.408 -1.076 -28.841 1.00 96.12 433 GLN A C 1
ATOM 3469 O O . GLN A 1 433 ? 37.494 -0.935 -30.059 1.00 96.12 433 GLN A O 1
ATOM 3474 N N . LEU A 1 434 ? 38.483 -1.219 -28.069 1.00 96.88 434 LEU A N 1
ATOM 3475 C CA . LEU A 1 434 ? 39.821 -1.373 -28.634 1.00 96.88 434 LEU A CA 1
ATOM 3476 C C . LEU A 1 434 ? 39.914 -2.727 -29.349 1.00 96.88 434 LEU A C 1
ATOM 3478 O O . LEU A 1 434 ? 39.542 -3.751 -28.777 1.00 96.88 434 LEU A O 1
ATOM 3482 N N . ALA A 1 435 ? 40.408 -2.732 -30.586 1.00 96.31 435 ALA A N 1
ATOM 3483 C CA . ALA A 1 435 ? 40.619 -3.969 -31.326 1.00 96.31 435 ALA A CA 1
ATOM 3484 C C . ALA A 1 435 ? 41.705 -4.832 -30.667 1.00 96.31 435 ALA A C 1
ATOM 3486 O O . ALA A 1 435 ? 42.682 -4.308 -30.121 1.00 96.31 435 ALA A O 1
ATOM 3487 N N . SER A 1 436 ? 41.562 -6.156 -30.765 1.00 95.44 436 SER A N 1
ATOM 3488 C CA . SER A 1 436 ? 42.580 -7.090 -30.281 1.00 95.44 436 SER A CA 1
ATOM 3489 C C . SER A 1 436 ? 43.931 -6.842 -30.962 1.00 95.44 436 SER A C 1
ATOM 3491 O O . SER A 1 436 ? 43.999 -6.389 -32.107 1.00 95.44 436 SER A O 1
ATOM 3493 N N . ASN A 1 437 ? 45.027 -7.164 -30.269 1.00 93.50 437 ASN A N 1
ATOM 3494 C CA . ASN A 1 437 ? 46.373 -7.103 -30.835 1.00 93.50 437 ASN A CA 1
ATOM 3495 C C . ASN A 1 437 ? 47.051 -8.487 -30.765 1.00 93.50 437 ASN A C 1
ATOM 3497 O O . ASN A 1 437 ? 47.448 -8.897 -29.672 1.00 93.50 437 ASN A O 1
ATOM 3501 N N . PRO A 1 438 ? 47.206 -9.208 -31.893 1.00 93.31 438 PRO A N 1
ATOM 3502 C CA . PRO A 1 438 ? 46.813 -8.821 -33.254 1.00 93.31 438 PRO A CA 1
ATOM 3503 C C . PRO A 1 438 ? 45.289 -8.910 -33.489 1.00 93.31 438 PRO A C 1
ATOM 3505 O O . PRO A 1 438 ? 44.634 -9.747 -32.865 1.00 93.31 438 PRO A O 1
ATOM 3508 N N . PRO A 1 439 ? 44.720 -8.105 -34.410 1.00 94.00 439 PRO A N 1
ATOM 3509 C CA . PRO A 1 439 ? 43.292 -8.154 -34.695 1.00 94.00 439 PRO A CA 1
ATOM 3510 C C . PRO A 1 439 ? 42.941 -9.408 -35.493 1.00 94.00 439 PRO A C 1
ATOM 3512 O O . PRO A 1 439 ? 43.642 -9.787 -36.439 1.00 94.00 439 PRO A O 1
ATOM 3515 N N . THR A 1 440 ? 41.826 -10.034 -35.142 1.00 94.62 440 THR A N 1
ATOM 3516 C CA . THR A 1 440 ? 41.242 -11.150 -35.890 1.00 94.62 440 THR A CA 1
ATOM 3517 C C . THR A 1 440 ? 40.736 -10.685 -37.258 1.00 94.62 440 THR A C 1
ATOM 3519 O O . THR A 1 440 ? 40.483 -9.500 -37.482 1.00 94.62 440 THR A O 1
ATOM 3522 N N . ASP A 1 441 ? 40.544 -11.607 -38.202 1.00 94.25 441 ASP A N 1
ATOM 3523 C CA . ASP A 1 441 ? 40.107 -11.239 -39.557 1.00 94.25 441 ASP A CA 1
ATOM 3524 C C . ASP A 1 441 ? 38.712 -10.590 -39.587 1.00 94.25 441 ASP A C 1
ATOM 3526 O O . ASP A 1 441 ? 38.447 -9.722 -40.417 1.00 94.25 441 ASP A O 1
ATOM 3530 N N . VAL A 1 442 ? 37.843 -10.942 -38.633 1.00 91.94 442 VAL A N 1
ATOM 3531 C CA . VAL A 1 442 ? 36.523 -10.314 -38.467 1.00 91.94 442 VAL A CA 1
ATOM 3532 C C . VAL A 1 442 ? 36.649 -8.891 -37.918 1.00 91.94 442 VAL A C 1
ATOM 3534 O O . VAL A 1 442 ? 35.919 -8.000 -38.353 1.00 91.94 442 VAL A O 1
ATOM 3537 N N . GLU A 1 443 ? 37.576 -8.663 -36.985 1.00 92.44 443 GLU A N 1
ATOM 3538 C CA . GLU A 1 443 ? 37.864 -7.333 -36.441 1.00 92.44 443 GLU A CA 1
ATOM 3539 C C . GLU A 1 443 ? 38.466 -6.423 -37.516 1.00 92.44 443 GLU A C 1
ATOM 3541 O O . GLU A 1 443 ? 38.012 -5.293 -37.673 1.00 92.44 443 GLU A O 1
ATOM 3546 N N . LYS A 1 444 ? 39.409 -6.924 -38.329 1.00 93.62 444 LYS A N 1
ATOM 3547 C CA . LYS A 1 444 ? 40.044 -6.155 -39.419 1.00 93.62 444 LYS A CA 1
ATOM 3548 C C . LYS A 1 444 ? 39.036 -5.493 -40.357 1.00 93.62 444 LYS A C 1
ATOM 3550 O O . LYS A 1 444 ? 39.268 -4.370 -40.786 1.00 93.62 444 LYS A O 1
ATOM 3555 N N . ALA A 1 445 ? 37.914 -6.155 -40.640 1.00 92.25 445 ALA A N 1
ATOM 3556 C CA . ALA A 1 445 ? 36.860 -5.618 -41.500 1.00 92.25 445 ALA A CA 1
ATOM 3557 C C . ALA A 1 445 ? 36.023 -4.494 -40.852 1.00 92.25 445 ALA A C 1
ATOM 3559 O O . ALA A 1 445 ? 35.220 -3.863 -41.534 1.00 92.25 445 ALA A O 1
ATOM 3560 N N . ARG A 1 446 ? 36.162 -4.268 -39.539 1.00 93.44 446 ARG A N 1
ATOM 3561 C CA . ARG A 1 446 ? 35.346 -3.337 -38.738 1.00 93.44 446 ARG A CA 1
ATOM 3562 C C . ARG A 1 446 ? 36.159 -2.239 -38.054 1.00 93.44 446 ARG A C 1
ATOM 3564 O O . ARG A 1 446 ? 35.563 -1.325 -37.492 1.00 93.44 446 ARG A O 1
ATOM 3571 N N . ILE A 1 447 ? 37.488 -2.344 -38.055 1.00 96.31 447 ILE A N 1
ATOM 3572 C CA . ILE A 1 447 ? 38.369 -1.370 -37.409 1.00 96.31 447 ILE A CA 1
ATOM 3573 C C . ILE A 1 447 ? 38.246 -0.014 -38.099 1.00 96.31 447 ILE A C 1
ATOM 3575 O O . ILE A 1 447 ? 38.426 0.108 -39.309 1.00 96.31 447 ILE A O 1
ATOM 3579 N N . VAL A 1 448 ? 38.028 1.011 -37.284 1.00 96.69 448 VAL A N 1
ATOM 3580 C CA . VAL A 1 448 ? 38.196 2.415 -37.635 1.00 96.69 448 VAL A CA 1
ATOM 3581 C C . VAL A 1 448 ? 39.416 2.919 -36.875 1.00 96.69 448 VAL A C 1
ATOM 3583 O O . VAL A 1 448 ? 39.524 2.762 -35.657 1.00 96.69 448 VAL A O 1
ATOM 3586 N N . ARG A 1 449 ? 40.382 3.482 -37.598 1.00 96.88 449 ARG A N 1
ATOM 3587 C CA . ARG A 1 449 ? 41.617 3.991 -37.002 1.00 96.88 449 ARG A CA 1
ATOM 3588 C C . ARG A 1 449 ? 41.437 5.451 -36.626 1.00 96.88 449 ARG A C 1
ATOM 3590 O O . ARG A 1 449 ? 41.127 6.284 -37.475 1.00 96.88 449 ARG A O 1
ATOM 3597 N N . PHE A 1 450 ? 41.654 5.753 -35.354 1.00 97.06 450 PHE A N 1
ATOM 3598 C CA . PHE A 1 450 ? 41.610 7.112 -34.835 1.00 97.06 450 PHE A CA 1
ATOM 3599 C C . PHE A 1 450 ? 43.019 7.563 -34.490 1.00 97.06 450 PHE A C 1
ATOM 3601 O O . PHE A 1 450 ? 43.683 6.947 -33.661 1.00 97.06 450 PHE A O 1
ATOM 3608 N N . LYS A 1 451 ? 43.478 8.646 -35.112 1.00 97.19 451 LYS A N 1
ATOM 3609 C CA . LYS A 1 451 ? 44.759 9.267 -34.795 1.00 97.19 451 LYS A CA 1
ATOM 3610 C C . LYS A 1 451 ? 44.540 10.428 -33.834 1.00 97.19 451 LYS A C 1
ATOM 3612 O O . LYS A 1 451 ? 43.824 11.376 -34.162 1.00 97.19 451 LYS A O 1
ATOM 3617 N N . SER A 1 452 ? 45.161 10.371 -32.660 1.00 96.69 452 SER A N 1
ATOM 3618 C CA . SER A 1 452 ? 45.145 11.486 -31.709 1.00 96.69 452 SER A CA 1
ATOM 3619 C C . SER A 1 452 ? 45.870 12.695 -32.292 1.00 96.69 452 SER A C 1
ATOM 3621 O O . SER A 1 452 ? 47.003 12.580 -32.764 1.00 96.69 452 SER A O 1
ATOM 3623 N N . ILE A 1 453 ? 45.233 13.868 -32.235 1.00 95.75 453 ILE A N 1
ATOM 3624 C CA . ILE A 1 453 ? 45.840 15.120 -32.711 1.00 95.75 453 ILE A CA 1
ATOM 3625 C C . ILE A 1 453 ? 47.031 15.518 -31.824 1.00 95.75 453 ILE A C 1
ATOM 3627 O O . ILE A 1 453 ? 47.995 16.096 -32.317 1.00 95.75 453 ILE A O 1
ATOM 3631 N N . GLN A 1 454 ? 46.990 15.187 -30.530 1.00 96.25 454 GLN A N 1
ATOM 3632 C CA . GLN A 1 454 ? 48.004 15.609 -29.561 1.00 96.25 454 GLN A CA 1
ATOM 3633 C C . GLN A 1 454 ? 49.221 14.678 -29.536 1.00 96.25 454 GLN A C 1
ATOM 3635 O O . GLN A 1 454 ? 50.356 15.146 -29.525 1.00 96.25 454 GLN A O 1
ATOM 3640 N N . THR A 1 455 ? 48.995 13.362 -29.531 1.00 96.38 455 THR A N 1
ATOM 3641 C CA . THR A 1 455 ? 50.064 12.360 -29.357 1.00 96.38 455 THR A CA 1
ATOM 3642 C C . THR A 1 455 ? 50.503 11.719 -30.669 1.00 96.38 455 THR A C 1
ATOM 3644 O O . THR A 1 455 ? 51.535 11.058 -30.708 1.00 96.38 455 THR A O 1
ATOM 3647 N N . SER A 1 456 ? 49.739 11.900 -31.755 1.00 95.06 456 SER A N 1
ATOM 3648 C CA . SER A 1 456 ? 49.899 11.168 -33.021 1.00 95.06 456 SER A CA 1
ATOM 3649 C C . SER A 1 456 ? 49.786 9.640 -32.908 1.00 95.06 456 SER A C 1
ATOM 3651 O O . SER A 1 456 ? 50.008 8.954 -33.907 1.00 95.06 456 SER A O 1
ATOM 3653 N N . GLU A 1 457 ? 49.411 9.105 -31.740 1.00 96.44 457 GLU A N 1
ATOM 3654 C CA . GLU A 1 457 ? 49.129 7.682 -31.553 1.00 96.44 457 GLU A CA 1
ATOM 3655 C C . GLU A 1 457 ? 47.867 7.280 -32.321 1.00 96.44 457 GLU A C 1
ATOM 3657 O O . GLU A 1 457 ? 46.914 8.058 -32.434 1.00 96.44 457 GLU A O 1
ATOM 3662 N N . VAL A 1 458 ? 47.877 6.058 -32.857 1.00 96.19 458 VAL A N 1
ATOM 3663 C CA . VAL A 1 458 ? 46.757 5.478 -33.601 1.00 96.19 458 VAL A CA 1
ATOM 3664 C C . VAL A 1 458 ? 46.065 4.444 -32.726 1.00 96.19 458 VAL A C 1
ATOM 3666 O O . VAL A 1 458 ? 46.669 3.445 -32.336 1.00 96.19 458 VAL A O 1
ATOM 3669 N N . TYR A 1 459 ? 44.783 4.667 -32.465 1.00 96.62 459 TYR A N 1
ATOM 3670 C CA . TYR A 1 459 ? 43.917 3.762 -31.727 1.00 96.62 459 TYR A CA 1
ATOM 3671 C C . TYR A 1 459 ? 43.017 3.014 -32.719 1.00 96.62 459 TYR A C 1
ATOM 3673 O O . TYR A 1 459 ? 42.130 3.625 -33.326 1.00 96.62 459 TYR A O 1
ATOM 3681 N N . PRO A 1 460 ? 43.237 1.705 -32.941 1.00 96.56 460 PRO A N 1
ATOM 3682 C CA . PRO A 1 460 ? 42.331 0.889 -33.736 1.00 96.56 460 PRO A CA 1
ATOM 3683 C C . PRO A 1 460 ? 41.094 0.569 -32.892 1.00 96.56 460 PRO A C 1
ATOM 3685 O O . PRO A 1 460 ? 41.138 -0.295 -32.017 1.00 96.56 460 PRO A O 1
ATOM 3688 N N . LEU A 1 461 ? 39.997 1.282 -33.136 1.00 97.25 461 LEU A N 1
ATOM 3689 C CA . LEU A 1 461 ? 38.742 1.078 -32.420 1.00 97.25 461 LEU A CA 1
ATOM 3690 C C . LEU A 1 461 ? 37.728 0.366 -33.309 1.00 97.25 461 LEU A C 1
ATOM 3692 O O . LEU A 1 461 ? 37.723 0.503 -34.531 1.00 97.25 461 LEU A O 1
ATOM 3696 N N . MET A 1 462 ? 36.843 -0.389 -32.681 1.00 96.75 462 MET A N 1
ATOM 3697 C CA . MET A 1 462 ? 35.755 -1.093 -33.330 1.00 96.75 462 MET A CA 1
ATOM 3698 C C . MET A 1 462 ? 34.422 -0.594 -32.793 1.00 96.75 462 MET A C 1
ATOM 3700 O O . MET A 1 462 ? 34.204 -0.645 -31.579 1.00 96.75 462 MET A O 1
ATOM 3704 N N . PRO A 1 463 ? 33.513 -0.155 -33.673 1.00 97.31 463 PRO A N 1
ATOM 3705 C CA . PRO A 1 463 ? 32.181 0.217 -33.258 1.00 97.31 463 PRO A CA 1
ATOM 3706 C C . PRO A 1 463 ? 31.366 -1.055 -33.012 1.00 97.31 463 PRO A C 1
ATOM 3708 O O . PRO A 1 463 ? 31.404 -2.018 -33.787 1.00 97.31 463 PRO A O 1
ATOM 3711 N N . CYS A 1 464 ? 30.621 -1.067 -31.919 1.00 96.75 464 CYS A N 1
ATOM 3712 C CA . CYS A 1 464 ? 29.885 -2.231 -31.471 1.00 96.75 464 CYS A CA 1
ATOM 3713 C C . CYS A 1 464 ? 28.567 -1.830 -30.809 1.00 96.75 464 CYS A C 1
ATOM 3715 O O . CYS A 1 464 ? 28.398 -0.709 -30.331 1.00 96.75 464 CYS A O 1
ATOM 3717 N N . ILE A 1 465 ? 27.611 -2.755 -30.829 1.00 97.12 465 ILE A N 1
ATOM 3718 C CA . ILE A 1 465 ? 26.315 -2.601 -30.181 1.00 97.12 465 ILE A CA 1
ATOM 3719 C C . ILE A 1 465 ? 26.103 -3.795 -29.266 1.00 97.12 465 ILE A C 1
ATOM 3721 O O . ILE A 1 465 ? 26.045 -4.941 -29.721 1.00 97.12 465 ILE A O 1
ATOM 3725 N N . HIS A 1 466 ? 25.948 -3.519 -27.978 1.00 95.75 466 HIS A N 1
ATOM 3726 C CA . HIS A 1 466 ? 25.599 -4.521 -26.983 1.00 95.75 466 HIS A CA 1
ATOM 3727 C C . HIS A 1 466 ? 24.094 -4.798 -27.032 1.00 95.75 466 HIS A C 1
ATOM 3729 O O . HIS A 1 466 ? 23.283 -4.039 -26.501 1.00 95.75 466 HIS A O 1
ATOM 3735 N N . VAL A 1 467 ? 23.702 -5.890 -27.691 1.00 93.00 467 VAL A N 1
ATOM 3736 C CA . VAL A 1 467 ? 22.294 -6.317 -27.733 1.00 93.00 467 VAL A CA 1
ATOM 3737 C C . VAL A 1 467 ? 21.879 -6.812 -26.351 1.00 93.00 467 VAL A C 1
ATOM 3739 O O . VAL A 1 467 ? 20.862 -6.386 -25.807 1.00 93.00 467 VAL A O 1
ATOM 3742 N N . ASN A 1 468 ? 22.712 -7.668 -25.762 1.00 90.19 468 ASN A N 1
ATOM 3743 C CA . ASN A 1 468 ? 22.621 -8.117 -24.379 1.00 90.19 468 ASN A CA 1
ATOM 3744 C C . ASN A 1 468 ? 24.044 -8.316 -23.814 1.00 90.19 468 ASN A C 1
ATOM 3746 O O . ASN A 1 468 ? 25.022 -7.961 -24.469 1.00 90.19 468 ASN A O 1
ATOM 3750 N N . LYS A 1 469 ? 24.167 -8.860 -22.596 1.00 88.69 469 LYS A N 1
ATOM 3751 C CA . LYS A 1 469 ? 25.471 -9.047 -21.929 1.00 88.69 469 LYS A CA 1
ATOM 3752 C C . LYS A 1 469 ? 26.434 -9.962 -22.694 1.00 88.69 469 LYS A C 1
ATOM 3754 O O . LYS A 1 469 ? 27.638 -9.770 -22.592 1.00 88.69 469 LYS A O 1
ATOM 3759 N N . ASP A 1 470 ? 25.901 -10.908 -23.461 1.00 93.31 470 ASP A N 1
ATOM 3760 C CA . ASP A 1 470 ? 26.673 -11.975 -24.104 1.00 93.31 470 ASP A CA 1
ATOM 3761 C C . ASP A 1 470 ? 26.753 -11.809 -25.632 1.00 93.31 470 ASP A C 1
ATOM 3763 O O . ASP A 1 470 ? 27.476 -12.541 -26.308 1.00 93.31 470 ASP A O 1
ATOM 3767 N N . LEU A 1 471 ? 25.999 -10.860 -26.195 1.00 94.19 471 LEU A N 1
ATOM 3768 C CA . LEU A 1 471 ? 25.863 -10.655 -27.630 1.00 94.19 471 LEU A CA 1
ATOM 3769 C C . LEU A 1 471 ? 26.189 -9.216 -28.011 1.00 94.19 471 LEU A C 1
ATOM 3771 O O . LEU A 1 471 ? 25.412 -8.285 -27.774 1.00 94.19 471 LEU A O 1
ATOM 3775 N N . THR A 1 472 ? 27.301 -9.089 -28.722 1.00 94.88 472 THR A N 1
ATOM 3776 C CA . THR A 1 472 ? 27.747 -7.851 -29.349 1.00 94.88 472 THR A CA 1
ATOM 3777 C C . THR A 1 472 ? 27.646 -7.992 -30.862 1.00 94.88 472 THR A C 1
ATOM 3779 O O . THR A 1 472 ? 28.163 -8.947 -31.446 1.00 94.88 472 THR A O 1
ATOM 3782 N N . VAL A 1 473 ? 26.984 -7.040 -31.514 1.00 95.75 473 VAL A N 1
ATOM 3783 C CA . VAL A 1 473 ? 26.799 -7.020 -32.973 1.00 95.75 473 VAL A CA 1
ATOM 3784 C C . VAL A 1 473 ? 27.440 -5.770 -33.577 1.00 95.75 473 VAL A C 1
ATOM 3786 O O . VAL A 1 473 ? 27.540 -4.748 -32.896 1.00 95.75 473 VAL A O 1
ATOM 3789 N N . PRO A 1 474 ? 27.905 -5.819 -34.839 1.00 96.62 474 PRO A N 1
ATOM 3790 C CA . PRO A 1 474 ? 28.358 -4.611 -35.513 1.00 96.62 474 PRO A CA 1
ATOM 3791 C C . PRO A 1 474 ? 27.167 -3.668 -35.759 1.00 96.62 474 PRO A C 1
ATOM 3793 O O . PRO A 1 474 ? 26.069 -4.148 -36.065 1.00 96.62 474 PRO A O 1
ATOM 3796 N N . PRO A 1 475 ? 27.363 -2.343 -35.666 1.00 96.88 475 PRO A N 1
ATOM 3797 C CA . PRO A 1 475 ? 26.336 -1.393 -36.056 1.00 96.88 475 PRO A CA 1
ATOM 3798 C C . PRO A 1 475 ? 26.037 -1.473 -37.559 1.00 96.88 475 PRO A C 1
ATOM 3800 O O . PRO A 1 475 ? 26.889 -1.904 -38.345 1.00 96.88 475 PRO A O 1
ATOM 3803 N N . PRO A 1 476 ? 24.842 -1.025 -37.979 1.00 96.88 476 PRO A N 1
ATOM 3804 C CA . PRO A 1 476 ? 24.530 -0.812 -39.385 1.00 96.88 476 PRO A CA 1
ATOM 3805 C C . PRO A 1 476 ? 25.604 0.045 -40.094 1.00 96.88 476 PRO A C 1
ATOM 3807 O O . PRO A 1 476 ? 26.088 1.016 -39.507 1.00 96.88 476 PRO A O 1
ATOM 3810 N N . PRO A 1 477 ? 25.993 -0.275 -41.347 1.00 94.81 477 PRO A N 1
ATOM 3811 C CA . PRO A 1 477 ? 27.082 0.427 -42.039 1.00 94.81 477 PRO A CA 1
ATOM 3812 C C . PRO A 1 477 ? 26.858 1.934 -42.213 1.00 94.81 477 PRO A C 1
ATOM 3814 O O . PRO A 1 477 ? 27.817 2.701 -42.216 1.00 94.81 477 PRO A O 1
ATOM 3817 N N . ASP A 1 478 ? 25.597 2.359 -42.333 1.00 94.38 478 ASP A N 1
ATOM 3818 C CA . ASP A 1 478 ? 25.201 3.767 -42.430 1.00 94.38 478 ASP A CA 1
ATOM 3819 C C . ASP A 1 478 ? 25.476 4.552 -41.135 1.00 94.38 478 ASP A C 1
ATOM 3821 O O . ASP A 1 478 ? 25.711 5.758 -41.183 1.00 94.38 478 ASP A O 1
ATOM 3825 N N . LEU A 1 479 ? 25.522 3.868 -39.989 1.00 96.25 479 LEU A N 1
ATOM 3826 C CA . LEU A 1 479 ? 25.775 4.459 -38.676 1.00 96.25 479 LEU A CA 1
ATOM 3827 C C . LEU A 1 479 ? 27.273 4.599 -38.362 1.00 96.25 479 LEU A C 1
ATOM 3829 O O . LEU A 1 479 ? 27.664 5.530 -37.661 1.00 96.25 479 LEU A O 1
ATOM 3833 N N . VAL A 1 480 ? 28.121 3.702 -38.884 1.00 96.12 480 VAL A N 1
ATOM 3834 C CA . VAL A 1 480 ? 29.560 3.630 -38.549 1.00 96.12 480 VAL A CA 1
ATOM 3835 C C . VAL A 1 480 ? 30.283 4.940 -38.854 1.00 96.12 480 VAL A C 1
ATOM 3837 O O . VAL A 1 480 ? 30.999 5.457 -38.001 1.00 96.12 480 VAL A O 1
ATOM 3840 N N . ALA A 1 481 ? 30.091 5.489 -40.055 1.00 95.25 481 ALA A N 1
ATOM 3841 C CA . ALA A 1 481 ? 30.785 6.704 -40.478 1.00 95.25 481 ALA A CA 1
ATOM 3842 C C . ALA A 1 481 ? 30.365 7.929 -39.648 1.00 95.25 481 ALA A C 1
ATOM 3844 O O . ALA A 1 481 ? 31.205 8.751 -39.283 1.00 95.25 481 ALA A O 1
ATOM 3845 N N . LEU A 1 482 ? 29.074 8.025 -39.319 1.00 96.75 482 LEU A N 1
ATOM 3846 C CA . LEU A 1 482 ? 28.511 9.115 -38.521 1.00 96.75 482 LEU A CA 1
ATOM 3847 C C . LEU A 1 482 ? 28.978 9.044 -37.066 1.00 96.75 482 LEU A C 1
ATOM 3849 O O . LEU A 1 482 ? 29.469 10.036 -36.529 1.00 96.75 482 LEU A O 1
ATOM 3853 N N . ALA A 1 483 ? 28.909 7.857 -36.461 1.00 96.50 483 ALA A N 1
ATOM 3854 C CA . ALA A 1 483 ? 29.397 7.629 -35.108 1.00 96.50 483 ALA A CA 1
ATOM 3855 C C . ALA A 1 483 ? 30.915 7.856 -35.006 1.00 96.50 483 ALA A C 1
ATOM 3857 O O . ALA A 1 483 ? 31.385 8.406 -34.012 1.00 96.50 483 ALA A O 1
ATOM 3858 N N . ALA A 1 484 ? 31.690 7.462 -36.027 1.00 96.94 484 ALA A N 1
ATOM 3859 C CA . ALA A 1 484 ? 33.134 7.696 -36.057 1.00 96.94 484 ALA A CA 1
ATOM 3860 C C . ALA A 1 484 ? 33.452 9.193 -36.087 1.00 96.94 484 ALA A C 1
ATOM 3862 O O . ALA A 1 484 ? 34.349 9.655 -35.386 1.00 96.94 484 ALA A O 1
ATOM 3863 N N . HIS A 1 485 ? 32.704 9.960 -36.880 1.00 96.81 485 HIS A N 1
ATOM 3864 C CA . HIS A 1 485 ? 32.875 11.404 -36.946 1.00 96.81 485 HIS A CA 1
ATOM 3865 C C . HIS A 1 485 ? 32.535 12.089 -35.612 1.00 96.81 485 HIS A C 1
ATOM 3867 O O . HIS A 1 485 ? 33.311 12.927 -35.156 1.00 96.81 485 HIS A O 1
ATOM 3873 N N . ASP A 1 486 ? 31.437 11.686 -34.963 1.00 96.06 486 ASP A N 1
ATOM 3874 C CA . ASP A 1 486 ? 31.041 12.178 -33.633 1.00 96.06 486 ASP A CA 1
ATOM 3875 C C . ASP A 1 486 ? 32.129 11.905 -32.589 1.00 96.06 486 ASP A C 1
ATOM 3877 O O . ASP A 1 486 ? 32.592 12.831 -31.926 1.00 96.06 486 ASP A O 1
ATOM 3881 N N . LEU A 1 487 ? 32.631 10.665 -32.509 1.00 96.19 487 LEU A N 1
ATOM 3882 C CA . LEU A 1 487 ? 33.702 10.318 -31.572 1.00 96.19 487 LEU A CA 1
ATOM 3883 C C . LEU A 1 487 ? 34.979 11.125 -31.840 1.00 96.19 487 LEU A C 1
ATOM 3885 O O . LEU A 1 487 ? 35.584 11.659 -30.907 1.00 96.19 487 LEU A O 1
ATOM 3889 N N . ALA A 1 488 ? 35.386 11.225 -33.108 1.00 96.50 488 ALA A N 1
ATOM 3890 C CA . ALA A 1 488 ? 36.568 11.980 -33.509 1.00 96.50 488 ALA A CA 1
ATOM 3891 C C . ALA A 1 488 ? 36.461 13.452 -33.083 1.00 96.50 488 ALA A C 1
ATOM 3893 O O . ALA A 1 488 ? 37.414 14.009 -32.536 1.00 96.50 488 ALA A O 1
ATOM 3894 N N . GLN A 1 489 ? 35.284 14.060 -33.254 1.00 95.81 489 GLN A N 1
ATOM 3895 C CA . GLN A 1 489 ? 35.020 15.428 -32.823 1.00 95.81 489 GLN A CA 1
ATOM 3896 C C . GLN A 1 489 ? 35.038 15.568 -31.293 1.00 95.81 489 GLN A C 1
ATOM 3898 O O . GLN A 1 489 ? 35.669 16.492 -30.778 1.00 95.81 489 GLN A O 1
ATOM 3903 N N . GLN A 1 490 ? 34.388 14.656 -30.564 1.00 94.75 490 GLN A N 1
ATOM 3904 C CA . GLN A 1 490 ? 34.317 14.690 -29.099 1.00 94.75 490 GLN A CA 1
ATOM 3905 C C . GLN A 1 490 ? 35.690 14.483 -28.438 1.00 94.75 490 GLN A C 1
ATOM 3907 O O . GLN A 1 490 ? 35.993 15.121 -27.433 1.00 94.75 490 GLN A O 1
ATOM 3912 N N . SER A 1 491 ? 36.535 13.629 -29.022 1.00 94.94 491 SER A N 1
ATOM 3913 C CA . SER A 1 491 ? 37.830 13.225 -28.454 1.00 94.94 491 SER A CA 1
ATOM 3914 C C . SER A 1 491 ? 39.042 13.925 -29.081 1.00 94.94 491 SER A C 1
ATOM 3916 O O . SER A 1 491 ? 40.175 13.554 -28.786 1.00 94.94 491 SER A O 1
ATOM 3918 N N . GLN A 1 492 ? 38.833 14.928 -29.945 1.00 95.94 492 GLN A N 1
ATOM 3919 C CA . GLN A 1 492 ? 39.906 15.630 -30.672 1.00 95.94 492 GLN A CA 1
ATOM 3920 C C . GLN A 1 492 ? 40.836 14.665 -31.435 1.00 95.94 492 GLN A C 1
ATOM 3922 O O . GLN A 1 492 ? 42.064 14.777 -31.396 1.00 95.94 492 GLN A O 1
ATOM 3927 N N . MET A 1 493 ? 40.245 13.694 -32.128 1.00 95.94 493 MET A N 1
ATOM 3928 C CA . MET A 1 493 ? 40.951 12.729 -32.971 1.00 95.94 493 MET A CA 1
ATOM 3929 C C . MET A 1 493 ? 40.615 12.959 -34.448 1.00 95.94 493 MET A C 1
ATOM 3931 O O . MET A 1 493 ? 39.648 13.635 -34.790 1.00 95.94 493 MET A O 1
ATOM 3935 N N . GLN A 1 494 ? 41.416 12.385 -35.341 1.00 95.75 494 GLN A N 1
ATOM 3936 C CA . GLN A 1 494 ? 41.133 12.330 -36.775 1.00 95.75 494 GLN A CA 1
ATOM 3937 C C . GLN A 1 494 ? 40.896 10.882 -37.196 1.00 95.75 494 GLN A C 1
ATOM 3939 O O . GLN A 1 494 ? 41.648 9.991 -36.802 1.00 95.75 494 GLN A O 1
ATOM 3944 N N . VAL A 1 495 ? 39.862 10.650 -38.004 1.00 95.25 495 VAL A N 1
ATOM 3945 C CA . VAL A 1 495 ? 39.623 9.338 -38.617 1.00 95.25 495 VAL A CA 1
ATOM 3946 C C . VAL A 1 495 ? 40.624 9.159 -39.757 1.00 95.25 495 VAL A C 1
ATOM 3948 O O . VAL A 1 495 ? 40.627 9.937 -40.713 1.00 95.25 495 VAL A O 1
ATOM 3951 N N . GLU A 1 496 ? 41.485 8.154 -39.643 1.00 92.88 496 GLU A N 1
ATOM 3952 C CA . GLU A 1 496 ? 42.428 7.762 -40.689 1.00 92.88 496 GLU A CA 1
ATOM 3953 C C . GLU A 1 496 ? 41.672 6.929 -41.737 1.00 92.88 496 GLU A C 1
ATOM 3955 O O . GLU A 1 496 ? 41.008 5.949 -41.390 1.00 92.88 496 GLU A O 1
ATOM 3960 N N . LYS A 1 497 ? 41.698 7.383 -42.996 1.00 77.81 497 LYS A N 1
ATOM 3961 C CA . LYS A 1 497 ? 40.968 6.761 -44.111 1.00 77.81 497 LYS A CA 1
ATOM 3962 C C . LYS A 1 497 ? 41.628 5.492 -44.622 1.00 77.81 497 LYS A C 1
ATOM 3964 O O . LYS A 1 497 ? 42.878 5.465 -44.679 1.00 77.81 497 LYS A O 1
#